Protein AF-N6UG92-F1 (afdb_monomer_lite)

Sequence (523 aa):
MTDNCRFRTSLTFEVLLYVNSYYFGLFAVCEIGMNVVKYVNFTELHHFHIDFMVLMAVCIIEILRIALGRHGNVTENNWLIVTAILLTIPTVIGVLYLMILQSEVLRFEYIICSIQLGLCVTQIITGVLCLFPCCKVPEYRCTLFPLHLLRIIRNSSKMSQFSSQLSSSMLPEELLDPEVQAEINRGLGSQEMQLLCNLLPCCSEEPQDWSSPFDVPDPEPVVETKAAVDSIEPLIRPSRASEIMCTDDHQGEMLFDVSVCDNEGVKNTWIFSPRLNKVFVEVNRQIPLDFKVENPTGQRLFVRATLQYSSQEFAADPVIRCHQHRVEDKSNRNIETHVRRHVLRCGNQNAIYIGNEAGERPSFIFPLAVPQAGSHSVRELIQFVCKSSCYPPGMNRKQVDIIFTLENSQSEVLGRKSIKAKVCACPKRDKDKEEKPSLDKVRLKRRRAEEPADGQSETRNEPLTEFDLKVRCYSKPVIQKIVQNIIDVYRSQMHELRDNPFEYGRVEKVHTDMLKVQKDLFK

Structure (mmCIF, N/CA/C/O backbone):
data_AF-N6UG92-F1
#
_entry.id   AF-N6UG92-F1
#
loop_
_atom_site.group_PDB
_atom_site.id
_atom_site.type_symbol
_atom_site.label_atom_id
_atom_site.label_alt_id
_atom_site.label_comp_id
_atom_site.label_asym_id
_atom_site.label_entity_id
_atom_site.label_seq_id
_atom_site.pdbx_PDB_ins_code
_atom_site.Cartn_x
_atom_site.Cartn_y
_atom_site.Cartn_z
_atom_site.occupancy
_atom_site.B_iso_or_equiv
_atom_site.auth_seq_id
_atom_site.auth_comp_id
_atom_site.auth_asym_id
_atom_site.auth_atom_id
_atom_site.pdbx_PDB_model_num
ATOM 1 N N . MET A 1 1 ? 30.363 11.270 20.022 1.00 32.16 1 MET A N 1
ATOM 2 C CA . MET A 1 1 ? 30.200 9.898 19.500 1.00 32.16 1 MET A CA 1
ATOM 3 C C . MET A 1 1 ? 29.354 9.989 18.249 1.00 32.16 1 MET A C 1
ATOM 5 O O . MET A 1 1 ? 28.312 10.620 18.276 1.00 32.16 1 MET A O 1
ATOM 9 N N . THR A 1 2 ? 29.901 9.506 17.144 1.00 31.11 2 THR A N 1
ATOM 10 C CA . THR A 1 2 ? 29.413 9.644 15.769 1.00 31.11 2 THR A CA 1
ATOM 11 C C . THR A 1 2 ? 28.050 8.981 15.575 1.00 31.11 2 THR A C 1
ATOM 13 O O . THR A 1 2 ? 27.960 7.753 15.557 1.00 31.11 2 THR A O 1
ATOM 16 N N . ASP A 1 3 ? 27.003 9.787 15.396 1.00 27.84 3 ASP A N 1
ATOM 17 C CA . ASP A 1 3 ? 25.702 9.318 14.920 1.00 27.84 3 ASP A CA 1
ATOM 18 C C . ASP A 1 3 ? 25.849 8.831 13.474 1.00 27.84 3 ASP A C 1
ATOM 20 O O . ASP A 1 3 ? 25.826 9.605 12.514 1.00 27.84 3 ASP A O 1
ATOM 24 N N . ASN A 1 4 ? 26.027 7.519 13.319 1.00 31.80 4 ASN A N 1
ATOM 25 C CA . ASN A 1 4 ? 25.925 6.842 12.035 1.00 31.80 4 ASN A CA 1
ATOM 26 C C . ASN A 1 4 ? 24.496 7.025 11.507 1.00 31.80 4 ASN A C 1
ATOM 28 O O . ASN A 1 4 ? 23.566 6.310 11.889 1.00 31.80 4 ASN A O 1
ATOM 32 N N . CYS A 1 5 ? 24.322 8.008 10.623 1.00 34.62 5 CYS A N 1
ATOM 33 C CA . CYS A 1 5 ? 23.109 8.213 9.848 1.00 34.62 5 CYS A CA 1
ATOM 34 C C . CYS A 1 5 ? 22.896 6.975 8.964 1.00 34.62 5 CYS A C 1
ATOM 36 O O . CYS A 1 5 ? 23.457 6.873 7.876 1.00 34.62 5 CYS A O 1
ATOM 38 N N . ARG A 1 6 ? 22.131 5.996 9.460 1.00 37.34 6 ARG A N 1
ATOM 39 C CA . ARG A 1 6 ? 21.822 4.760 8.732 1.00 37.34 6 ARG A CA 1
ATOM 40 C C . ARG A 1 6 ? 21.049 5.122 7.453 1.00 37.34 6 ARG A C 1
ATOM 42 O O . ARG A 1 6 ? 19.964 5.712 7.520 1.00 37.34 6 ARG A O 1
ATOM 49 N N . PHE A 1 7 ? 21.652 4.853 6.297 1.00 45.09 7 PHE A N 1
ATOM 50 C CA . PHE A 1 7 ? 21.082 5.114 4.976 1.00 45.09 7 PHE A CA 1
ATOM 51 C C . PHE A 1 7 ? 19.995 4.084 4.684 1.00 45.09 7 PHE A C 1
ATOM 53 O O . PHE A 1 7 ? 20.271 2.899 4.680 1.00 45.09 7 PHE A O 1
ATOM 60 N N . ARG A 1 8 ? 18.760 4.528 4.431 1.00 51.50 8 ARG A N 1
ATOM 61 C CA . ARG A 1 8 ? 17.716 3.653 3.881 1.00 51.50 8 ARG A CA 1
ATOM 62 C C . ARG A 1 8 ? 17.924 3.524 2.372 1.00 51.50 8 ARG A C 1
ATOM 64 O O . ARG A 1 8 ? 18.190 4.535 1.723 1.00 51.50 8 ARG A O 1
ATOM 71 N N . THR A 1 9 ? 17.754 2.314 1.845 1.00 58.47 9 THR A N 1
ATOM 72 C CA . THR A 1 9 ? 17.683 1.992 0.408 1.00 58.47 9 THR A CA 1
ATOM 73 C C . THR A 1 9 ? 16.909 3.048 -0.391 1.00 58.47 9 THR A C 1
ATOM 75 O O . THR A 1 9 ? 15.787 3.424 -0.038 1.00 58.47 9 THR A O 1
ATOM 78 N N . SER A 1 10 ? 17.500 3.545 -1.483 1.00 69.12 10 SER A N 1
ATOM 79 C CA . SER A 1 10 ? 16.871 4.565 -2.330 1.00 69.12 10 SER A CA 1
ATOM 80 C C . SER A 1 10 ? 16.014 3.905 -3.406 1.00 69.12 10 SER A C 1
ATOM 82 O O . SER A 1 10 ? 16.528 3.398 -4.404 1.00 69.12 10 SER A O 1
ATOM 84 N N . LEU A 1 11 ? 14.691 3.946 -3.227 1.00 66.88 11 LEU A N 1
ATOM 85 C CA . LEU A 1 11 ? 13.730 3.363 -4.172 1.00 66.88 11 LEU A CA 1
ATOM 86 C C . LEU A 1 11 ? 13.887 3.937 -5.593 1.00 66.88 11 LEU A C 1
ATOM 88 O O . LEU A 1 11 ? 13.774 3.208 -6.572 1.00 66.88 11 LEU A O 1
ATOM 92 N N . THR A 1 12 ? 14.178 5.237 -5.723 1.00 71.25 12 THR A N 1
ATOM 93 C CA . THR A 1 12 ? 14.397 5.886 -7.028 1.00 71.25 12 THR A CA 1
ATOM 94 C C . THR A 1 12 ? 15.611 5.297 -7.745 1.00 71.25 12 THR A C 1
ATOM 96 O O . THR A 1 12 ? 15.556 5.037 -8.944 1.00 71.25 12 THR A O 1
ATOM 99 N N . PHE A 1 13 ? 16.701 5.073 -7.009 1.00 75.69 13 PHE A N 1
ATOM 100 C CA . PHE A 1 13 ? 17.926 4.497 -7.554 1.00 75.69 13 PHE A CA 1
ATOM 101 C C . PHE A 1 13 ? 17.728 3.024 -7.938 1.00 75.69 13 PHE A C 1
ATOM 103 O O . PHE A 1 13 ? 18.160 2.605 -9.007 1.00 75.69 13 PHE A O 1
ATOM 110 N N . GLU A 1 14 ? 16.993 2.262 -7.126 1.00 77.06 14 GLU A N 1
ATOM 111 C CA . GLU A 1 14 ? 16.654 0.860 -7.397 1.00 77.06 14 GLU A CA 1
ATOM 112 C C . GLU A 1 14 ? 15.798 0.689 -8.662 1.00 77.06 14 GLU A C 1
ATOM 114 O O . GLU A 1 14 ? 16.120 -0.133 -9.522 1.00 77.06 14 GLU A O 1
ATOM 119 N N . VAL A 1 15 ? 14.755 1.513 -8.824 1.00 77.44 15 VAL A N 1
ATOM 120 C CA . VAL A 1 15 ? 13.916 1.521 -10.035 1.00 77.44 15 VAL A CA 1
ATOM 121 C C . VAL A 1 15 ? 14.740 1.895 -11.268 1.00 77.44 15 VAL A C 1
ATOM 123 O O . VAL A 1 15 ? 14.591 1.277 -12.320 1.00 77.44 15 VAL A O 1
ATOM 126 N N . LEU A 1 16 ? 15.641 2.872 -11.149 1.00 77.06 16 LEU A N 1
ATOM 127 C CA . LEU A 1 16 ? 16.493 3.299 -12.258 1.00 77.06 16 LEU A CA 1
ATOM 128 C C . LEU A 1 16 ? 17.515 2.221 -12.660 1.00 77.06 16 LEU A C 1
ATOM 130 O O . LEU A 1 16 ? 17.755 2.024 -13.849 1.00 77.06 16 LEU A O 1
ATOM 134 N N . LEU A 1 17 ? 18.084 1.486 -11.699 1.00 78.50 17 LEU A N 1
ATOM 135 C CA . LEU A 1 17 ? 18.935 0.320 -11.971 1.00 78.50 17 LEU A CA 1
ATOM 136 C C . LEU A 1 17 ? 18.155 -0.810 -12.658 1.00 78.50 17 LEU A C 1
ATOM 138 O O . LEU A 1 17 ? 18.696 -1.478 -13.536 1.00 78.50 17 LEU A O 1
ATOM 142 N N . TYR A 1 18 ? 16.891 -1.020 -12.284 1.00 77.69 18 TYR A N 1
ATOM 143 C CA . TYR A 1 18 ? 16.026 -2.018 -12.917 1.00 77.69 18 TYR A CA 1
ATOM 144 C C . TYR A 1 18 ? 15.717 -1.668 -14.381 1.00 77.69 18 TYR A C 1
ATOM 146 O O . TYR A 1 18 ? 15.956 -2.489 -15.267 1.00 77.69 18 TYR A O 1
ATOM 154 N N . VAL A 1 19 ? 15.278 -0.432 -14.649 1.00 79.69 19 VAL A N 1
ATOM 155 C CA . VAL A 1 19 ? 15.019 0.052 -16.019 1.00 79.69 19 VAL A CA 1
ATOM 156 C C . VAL A 1 19 ? 16.283 -0.020 -16.877 1.00 79.69 19 VAL A C 1
ATOM 158 O O . VAL A 1 19 ? 16.225 -0.498 -18.008 1.00 79.69 19 VAL A O 1
ATOM 161 N N . ASN A 1 20 ? 17.436 0.376 -16.329 1.00 84.62 20 ASN A N 1
ATOM 162 C CA . ASN A 1 20 ? 18.707 0.285 -17.043 1.00 84.62 20 ASN A CA 1
ATOM 163 C C . ASN A 1 20 ? 19.110 -1.160 -17.342 1.00 84.62 20 ASN A C 1
ATOM 165 O O . ASN A 1 20 ? 19.635 -1.414 -18.413 1.00 84.62 20 ASN A O 1
ATOM 169 N N . SER A 1 21 ? 18.838 -2.117 -16.445 1.00 85.38 21 SER A N 1
ATOM 170 C CA . SER A 1 21 ? 19.161 -3.526 -16.712 1.00 85.38 21 SER A CA 1
ATOM 171 C C . SER A 1 21 ? 18.374 -4.110 -17.885 1.00 85.38 21 SER A C 1
ATOM 173 O O . SER A 1 21 ? 18.937 -4.859 -18.676 1.00 85.38 21 SER A O 1
ATOM 175 N N . TYR A 1 22 ? 17.104 -3.723 -18.040 1.00 81.12 22 TYR A N 1
ATOM 176 C CA . TYR A 1 22 ? 16.291 -4.147 -19.179 1.00 81.12 22 TYR A CA 1
ATOM 177 C C . TYR A 1 22 ? 16.761 -3.491 -20.482 1.00 81.12 22 TYR A C 1
ATOM 179 O O . TYR A 1 22 ? 16.965 -4.170 -21.486 1.00 81.12 22 TYR A O 1
ATOM 187 N N . TYR A 1 23 ? 16.983 -2.173 -20.452 1.00 86.31 23 TYR A N 1
ATOM 188 C CA . TYR A 1 23 ? 17.448 -1.438 -21.624 1.00 86.31 23 TYR A CA 1
ATOM 189 C C . TYR A 1 23 ? 18.844 -1.887 -22.075 1.00 86.31 23 TYR A C 1
ATOM 191 O O . TYR A 1 23 ? 19.063 -2.077 -23.264 1.00 86.31 23 TYR A O 1
ATOM 199 N N . PHE A 1 24 ? 19.764 -2.129 -21.141 1.00 86.12 24 PHE A N 1
ATOM 200 C CA . PHE A 1 24 ? 21.095 -2.643 -21.451 1.00 86.12 24 PHE A CA 1
ATOM 201 C C . PHE A 1 24 ? 21.042 -4.024 -22.130 1.00 86.12 24 PHE A C 1
ATOM 203 O O . PHE A 1 24 ? 21.807 -4.279 -23.055 1.00 86.12 24 PHE A O 1
ATOM 210 N N . GLY A 1 25 ? 20.109 -4.896 -21.731 1.00 81.06 25 GLY A N 1
ATOM 211 C CA . GLY A 1 25 ? 19.883 -6.165 -22.428 1.00 81.06 25 GLY A CA 1
ATOM 212 C C . GLY A 1 25 ? 19.489 -5.962 -23.896 1.00 81.06 25 GLY A C 1
ATOM 213 O O . GLY A 1 25 ? 20.050 -6.610 -24.776 1.00 81.06 25 GLY A O 1
ATOM 214 N N . LEU A 1 26 ? 18.582 -5.016 -24.167 1.00 83.00 26 LEU A N 1
ATOM 215 C CA . LEU A 1 26 ? 18.202 -4.638 -25.533 1.00 83.00 26 LEU A CA 1
ATOM 216 C C . LEU A 1 26 ? 19.381 -4.021 -26.303 1.00 83.00 26 LEU A C 1
ATOM 218 O O . LEU A 1 26 ? 19.644 -4.426 -27.430 1.00 83.00 26 LEU A O 1
ATOM 222 N N . PHE A 1 27 ? 20.107 -3.089 -25.679 1.00 88.69 27 PHE A N 1
ATOM 223 C CA . PHE A 1 27 ? 21.313 -2.463 -26.224 1.00 88.69 27 PHE A CA 1
ATOM 224 C C . PHE A 1 27 ? 22.321 -3.523 -26.683 1.00 88.69 27 PHE A C 1
ATOM 226 O O . PHE A 1 27 ? 22.728 -3.512 -27.839 1.00 88.69 27 PHE A O 1
ATOM 233 N N . ALA A 1 28 ? 22.661 -4.484 -25.818 1.00 84.62 28 ALA A N 1
ATOM 234 C CA . ALA A 1 28 ? 23.643 -5.519 -26.125 1.00 84.62 28 ALA A CA 1
ATOM 235 C C . ALA A 1 28 ? 23.205 -6.409 -27.299 1.00 84.62 28 ALA A C 1
ATOM 237 O O . ALA A 1 28 ? 23.996 -6.664 -28.202 1.00 84.62 28 ALA A O 1
ATOM 238 N N . VAL A 1 29 ? 21.942 -6.852 -27.323 1.00 85.19 29 VAL A N 1
ATOM 239 C CA . VAL A 1 29 ? 21.416 -7.686 -28.418 1.00 85.19 29 VAL A CA 1
ATOM 240 C C . VAL A 1 29 ? 21.418 -6.925 -29.744 1.00 85.19 29 VAL A C 1
ATOM 242 O O . VAL A 1 29 ? 21.852 -7.470 -30.759 1.00 85.19 29 VAL A O 1
ATOM 245 N N . CYS A 1 30 ? 20.968 -5.668 -29.743 1.00 83.38 30 CYS A N 1
ATOM 246 C CA . CYS A 1 30 ? 20.936 -4.839 -30.944 1.00 83.38 30 CYS A CA 1
ATOM 247 C C . CYS A 1 30 ? 22.346 -4.536 -31.466 1.00 83.38 30 CYS A C 1
ATOM 249 O O . CYS A 1 30 ? 22.585 -4.710 -32.656 1.00 83.38 30 CYS A O 1
ATOM 251 N N . GLU A 1 31 ? 23.283 -4.137 -30.604 1.00 87.06 31 GLU A N 1
ATOM 252 C CA . GLU A 1 31 ? 24.673 -3.848 -30.988 1.00 87.06 31 GLU A CA 1
ATOM 253 C C . GLU A 1 31 ? 25.397 -5.091 -31.514 1.00 87.06 31 GLU A C 1
ATOM 255 O O . GLU A 1 31 ? 26.067 -5.026 -32.543 1.00 87.06 31 GLU A O 1
ATOM 260 N N . ILE A 1 32 ? 25.215 -6.256 -30.881 1.00 86.44 32 ILE A N 1
ATOM 261 C CA . ILE A 1 32 ? 25.764 -7.520 -31.395 1.00 86.44 32 ILE A CA 1
ATOM 262 C C . ILE A 1 32 ? 25.160 -7.835 -32.770 1.00 86.44 32 ILE A C 1
ATOM 264 O O . ILE A 1 32 ? 25.898 -8.146 -33.704 1.00 86.44 32 ILE A O 1
ATOM 268 N N . GLY A 1 33 ? 23.837 -7.713 -32.922 1.00 81.88 33 GLY A N 1
ATOM 269 C CA . GLY A 1 33 ? 23.154 -7.944 -34.195 1.00 81.88 33 GLY A CA 1
ATOM 270 C C . GLY A 1 33 ? 23.639 -7.011 -35.306 1.00 81.88 33 GLY A C 1
ATOM 271 O O . GLY A 1 33 ? 23.916 -7.462 -36.415 1.00 81.88 33 GLY A O 1
ATOM 272 N N . MET A 1 34 ? 23.819 -5.725 -35.006 1.00 84.81 34 MET A N 1
ATOM 273 C CA . MET A 1 34 ? 24.339 -4.746 -35.962 1.00 84.81 34 MET A CA 1
ATOM 274 C C . MET A 1 34 ? 25.800 -5.006 -36.322 1.00 84.81 34 MET A C 1
ATOM 276 O O . MET A 1 34 ? 26.150 -4.909 -37.495 1.00 84.81 34 MET A O 1
ATOM 280 N N . ASN A 1 35 ? 26.638 -5.425 -35.371 1.00 84.12 35 ASN A N 1
ATOM 281 C CA . ASN A 1 35 ? 28.009 -5.845 -35.666 1.00 84.12 35 ASN A CA 1
ATOM 282 C C . ASN A 1 35 ? 28.053 -7.081 -36.582 1.00 84.12 35 ASN A C 1
ATOM 284 O O . ASN A 1 35 ? 28.883 -7.127 -37.488 1.00 84.12 35 ASN A O 1
ATOM 288 N N . VAL A 1 36 ? 27.137 -8.046 -36.421 1.00 83.94 36 VAL A N 1
ATOM 289 C CA . VAL A 1 36 ? 27.006 -9.192 -37.344 1.00 83.94 36 VAL A CA 1
ATOM 290 C C . VAL A 1 36 ? 26.588 -8.728 -38.741 1.00 83.94 36 VAL A C 1
ATOM 292 O O . VAL A 1 36 ? 27.188 -9.139 -39.730 1.00 83.94 36 VAL A O 1
ATOM 295 N N . VAL A 1 37 ? 25.600 -7.834 -38.838 1.00 82.00 37 VAL A N 1
ATOM 296 C CA . VAL A 1 37 ? 25.159 -7.263 -40.123 1.00 82.00 37 VAL A CA 1
ATOM 297 C C . VAL A 1 37 ? 26.300 -6.508 -40.810 1.00 82.00 37 VAL A C 1
ATOM 299 O O . VAL A 1 37 ? 26.489 -6.659 -42.015 1.00 82.00 37 VAL A O 1
ATOM 302 N N . LYS A 1 38 ? 27.099 -5.741 -40.058 1.00 82.94 38 LYS A N 1
ATOM 303 C CA . LYS A 1 38 ? 28.279 -5.053 -40.597 1.00 82.94 38 LYS A CA 1
ATOM 304 C C . LYS A 1 38 ? 29.323 -6.031 -41.121 1.00 82.94 38 LYS A C 1
ATOM 306 O O . LYS A 1 38 ? 29.833 -5.832 -42.215 1.00 82.94 38 LYS A O 1
ATOM 311 N N . TYR A 1 39 ? 29.597 -7.089 -40.361 1.00 83.75 39 TYR A N 1
ATOM 312 C CA . TYR A 1 39 ? 30.560 -8.121 -40.736 1.00 83.75 39 TYR A CA 1
ATOM 313 C C . TYR A 1 39 ? 30.186 -8.829 -42.045 1.00 83.75 39 TYR A C 1
ATOM 315 O O . TYR A 1 39 ? 31.060 -9.155 -42.840 1.00 83.75 39 TYR A O 1
ATOM 323 N N . VAL A 1 40 ? 28.890 -9.060 -42.280 1.00 82.44 40 VAL A N 1
ATOM 324 C CA . VAL A 1 40 ? 28.408 -9.723 -43.502 1.00 82.44 40 VAL A CA 1
ATOM 325 C C . VAL A 1 40 ? 28.379 -8.771 -44.702 1.00 82.44 40 VAL A C 1
ATOM 327 O O . VAL A 1 40 ? 28.692 -9.189 -45.814 1.00 82.44 40 VAL A O 1
ATOM 330 N N . ASN A 1 41 ? 27.996 -7.507 -44.499 1.00 78.25 41 ASN A N 1
ATOM 331 C CA . ASN A 1 41 ? 27.701 -6.586 -45.603 1.00 78.25 41 ASN A CA 1
ATOM 332 C C . ASN A 1 41 ? 28.891 -5.746 -46.078 1.00 78.25 41 ASN A C 1
ATOM 334 O O . ASN A 1 41 ? 28.882 -5.286 -47.218 1.00 78.25 41 ASN A O 1
ATOM 338 N N . PHE A 1 42 ? 29.898 -5.516 -45.237 1.00 79.81 42 PHE A N 1
ATOM 339 C CA . PHE A 1 42 ? 31.046 -4.681 -45.585 1.00 79.81 42 PHE A CA 1
ATOM 340 C C . PHE A 1 42 ? 32.316 -5.532 -45.641 1.00 79.81 42 PHE A C 1
ATOM 342 O O . PHE A 1 42 ? 32.648 -6.255 -44.706 1.00 79.81 42 PHE A O 1
ATOM 349 N N . THR A 1 43 ? 33.038 -5.437 -46.754 1.00 67.62 43 THR A N 1
ATOM 350 C CA . THR A 1 43 ? 34.157 -6.336 -47.077 1.00 67.62 43 THR A CA 1
ATOM 351 C C . THR A 1 43 ? 35.480 -5.936 -46.403 1.00 67.62 43 THR A C 1
ATOM 353 O O . THR A 1 43 ? 36.364 -6.772 -46.261 1.00 67.62 43 THR A O 1
ATOM 356 N N . GLU A 1 44 ? 35.614 -4.686 -45.946 1.00 67.50 44 GLU A N 1
ATOM 357 C CA . GLU A 1 44 ? 36.856 -4.108 -45.402 1.00 67.50 44 GLU A CA 1
ATOM 358 C C . GLU A 1 44 ? 36.552 -3.235 -44.160 1.00 67.50 44 GLU A C 1
ATOM 360 O O . GLU A 1 44 ? 36.505 -2.009 -44.244 1.00 67.50 44 GLU A O 1
ATOM 365 N N . LEU A 1 45 ? 36.328 -3.839 -42.983 1.00 72.44 45 LEU A N 1
ATOM 366 C CA . LEU A 1 45 ? 36.314 -3.092 -41.711 1.00 72.44 45 LEU A CA 1
ATOM 367 C C . LEU A 1 45 ? 37.681 -3.172 -41.020 1.00 72.44 45 LEU A C 1
ATOM 369 O O . LEU A 1 45 ? 37.951 -4.091 -40.245 1.00 72.44 45 LEU A O 1
ATOM 373 N N . HIS A 1 46 ? 38.520 -2.162 -41.239 1.00 68.25 46 HIS A N 1
ATOM 374 C CA . HIS A 1 46 ? 39.881 -2.106 -40.691 1.00 68.25 46 HIS A CA 1
ATOM 375 C C . HIS A 1 46 ? 39.970 -2.212 -39.152 1.00 68.25 46 HIS A C 1
ATOM 377 O O . HIS A 1 46 ? 40.963 -2.735 -38.648 1.00 68.25 46 HIS A O 1
ATOM 383 N N . HIS A 1 47 ? 38.960 -1.752 -38.399 1.00 79.69 47 HIS A N 1
ATOM 384 C CA . HIS A 1 47 ? 38.978 -1.757 -36.925 1.00 79.69 47 HIS A CA 1
ATOM 385 C C . HIS A 1 47 ? 37.849 -2.582 -36.281 1.00 79.69 47 HIS A C 1
ATOM 387 O O . HIS A 1 47 ? 37.621 -2.467 -35.078 1.00 79.69 47 HIS A O 1
ATOM 393 N N . PHE A 1 48 ? 37.206 -3.492 -37.027 1.00 84.50 48 PHE A N 1
ATOM 394 C CA . PHE A 1 48 ? 36.094 -4.318 -36.521 1.00 84.50 48 PHE A CA 1
ATOM 395 C C . PHE A 1 48 ? 36.418 -5.068 -35.223 1.00 84.50 48 PHE A C 1
ATOM 397 O O . PHE A 1 48 ? 35.605 -5.126 -34.302 1.00 84.50 48 PHE A O 1
ATOM 404 N N . HIS A 1 49 ? 37.627 -5.629 -35.118 1.00 86.75 49 HIS A N 1
ATOM 405 C CA . HIS A 1 49 ? 38.050 -6.340 -33.912 1.00 86.75 49 HIS A CA 1
ATOM 406 C C . HIS A 1 49 ? 38.115 -5.426 -32.683 1.00 86.75 49 HIS A C 1
ATOM 408 O O . HIS A 1 49 ? 37.794 -5.871 -31.584 1.00 86.75 49 HIS A O 1
ATOM 414 N N . ILE A 1 50 ? 38.510 -4.162 -32.852 1.00 89.06 50 ILE A N 1
ATOM 415 C CA . ILE A 1 50 ? 38.567 -3.190 -31.755 1.00 89.06 50 ILE A CA 1
ATOM 416 C C . ILE A 1 50 ? 37.146 -2.784 -31.365 1.00 89.06 50 ILE A C 1
ATOM 418 O O . ILE A 1 50 ? 36.824 -2.818 -30.179 1.00 89.06 50 ILE A O 1
ATOM 422 N N . ASP A 1 51 ? 36.284 -2.515 -32.348 1.00 89.38 51 ASP A N 1
ATOM 423 C CA . ASP A 1 51 ? 34.870 -2.182 -32.139 1.00 89.38 51 ASP A CA 1
ATOM 424 C C . ASP A 1 51 ? 34.153 -3.280 -31.331 1.00 89.38 51 ASP A C 1
ATOM 426 O O . ASP A 1 51 ? 33.510 -3.010 -30.311 1.00 89.38 51 ASP A O 1
ATOM 430 N N . PHE A 1 52 ? 34.360 -4.545 -31.711 1.00 89.31 52 PHE A N 1
ATOM 431 C CA . PHE A 1 52 ? 33.809 -5.699 -31.003 1.00 89.31 52 PHE A CA 1
ATOM 432 C C . PHE A 1 52 ? 34.371 -5.849 -29.579 1.00 89.31 52 PHE A C 1
ATOM 434 O O . PHE A 1 52 ? 33.624 -6.124 -28.638 1.00 89.31 52 PHE A O 1
ATOM 441 N N . MET A 1 53 ? 35.678 -5.643 -29.384 1.00 92.06 53 MET A N 1
ATOM 442 C CA . MET A 1 53 ? 36.295 -5.728 -28.054 1.00 92.06 53 MET A CA 1
ATOM 443 C C . MET A 1 53 ? 35.813 -4.613 -27.124 1.00 92.06 53 MET A C 1
ATOM 445 O O . MET A 1 53 ? 35.562 -4.872 -25.945 1.00 92.06 53 MET A O 1
ATOM 449 N N . VAL A 1 54 ? 35.630 -3.395 -27.642 1.00 93.19 54 VAL A N 1
ATOM 450 C CA . VAL A 1 54 ? 35.046 -2.285 -26.883 1.00 93.19 54 VAL A CA 1
ATOM 451 C C . VAL A 1 54 ? 33.604 -2.608 -26.496 1.00 93.19 54 VAL A C 1
ATOM 453 O O . VAL A 1 54 ? 33.253 -2.442 -25.328 1.00 93.19 54 VAL A O 1
ATOM 456 N N . LEU A 1 55 ? 32.791 -3.146 -27.411 1.00 92.75 55 LEU A N 1
ATOM 457 C CA . LEU A 1 55 ? 31.418 -3.565 -27.112 1.00 92.75 55 LEU A CA 1
ATOM 458 C C . LEU A 1 55 ? 31.364 -4.624 -25.998 1.00 92.75 55 LEU A C 1
ATOM 460 O O . LEU A 1 55 ? 30.601 -4.481 -25.039 1.00 92.75 55 LEU A O 1
ATOM 464 N N . MET A 1 56 ? 32.201 -5.662 -26.077 1.00 92.38 56 MET A N 1
ATOM 465 C CA . MET A 1 56 ? 32.259 -6.707 -25.051 1.00 92.38 56 MET A CA 1
ATOM 466 C C . MET A 1 56 ? 32.739 -6.163 -23.701 1.00 92.38 56 MET A C 1
ATOM 468 O O . MET A 1 56 ? 32.175 -6.511 -22.660 1.00 92.38 56 MET A O 1
ATOM 472 N N . ALA A 1 57 ? 33.731 -5.268 -23.700 1.00 93.50 57 ALA A N 1
ATOM 473 C CA . ALA A 1 57 ? 34.206 -4.610 -22.487 1.00 93.50 57 ALA A CA 1
ATOM 474 C C . ALA A 1 57 ? 33.113 -3.739 -21.848 1.00 93.50 57 ALA A C 1
ATOM 476 O O . ALA A 1 57 ? 32.887 -3.841 -20.641 1.00 93.50 57 ALA A O 1
ATOM 477 N N . VAL A 1 58 ? 32.385 -2.947 -22.644 1.00 93.12 58 VAL A N 1
ATOM 478 C CA . VAL A 1 58 ? 31.224 -2.168 -22.180 1.00 93.12 58 VAL A CA 1
ATOM 479 C C . VAL A 1 58 ? 30.177 -3.092 -21.572 1.00 93.12 58 VAL A C 1
ATOM 481 O O . VAL A 1 58 ? 29.675 -2.801 -20.487 1.00 93.12 58 VAL A O 1
ATOM 484 N N . CYS A 1 59 ? 29.897 -4.235 -22.202 1.00 91.75 59 CYS A N 1
ATOM 485 C CA . CYS A 1 59 ? 28.911 -5.173 -21.684 1.00 91.75 59 CYS A CA 1
ATOM 486 C C . CYS A 1 59 ? 29.305 -5.747 -20.317 1.00 91.75 59 CYS A C 1
ATOM 488 O O . CYS A 1 59 ? 28.494 -5.770 -19.391 1.00 91.75 59 CYS A O 1
ATOM 490 N N . ILE A 1 60 ? 30.560 -6.174 -20.168 1.00 93.25 60 ILE A N 1
ATOM 491 C CA . ILE A 1 60 ? 31.075 -6.719 -18.906 1.00 93.25 60 ILE A CA 1
ATOM 492 C C . ILE A 1 60 ? 31.050 -5.649 -17.810 1.00 93.25 60 ILE A C 1
ATOM 494 O O . ILE A 1 60 ? 30.571 -5.907 -16.702 1.00 93.25 60 ILE A O 1
ATOM 498 N N . ILE A 1 61 ? 31.533 -4.443 -18.115 1.00 92.75 61 ILE A N 1
ATOM 499 C CA . ILE A 1 61 ? 31.568 -3.329 -17.162 1.00 92.75 61 ILE A CA 1
ATOM 500 C C . ILE A 1 61 ? 30.151 -2.956 -16.726 1.00 92.75 61 ILE A C 1
ATOM 502 O O . ILE A 1 61 ? 29.928 -2.753 -15.534 1.00 92.75 61 ILE A O 1
ATOM 506 N N . GLU A 1 62 ? 29.182 -2.927 -17.639 1.00 90.50 62 GLU A N 1
ATOM 507 C CA . GLU A 1 62 ? 27.804 -2.556 -17.322 1.00 90.50 62 GLU A CA 1
ATOM 508 C C . GLU A 1 62 ? 27.093 -3.616 -16.466 1.00 90.50 62 GLU A C 1
ATOM 510 O O . GLU A 1 62 ? 26.404 -3.271 -15.502 1.00 90.50 62 GLU A O 1
ATOM 515 N N . ILE A 1 63 ? 27.335 -4.908 -16.720 1.00 89.38 63 ILE A N 1
ATOM 516 C CA . ILE A 1 63 ? 26.849 -6.003 -15.863 1.00 89.38 63 ILE A CA 1
ATOM 517 C C . ILE A 1 63 ? 27.421 -5.867 -14.448 1.00 89.38 63 ILE A C 1
ATOM 519 O O . ILE A 1 63 ? 26.667 -5.888 -13.470 1.00 89.38 63 ILE A O 1
ATOM 523 N N . LEU A 1 64 ? 28.742 -5.686 -14.328 1.00 89.00 64 LEU A N 1
ATOM 524 C CA . LEU A 1 64 ? 29.414 -5.510 -13.038 1.00 89.00 64 LEU A CA 1
ATOM 525 C C . LEU A 1 64 ? 28.893 -4.269 -12.309 1.00 89.00 64 LEU A C 1
ATOM 527 O O . LEU A 1 64 ? 28.569 -4.331 -11.125 1.00 89.00 64 LEU A O 1
ATOM 531 N N . ARG A 1 65 ? 28.749 -3.153 -13.021 1.00 89.81 65 ARG A N 1
ATOM 532 C CA . ARG A 1 65 ? 28.233 -1.888 -12.500 1.00 89.81 65 ARG A CA 1
ATOM 533 C C . ARG A 1 65 ? 26.815 -2.030 -11.946 1.00 89.81 65 ARG A C 1
ATOM 535 O O . ARG A 1 65 ? 26.560 -1.591 -10.825 1.00 89.81 65 ARG A O 1
ATOM 542 N N . ILE A 1 66 ? 25.896 -2.651 -12.691 1.00 86.56 66 ILE A N 1
ATOM 543 C CA . ILE A 1 66 ? 24.504 -2.861 -12.257 1.00 86.56 66 ILE A CA 1
ATOM 544 C C . ILE A 1 66 ? 24.450 -3.819 -11.062 1.00 86.56 66 ILE A C 1
ATOM 546 O O . ILE A 1 66 ? 23.716 -3.561 -10.104 1.00 86.56 66 ILE A O 1
ATOM 550 N N . ALA A 1 67 ? 25.242 -4.896 -11.086 1.00 85.12 67 ALA A N 1
ATOM 551 C CA . ALA A 1 67 ? 25.321 -5.856 -9.990 1.00 85.12 67 ALA A CA 1
ATOM 552 C C . ALA A 1 67 ? 25.847 -5.204 -8.701 1.00 85.12 67 ALA A C 1
ATOM 554 O O . ALA A 1 67 ? 25.212 -5.329 -7.653 1.00 85.12 67 ALA A O 1
ATOM 555 N N . LEU A 1 68 ? 26.944 -4.441 -8.784 1.00 86.19 68 LEU A N 1
ATOM 556 C CA . LEU A 1 68 ? 27.522 -3.701 -7.657 1.00 86.19 68 LEU A CA 1
ATOM 557 C C . LEU A 1 68 ? 26.585 -2.601 -7.151 1.00 86.19 68 LEU A C 1
ATOM 559 O O . LEU A 1 68 ? 26.437 -2.445 -5.943 1.00 86.19 68 LEU A O 1
ATOM 563 N N . GLY A 1 69 ? 25.907 -1.877 -8.046 1.00 83.69 69 GLY A N 1
ATOM 564 C CA . GLY A 1 69 ? 24.933 -0.850 -7.674 1.00 83.69 69 GLY A CA 1
ATOM 565 C C . GLY A 1 69 ? 23.724 -1.430 -6.938 1.00 83.69 69 GLY A C 1
ATOM 566 O O . GLY A 1 69 ? 23.298 -0.886 -5.918 1.00 83.69 69 GLY A O 1
ATOM 567 N N . ARG A 1 70 ? 23.198 -2.570 -7.408 1.00 82.94 70 ARG A N 1
ATOM 568 C CA . ARG A 1 70 ? 22.088 -3.279 -6.756 1.00 82.94 70 ARG A CA 1
ATOM 569 C C . ARG A 1 70 ? 22.524 -3.872 -5.419 1.00 82.94 70 ARG A C 1
ATOM 571 O O . ARG A 1 70 ? 21.822 -3.688 -4.428 1.00 82.94 70 ARG A O 1
ATOM 578 N N . HIS A 1 71 ? 23.680 -4.535 -5.383 1.00 82.12 71 HIS A N 1
ATOM 579 C CA . HIS A 1 71 ? 24.219 -5.121 -4.161 1.00 82.12 71 HIS A CA 1
ATOM 580 C C . HIS A 1 71 ? 24.512 -4.035 -3.123 1.00 82.12 71 HIS A C 1
ATOM 582 O O . HIS A 1 71 ? 23.991 -4.110 -2.020 1.00 82.12 71 HIS A O 1
ATOM 588 N N . GLY A 1 72 ? 25.217 -2.967 -3.506 1.00 80.62 72 GLY A N 1
ATOM 589 C CA . GLY A 1 72 ? 25.536 -1.834 -2.638 1.00 80.62 72 GLY A CA 1
ATOM 590 C C . GLY A 1 72 ? 24.308 -1.120 -2.078 1.00 80.62 72 GLY A C 1
ATOM 591 O O . GLY A 1 72 ? 24.305 -0.763 -0.901 1.00 80.62 72 GLY A O 1
ATOM 592 N N . ASN A 1 73 ? 23.247 -0.966 -2.880 1.00 78.31 73 ASN A N 1
ATOM 593 C CA . ASN A 1 73 ? 21.979 -0.410 -2.408 1.00 78.31 73 ASN A CA 1
ATOM 594 C C . ASN A 1 73 ? 21.316 -1.333 -1.371 1.00 78.31 73 ASN A C 1
ATOM 596 O O . ASN A 1 73 ? 20.964 -0.864 -0.295 1.00 78.31 73 ASN A O 1
ATOM 600 N N . VAL A 1 74 ? 21.195 -2.639 -1.650 1.00 75.94 74 VAL A N 1
ATOM 601 C CA . VAL A 1 74 ? 20.561 -3.613 -0.736 1.00 75.94 74 VAL A CA 1
ATOM 602 C C . VAL A 1 74 ? 21.360 -3.804 0.556 1.00 75.94 74 VAL A C 1
ATOM 604 O O . VAL A 1 74 ? 20.768 -3.926 1.625 1.00 75.94 74 VAL A O 1
ATOM 607 N N . THR A 1 75 ? 22.692 -3.818 0.480 1.00 74.94 75 THR A N 1
ATOM 608 C CA . THR A 1 75 ? 23.574 -4.001 1.642 1.00 74.94 75 THR A CA 1
ATOM 609 C C . THR A 1 75 ? 23.853 -2.704 2.401 1.00 74.94 75 THR A C 1
ATOM 611 O O . THR A 1 75 ? 24.657 -2.723 3.329 1.00 74.94 75 THR A O 1
ATOM 614 N N . GLU A 1 76 ? 23.260 -1.576 1.990 1.00 74.19 76 GLU A N 1
ATOM 615 C CA . GLU A 1 76 ? 23.518 -0.237 2.547 1.00 74.19 76 GLU A CA 1
ATOM 616 C C . GLU A 1 76 ? 25.027 0.109 2.597 1.00 74.19 76 GLU A C 1
ATOM 618 O O . GLU A 1 76 ? 25.504 0.796 3.501 1.00 74.19 76 GLU A O 1
ATOM 623 N N . ASN A 1 77 ? 25.807 -0.383 1.626 1.00 78.31 77 ASN A N 1
ATOM 624 C CA . ASN A 1 77 ? 27.259 -0.217 1.601 1.00 78.31 77 ASN A CA 1
ATOM 625 C C . ASN A 1 77 ? 27.656 0.905 0.635 1.00 78.31 77 ASN A C 1
ATOM 627 O O . ASN A 1 77 ? 27.697 0.726 -0.585 1.00 78.31 77 ASN A O 1
ATOM 631 N N . ASN A 1 78 ? 28.007 2.057 1.208 1.00 76.75 78 ASN A N 1
ATOM 632 C CA . ASN A 1 78 ? 28.382 3.262 0.468 1.00 76.75 78 ASN A CA 1
ATOM 633 C C . ASN A 1 78 ? 29.579 3.045 -0.465 1.00 76.75 78 ASN A C 1
ATOM 635 O O . ASN A 1 78 ? 29.616 3.628 -1.545 1.00 76.75 78 ASN A O 1
ATOM 639 N N . TRP A 1 79 ? 30.537 2.195 -0.081 1.00 84.12 79 TRP A N 1
ATOM 640 C CA . TRP A 1 79 ? 31.722 1.942 -0.899 1.00 84.12 79 TRP A CA 1
ATOM 641 C C . TRP A 1 79 ? 31.353 1.256 -2.216 1.00 84.12 79 TRP A C 1
ATOM 643 O O . TRP A 1 79 ? 31.816 1.671 -3.271 1.00 84.12 79 TRP A O 1
ATOM 653 N N . LEU A 1 80 ? 30.431 0.289 -2.178 1.00 83.75 80 LEU A N 1
ATOM 654 C CA . LEU A 1 80 ? 29.943 -0.405 -3.374 1.00 83.75 80 LEU A CA 1
ATOM 655 C C . LEU A 1 80 ? 29.165 0.527 -4.315 1.00 83.75 80 LEU A C 1
ATOM 657 O O . LEU A 1 80 ? 29.304 0.424 -5.532 1.00 83.75 80 LEU A O 1
ATOM 661 N N . ILE A 1 81 ? 28.392 1.470 -3.765 1.00 82.81 81 ILE A N 1
ATOM 662 C CA . ILE A 1 81 ? 27.684 2.488 -4.559 1.00 82.81 81 ILE A CA 1
ATOM 663 C C . ILE A 1 81 ? 28.685 3.452 -5.213 1.00 82.81 81 ILE A C 1
ATOM 665 O O . ILE A 1 81 ? 28.558 3.752 -6.398 1.00 82.81 81 ILE A O 1
ATOM 669 N N . VAL A 1 82 ? 29.710 3.898 -4.478 1.00 86.81 82 VAL A N 1
ATOM 670 C CA . VAL A 1 82 ? 30.790 4.739 -5.022 1.00 86.81 82 VAL A CA 1
ATOM 671 C C . VAL A 1 82 ? 31.543 4.004 -6.131 1.00 86.81 82 VAL A C 1
ATOM 673 O O . VAL A 1 82 ? 31.752 4.574 -7.201 1.00 86.81 82 VAL A O 1
ATOM 676 N N . THR A 1 83 ? 31.887 2.730 -5.929 1.00 86.06 83 THR A N 1
ATOM 677 C CA . THR A 1 83 ? 32.523 1.896 -6.957 1.00 86.06 83 THR A CA 1
ATOM 678 C C . THR A 1 83 ? 31.638 1.764 -8.200 1.00 86.06 83 THR A C 1
ATOM 680 O O . THR A 1 83 ? 32.134 1.931 -9.309 1.00 86.06 83 THR A O 1
ATOM 683 N N . ALA A 1 84 ? 30.325 1.558 -8.049 1.00 87.88 84 ALA A N 1
ATOM 684 C CA . ALA A 1 84 ? 29.397 1.511 -9.182 1.00 87.88 84 ALA A CA 1
ATOM 685 C C . ALA A 1 84 ? 29.297 2.857 -9.933 1.00 87.88 84 ALA A C 1
ATOM 687 O O . ALA A 1 84 ? 29.224 2.883 -11.162 1.00 87.88 84 ALA A O 1
ATOM 688 N N . ILE A 1 85 ? 29.339 3.992 -9.226 1.00 87.94 85 ILE A N 1
ATOM 689 C CA . ILE A 1 85 ? 29.374 5.319 -9.860 1.00 87.94 85 ILE A CA 1
ATOM 690 C C . ILE A 1 85 ? 30.677 5.497 -10.646 1.00 87.94 85 ILE A C 1
ATOM 692 O O . ILE A 1 85 ? 30.621 5.906 -11.804 1.00 87.94 85 ILE A O 1
ATOM 696 N N . LEU A 1 86 ? 31.824 5.127 -10.071 1.00 89.62 86 LEU A N 1
ATOM 697 C CA . LEU A 1 86 ? 33.123 5.190 -10.750 1.00 89.62 86 LEU A CA 1
ATOM 698 C C . LEU A 1 86 ? 33.164 4.310 -12.004 1.00 89.62 86 LEU A C 1
ATOM 700 O O . LEU A 1 86 ? 33.642 4.766 -13.040 1.00 89.62 86 LEU A O 1
ATOM 704 N N . LEU A 1 87 ? 32.586 3.105 -11.953 1.00 90.56 87 LEU A N 1
ATOM 705 C CA . LEU A 1 87 ? 32.446 2.226 -13.121 1.00 90.56 87 LEU A CA 1
ATOM 706 C C . LEU A 1 87 ? 31.544 2.809 -14.224 1.00 90.56 87 LEU A C 1
ATOM 708 O O . LEU A 1 87 ? 31.584 2.324 -15.347 1.00 90.56 87 LEU A O 1
ATOM 712 N N . THR A 1 88 ? 30.779 3.872 -13.960 1.00 89.62 88 THR A N 1
ATOM 713 C CA . THR A 1 88 ? 30.006 4.557 -15.011 1.00 89.62 88 THR A CA 1
ATOM 714 C C . THR A 1 88 ? 30.907 5.321 -15.983 1.00 89.62 88 THR A C 1
ATOM 716 O O . THR A 1 88 ? 30.552 5.478 -17.146 1.00 89.62 88 THR A O 1
ATOM 719 N N . ILE A 1 89 ? 32.071 5.798 -15.530 1.00 90.19 89 ILE A N 1
ATOM 720 C CA . ILE A 1 89 ? 33.012 6.564 -16.358 1.00 90.19 89 ILE A CA 1
ATOM 721 C C . ILE A 1 89 ? 33.495 5.734 -17.561 1.00 90.19 89 ILE A C 1
ATOM 723 O O . ILE A 1 89 ? 33.316 6.196 -18.689 1.00 90.19 89 ILE A O 1
ATOM 727 N N . PRO A 1 90 ? 34.043 4.514 -17.383 1.00 92.56 90 PRO A N 1
ATOM 728 C CA . PRO A 1 90 ? 34.442 3.692 -18.521 1.00 92.56 90 PRO A CA 1
ATOM 729 C C . PRO A 1 90 ? 33.254 3.250 -19.391 1.00 92.56 90 PRO A C 1
ATOM 731 O O . PRO A 1 90 ? 33.421 3.195 -20.606 1.00 92.56 90 PRO A O 1
ATOM 734 N N . THR A 1 91 ? 32.051 3.028 -18.834 1.00 92.06 91 THR A N 1
ATOM 735 C CA . THR A 1 91 ? 30.843 2.790 -19.655 1.00 92.06 91 THR A CA 1
ATOM 736 C C . THR A 1 91 ? 30.555 3.982 -20.568 1.00 92.06 91 THR A C 1
ATOM 738 O O . THR A 1 91 ? 30.340 3.803 -21.761 1.00 92.06 91 THR A O 1
ATOM 741 N N . VAL A 1 92 ? 30.555 5.209 -20.033 1.00 91.88 92 VAL A N 1
ATOM 742 C CA . VAL A 1 92 ? 30.292 6.423 -20.822 1.00 91.88 92 VAL A CA 1
ATOM 743 C C . VAL A 1 92 ? 31.333 6.584 -21.927 1.00 91.88 92 VAL A C 1
ATOM 745 O O . VAL A 1 92 ? 30.963 6.863 -23.062 1.00 91.88 92 VAL A O 1
ATOM 748 N N . ILE A 1 93 ? 32.613 6.358 -21.623 1.00 91.88 93 ILE A N 1
ATOM 749 C CA . ILE A 1 93 ? 33.689 6.416 -22.620 1.00 91.88 93 ILE A CA 1
ATOM 750 C C . ILE A 1 93 ? 33.469 5.370 -23.721 1.00 91.88 93 ILE A C 1
ATOM 752 O O . ILE A 1 93 ? 33.566 5.705 -24.898 1.00 91.88 93 ILE A O 1
ATOM 756 N N . GLY A 1 94 ? 33.126 4.130 -23.364 1.00 92.06 94 GLY A N 1
ATOM 757 C CA . GLY A 1 94 ? 32.874 3.071 -24.342 1.00 92.06 94 GLY A CA 1
ATOM 758 C C . GLY A 1 94 ? 31.633 3.318 -25.206 1.00 92.06 94 GLY A C 1
ATOM 759 O O . GLY A 1 94 ? 31.678 3.105 -26.411 1.00 92.06 94 GLY A O 1
ATOM 760 N N . VAL A 1 95 ? 30.548 3.854 -24.640 1.00 91.56 95 VAL A N 1
ATOM 761 C CA . VAL A 1 95 ? 29.352 4.233 -25.417 1.00 91.56 95 VAL A CA 1
ATOM 762 C C . VAL A 1 95 ? 29.646 5.413 -26.351 1.00 91.56 95 VAL A C 1
ATOM 764 O O . VAL A 1 95 ? 29.180 5.424 -27.485 1.00 91.56 95 VAL A O 1
ATOM 767 N N . LEU A 1 96 ? 30.450 6.391 -25.918 1.00 90.12 96 LEU A N 1
ATOM 768 C CA . LEU A 1 96 ? 30.900 7.483 -26.789 1.00 90.12 96 LEU A CA 1
ATOM 769 C C . LEU A 1 96 ? 31.807 6.982 -27.919 1.00 90.12 96 LEU A C 1
ATOM 771 O O . LEU A 1 96 ? 31.720 7.500 -29.031 1.00 90.12 96 LEU A O 1
ATOM 775 N N . TYR A 1 97 ? 32.637 5.969 -27.654 1.00 92.38 97 TYR A N 1
ATOM 776 C CA . TYR A 1 97 ? 33.426 5.302 -28.686 1.00 92.38 97 TYR A CA 1
ATOM 777 C C . TYR A 1 97 ? 32.516 4.671 -29.748 1.00 92.38 97 TYR A C 1
ATOM 779 O O . TYR A 1 97 ? 32.655 5.006 -30.920 1.00 92.38 97 TYR A O 1
ATOM 787 N N . LEU A 1 98 ? 31.531 3.861 -29.342 1.00 87.19 98 LEU A N 1
ATOM 788 C CA . LEU A 1 98 ? 30.570 3.229 -30.262 1.00 87.19 98 LEU A CA 1
ATOM 789 C C . LEU A 1 98 ? 29.726 4.258 -31.040 1.00 87.19 98 LEU A C 1
ATOM 791 O O . LEU A 1 98 ? 29.324 4.024 -32.172 1.00 87.19 98 LEU A O 1
ATOM 795 N N . MET A 1 99 ? 29.482 5.435 -30.458 1.00 86.12 99 MET A N 1
ATOM 796 C CA . MET A 1 99 ? 28.685 6.488 -31.092 1.00 86.12 99 MET A CA 1
ATOM 797 C C . MET A 1 99 ? 29.466 7.358 -32.096 1.00 86.12 99 MET A C 1
ATOM 799 O O . MET A 1 99 ? 28.855 7.872 -33.031 1.00 86.12 99 MET A O 1
ATOM 803 N N . ILE A 1 100 ? 30.768 7.598 -31.880 1.00 83.06 100 ILE A N 1
ATOM 804 C CA . ILE A 1 100 ? 31.552 8.609 -32.629 1.00 83.06 100 ILE A CA 1
ATOM 805 C C . ILE A 1 100 ? 32.781 8.015 -33.332 1.00 83.06 100 ILE A C 1
ATOM 807 O O . ILE A 1 100 ? 33.142 8.480 -34.409 1.00 83.06 100 ILE A O 1
ATOM 811 N N . LEU A 1 101 ? 33.460 7.054 -32.703 1.00 80.62 101 LEU A N 1
ATOM 812 C CA . LEU A 1 101 ? 34.791 6.579 -33.110 1.00 80.62 101 LEU A CA 1
ATOM 813 C C . LEU A 1 101 ? 34.783 5.202 -33.783 1.00 80.62 101 LEU A C 1
ATOM 815 O O . LEU A 1 101 ? 35.811 4.793 -34.318 1.00 80.62 101 LEU A O 1
ATOM 819 N N . GLN A 1 102 ? 33.659 4.493 -33.739 1.00 83.69 102 GLN A N 1
ATOM 820 C CA . GLN A 1 102 ? 33.481 3.208 -34.404 1.00 83.69 102 GLN A CA 1
ATOM 821 C C . GLN A 1 102 ? 33.570 3.349 -35.931 1.00 83.69 102 GLN A C 1
ATOM 823 O O . GLN A 1 102 ? 33.143 4.356 -36.494 1.00 83.69 102 GLN A O 1
ATOM 828 N N . SER A 1 103 ? 34.108 2.316 -36.592 1.00 71.56 103 SER A N 1
ATOM 829 C CA . SER A 1 103 ? 34.493 2.348 -38.015 1.00 71.56 103 SER A CA 1
ATOM 830 C C . SER A 1 103 ? 33.364 2.756 -38.966 1.00 71.56 103 SER A C 1
ATOM 832 O O . SER A 1 103 ? 33.605 3.473 -39.927 1.00 71.56 103 SER A O 1
ATOM 834 N N . GLU A 1 104 ? 32.141 2.306 -38.694 1.00 76.75 104 GLU A N 1
ATOM 835 C CA . GLU A 1 104 ? 30.937 2.636 -39.460 1.00 76.75 104 GLU A CA 1
ATOM 836 C C . GLU A 1 104 ? 29.768 2.700 -38.484 1.00 76.75 104 GLU A C 1
ATOM 838 O O . GLU A 1 104 ? 29.490 1.693 -37.841 1.00 76.75 104 GLU A O 1
ATOM 843 N N . VAL A 1 105 ? 29.092 3.842 -38.336 1.00 78.50 105 VAL A N 1
ATOM 844 C CA . VAL A 1 105 ? 27.985 4.007 -37.372 1.00 78.50 105 VAL A CA 1
ATOM 845 C C . VAL A 1 105 ? 26.651 4.068 -38.115 1.00 78.50 105 VAL A C 1
ATOM 847 O O . VAL A 1 105 ? 26.392 4.989 -38.892 1.00 78.50 105 VAL A O 1
ATOM 850 N N . LEU A 1 106 ? 25.764 3.105 -37.862 1.00 76.56 106 LEU A N 1
ATOM 851 C CA . LEU A 1 106 ? 24.409 3.107 -38.406 1.00 76.56 106 LEU A CA 1
ATOM 852 C C . LEU A 1 106 ? 23.529 4.110 -37.651 1.00 76.56 106 LEU A C 1
ATOM 854 O O . LEU A 1 106 ? 23.664 4.342 -36.450 1.00 76.56 106 LEU A O 1
ATOM 858 N N . ARG A 1 107 ? 22.515 4.644 -38.344 1.00 78.75 107 ARG A N 1
ATOM 859 C CA . ARG A 1 107 ? 21.518 5.547 -37.734 1.00 78.75 107 ARG A CA 1
ATOM 860 C C . ARG A 1 107 ? 20.820 4.925 -36.517 1.00 78.75 107 ARG A C 1
ATOM 862 O O . ARG A 1 107 ? 20.448 5.647 -35.598 1.00 78.75 107 ARG A O 1
ATOM 869 N N . PHE A 1 108 ? 20.638 3.604 -36.517 1.00 76.62 108 PHE A N 1
ATOM 870 C CA . PHE A 1 108 ? 20.011 2.880 -35.411 1.00 76.62 108 PHE A CA 1
ATOM 871 C C . PHE A 1 108 ? 20.925 2.797 -34.171 1.00 76.62 108 PHE A C 1
ATOM 873 O O . PHE A 1 108 ? 20.445 3.027 -33.061 1.00 76.62 108 PHE A O 1
ATOM 880 N N . GLU A 1 109 ? 22.236 2.604 -34.356 1.00 80.75 109 GLU A N 1
ATOM 881 C CA . GLU A 1 109 ? 23.247 2.609 -33.277 1.00 80.75 109 GLU A CA 1
ATOM 882 C C . GLU A 1 109 ? 23.301 3.963 -32.587 1.00 80.75 109 GLU A C 1
ATOM 884 O O . GLU A 1 109 ? 23.265 4.046 -31.363 1.00 80.75 109 GLU A O 1
ATOM 889 N N . TYR A 1 110 ? 23.269 5.054 -33.358 1.00 82.94 110 TYR A N 1
ATOM 890 C CA . TYR A 1 110 ? 23.264 6.400 -32.789 1.00 82.94 110 TYR A CA 1
ATOM 891 C C . TYR A 1 110 ? 22.086 6.630 -31.824 1.00 82.94 110 TYR A C 1
ATOM 893 O O . TYR A 1 110 ? 22.252 7.227 -30.756 1.00 82.94 110 TYR A O 1
ATOM 901 N N . ILE A 1 111 ? 20.892 6.131 -32.167 1.00 84.75 111 ILE A N 1
ATOM 902 C CA . ILE A 1 111 ? 19.690 6.254 -31.328 1.00 84.75 111 ILE A CA 1
ATOM 903 C C . ILE A 1 111 ? 19.854 5.439 -30.042 1.00 84.75 111 ILE A C 1
ATOM 905 O O . ILE A 1 111 ? 19.598 5.948 -28.946 1.00 84.75 111 ILE A O 1
ATOM 909 N N . ILE A 1 112 ? 20.301 4.191 -30.169 1.00 83.94 112 ILE A N 1
ATOM 910 C CA . ILE A 1 112 ? 20.450 3.264 -29.046 1.00 83.94 112 ILE A CA 1
ATOM 911 C C . ILE A 1 112 ? 21.578 3.713 -28.093 1.00 83.94 112 ILE A C 1
ATOM 913 O O . ILE A 1 112 ? 21.382 3.736 -26.871 1.00 83.94 112 ILE A O 1
ATOM 917 N N . CYS A 1 113 ? 22.708 4.185 -28.623 1.00 86.19 113 CYS A N 1
ATOM 918 C CA . CYS A 1 113 ? 23.804 4.785 -27.858 1.00 86.19 113 CYS A CA 1
ATOM 919 C C . CYS A 1 113 ? 23.382 6.082 -27.151 1.00 86.19 113 CYS A C 1
ATOM 921 O O . CYS A 1 113 ? 23.704 6.279 -25.976 1.00 86.19 113 CYS A O 1
ATOM 923 N N . SER A 1 114 ? 22.596 6.943 -27.807 1.00 86.50 114 SER A N 1
ATOM 924 C CA . SER A 1 114 ? 22.097 8.189 -27.203 1.00 86.50 114 SER A CA 1
ATOM 925 C C . SER A 1 114 ? 21.207 7.932 -25.983 1.00 86.50 114 SER A C 1
ATOM 927 O O . SER A 1 114 ? 21.327 8.606 -24.955 1.00 86.50 114 SER A O 1
ATOM 929 N N . ILE A 1 115 ? 20.318 6.938 -26.066 1.00 86.69 115 ILE A N 1
ATOM 930 C CA . ILE A 1 115 ? 19.443 6.567 -24.947 1.00 86.69 115 ILE A CA 1
ATOM 931 C C . ILE A 1 115 ? 20.261 5.930 -23.810 1.00 86.69 115 ILE A C 1
ATOM 933 O O . ILE A 1 115 ? 20.043 6.285 -22.647 1.00 86.69 115 ILE A O 1
ATOM 937 N N . GLN A 1 116 ? 21.244 5.071 -24.124 1.00 88.38 116 GLN A N 1
ATOM 938 C CA . GLN A 1 116 ? 22.157 4.491 -23.127 1.00 88.38 116 GLN A CA 1
ATOM 939 C C . GLN A 1 116 ? 22.923 5.584 -22.367 1.00 88.38 116 GLN A C 1
ATOM 941 O O . GLN A 1 116 ? 22.999 5.563 -21.137 1.00 88.38 116 GLN A O 1
ATOM 946 N N . LEU A 1 117 ? 23.435 6.593 -23.077 1.00 88.44 117 LEU A N 1
ATOM 947 C CA . LEU A 1 117 ? 24.141 7.723 -22.474 1.00 88.44 117 LEU A CA 1
ATOM 948 C C . LEU A 1 117 ? 23.229 8.532 -21.534 1.00 88.44 117 LEU A C 1
ATOM 950 O O . LEU A 1 117 ? 23.629 8.884 -20.421 1.00 88.44 117 LEU A O 1
ATOM 954 N N . GLY A 1 118 ? 21.977 8.775 -21.937 1.00 86.25 118 GLY A N 1
ATOM 955 C CA . GLY A 1 118 ? 20.981 9.461 -21.107 1.00 86.25 118 GLY A CA 1
ATOM 956 C C . GLY A 1 118 ? 20.641 8.711 -19.810 1.00 86.25 118 GLY A C 1
ATOM 957 O O . GLY A 1 118 ? 20.505 9.327 -18.743 1.00 86.25 118 GLY A O 1
ATOM 958 N N . LEU A 1 119 ? 20.552 7.379 -19.871 1.00 86.38 119 LEU A N 1
ATOM 959 C CA . LEU A 1 119 ? 20.365 6.528 -18.692 1.00 86.38 119 LEU A CA 1
ATOM 960 C C . LEU A 1 119 ? 21.576 6.597 -17.751 1.00 86.38 119 LEU A C 1
ATOM 962 O O . LEU A 1 119 ? 21.395 6.821 -16.549 1.00 86.38 119 LEU A O 1
ATOM 966 N N . CYS A 1 120 ? 22.797 6.522 -18.288 1.00 84.75 120 CYS A N 1
ATOM 967 C CA . CYS A 1 120 ? 24.036 6.656 -17.518 1.00 84.75 120 CYS A CA 1
ATOM 968 C C . CYS A 1 120 ? 24.126 7.999 -16.773 1.00 84.75 120 CYS A C 1
ATOM 970 O O . CYS A 1 120 ? 24.414 8.020 -15.574 1.00 84.75 120 CYS A O 1
ATOM 972 N N . VAL A 1 121 ? 23.812 9.120 -17.433 1.00 85.56 121 VAL A N 1
ATOM 973 C CA . VAL A 1 121 ? 23.810 10.457 -16.804 1.00 85.56 121 VAL A CA 1
ATOM 974 C C . VAL A 1 121 ? 22.793 10.532 -15.665 1.00 85.56 121 VAL A C 1
ATOM 976 O O . VAL A 1 121 ? 23.105 11.000 -14.567 1.00 85.56 121 VAL A O 1
ATOM 979 N N . THR A 1 122 ? 21.583 10.016 -15.887 1.00 82.19 122 THR A N 1
ATOM 980 C CA . THR A 1 122 ? 20.525 10.012 -14.865 1.00 82.19 122 THR A CA 1
ATOM 981 C C . THR A 1 122 ? 20.930 9.183 -13.641 1.00 82.19 122 THR A C 1
ATOM 983 O O . THR A 1 122 ? 20.618 9.546 -12.502 1.00 82.19 122 THR A O 1
ATOM 986 N N . GLN A 1 123 ? 21.667 8.092 -13.850 1.00 84.31 123 GLN A N 1
ATOM 987 C CA . GLN A 1 123 ? 22.187 7.246 -12.778 1.00 84.31 123 GLN A CA 1
ATOM 988 C C . GLN A 1 123 ? 23.324 7.893 -11.998 1.00 84.31 123 GLN A C 1
ATOM 990 O O . GLN A 1 123 ? 23.344 7.747 -10.779 1.00 84.31 123 GLN A O 1
ATOM 995 N N . ILE A 1 124 ? 24.221 8.639 -12.650 1.00 84.81 124 ILE A N 1
ATOM 996 C CA . ILE A 1 124 ? 25.250 9.422 -11.949 1.00 84.81 124 ILE A CA 1
ATOM 997 C C . ILE A 1 124 ? 24.575 10.452 -11.047 1.00 84.81 124 ILE A C 1
ATOM 999 O O . ILE A 1 124 ? 24.860 10.498 -9.854 1.00 84.81 124 ILE A O 1
ATOM 1003 N N . ILE A 1 125 ? 23.628 11.227 -11.584 1.00 83.06 125 ILE A N 1
ATOM 1004 C CA . ILE A 1 125 ? 22.909 12.252 -10.816 1.00 83.06 125 ILE A CA 1
ATOM 1005 C C . ILE A 1 125 ? 22.205 11.614 -9.614 1.00 83.06 125 ILE A C 1
ATOM 1007 O O . ILE A 1 125 ? 22.379 12.056 -8.480 1.00 83.06 125 ILE A O 1
ATOM 1011 N N . THR A 1 126 ? 21.448 10.539 -9.840 1.00 77.62 126 THR A N 1
ATOM 1012 C CA . THR A 1 126 ? 20.690 9.871 -8.773 1.00 77.62 126 THR A CA 1
ATOM 1013 C C . THR A 1 126 ? 21.611 9.193 -7.754 1.00 77.62 126 THR A C 1
ATOM 1015 O O . THR A 1 126 ? 21.358 9.289 -6.556 1.00 77.62 126 THR A O 1
ATOM 1018 N N . GLY A 1 127 ? 22.694 8.552 -8.198 1.00 77.69 127 GLY A N 1
ATOM 1019 C CA . GLY A 1 127 ? 23.681 7.904 -7.333 1.00 77.69 127 GLY A CA 1
ATOM 1020 C C . GLY A 1 127 ? 24.434 8.906 -6.458 1.00 77.69 127 GLY A C 1
ATOM 1021 O O . GLY A 1 127 ? 24.552 8.702 -5.254 1.00 77.69 127 GLY A O 1
ATOM 1022 N N . VAL A 1 128 ? 24.856 10.040 -7.024 1.00 80.81 128 VAL A N 1
ATOM 1023 C CA . VAL A 1 128 ? 25.497 11.134 -6.279 1.00 80.81 128 VAL A CA 1
ATOM 1024 C C . VAL A 1 128 ? 24.528 11.744 -5.261 1.00 80.81 128 VAL A C 1
ATOM 1026 O O . VAL A 1 128 ? 24.897 11.945 -4.105 1.00 80.81 128 VAL A O 1
ATOM 1029 N N . LEU A 1 129 ? 23.262 11.961 -5.635 1.00 75.06 129 LEU A N 1
ATOM 1030 C CA . LEU A 1 129 ? 22.222 12.420 -4.704 1.00 75.06 129 LEU A CA 1
ATOM 1031 C C . LEU A 1 129 ? 21.973 11.427 -3.556 1.00 75.06 129 LEU A C 1
ATOM 1033 O O . LEU A 1 129 ? 21.607 11.852 -2.462 1.00 75.06 129 LEU A O 1
ATOM 1037 N N . CYS A 1 130 ? 22.203 10.129 -3.774 1.00 69.00 130 CYS A N 1
ATOM 1038 C CA . CYS A 1 130 ? 22.127 9.116 -2.722 1.00 69.00 130 CYS A CA 1
ATOM 1039 C C . CYS A 1 130 ? 23.318 9.152 -1.753 1.00 69.00 130 CYS A C 1
ATOM 1041 O O . CYS A 1 130 ? 23.192 8.606 -0.667 1.00 69.00 130 CYS A O 1
ATOM 1043 N N . LEU A 1 131 ? 24.442 9.793 -2.089 1.00 69.50 131 LEU A N 1
ATOM 1044 C CA . LEU A 1 131 ? 25.616 9.884 -1.209 1.00 69.50 131 LEU A CA 1
ATOM 1045 C C . LEU A 1 131 ? 25.595 11.116 -0.287 1.00 69.50 131 LEU A C 1
ATOM 1047 O O . LEU A 1 131 ? 26.267 11.112 0.743 1.00 69.50 131 LEU A O 1
ATOM 1051 N N . PHE A 1 132 ? 24.812 12.157 -0.604 1.00 68.81 132 PHE A N 1
ATOM 1052 C CA . PHE A 1 132 ? 24.749 13.394 0.186 1.00 68.81 132 PHE A CA 1
ATOM 1053 C C . PHE A 1 132 ? 23.565 13.413 1.179 1.00 68.81 132 PHE A C 1
ATOM 1055 O O . PHE A 1 132 ? 22.408 13.515 0.762 1.00 68.81 132 PHE A O 1
ATOM 1062 N N . PRO A 1 133 ? 23.805 13.423 2.511 1.00 54.12 133 PRO A N 1
ATOM 1063 C CA . PRO A 1 133 ? 22.742 13.458 3.527 1.00 54.12 133 PRO A CA 1
ATOM 1064 C C . PRO A 1 133 ? 21.872 14.728 3.488 1.00 54.12 133 PRO A C 1
ATOM 1066 O O . PRO A 1 133 ? 20.718 14.706 3.919 1.00 54.12 133 PRO A O 1
ATOM 1069 N N . CYS A 1 134 ? 22.420 15.831 2.966 1.00 43.53 134 CYS A N 1
ATOM 1070 C CA . CYS A 1 134 ? 21.828 17.173 2.971 1.00 43.53 134 CYS A CA 1
ATOM 1071 C C . CYS A 1 134 ? 20.715 17.360 1.924 1.00 43.53 134 CYS A C 1
ATOM 1073 O O . CYS A 1 134 ? 19.946 18.315 2.003 1.00 43.53 134 CYS A O 1
ATOM 1075 N N . CYS A 1 135 ? 20.608 16.445 0.956 1.00 40.25 135 CYS A N 1
ATOM 1076 C CA . CYS A 1 135 ? 19.638 16.496 -0.139 1.00 40.25 135 CYS A CA 1
ATOM 1077 C C . CYS A 1 135 ? 18.431 15.571 0.083 1.00 40.25 135 CYS A C 1
ATOM 1079 O O . CYS A 1 135 ? 17.733 15.247 -0.877 1.00 40.25 135 CYS A O 1
ATOM 1081 N N . LYS A 1 136 ? 18.146 15.161 1.332 1.00 39.34 136 LYS A N 1
ATOM 1082 C CA . LYS A 1 136 ? 16.919 14.425 1.691 1.00 39.34 136 LYS A CA 1
ATOM 1083 C C . LYS A 1 136 ? 15.678 15.312 1.518 1.00 39.34 136 LYS A C 1
ATOM 1085 O O . LYS A 1 136 ? 15.066 15.775 2.477 1.00 39.34 136 LYS A O 1
ATOM 1090 N N . VAL A 1 137 ? 15.288 15.536 0.268 1.00 36.78 137 VAL A N 1
ATOM 1091 C CA . VAL A 1 137 ? 13.951 15.991 -0.104 1.00 36.78 137 VAL A CA 1
ATOM 1092 C C . VAL A 1 137 ? 12.998 14.834 0.214 1.00 36.78 137 VAL A C 1
ATOM 1094 O O . VAL A 1 137 ? 13.317 13.684 -0.092 1.00 36.78 137 VAL A O 1
ATOM 1097 N N . PRO A 1 138 ? 11.847 15.080 0.855 1.00 37.34 138 PRO A N 1
ATOM 1098 C CA . PRO A 1 138 ? 10.940 14.007 1.236 1.00 37.34 138 PRO A CA 1
ATOM 1099 C C . PRO A 1 138 ? 10.498 13.177 0.016 1.00 37.34 138 PRO A C 1
ATOM 1101 O O . PRO A 1 138 ? 10.227 13.729 -1.051 1.00 37.34 138 PRO A O 1
ATOM 1104 N N . GLU A 1 139 ? 10.419 11.854 0.220 1.00 41.72 139 GLU A N 1
ATOM 1105 C CA . GLU A 1 139 ? 10.228 10.723 -0.723 1.00 41.72 139 GLU A CA 1
ATOM 1106 C C . GLU A 1 139 ? 9.068 10.822 -1.748 1.00 41.72 139 GLU A C 1
ATOM 1108 O O . GLU A 1 139 ? 8.758 9.850 -2.427 1.00 41.72 139 GLU A O 1
ATOM 1113 N N . TYR A 1 140 ? 8.403 11.967 -1.908 1.00 39.03 140 TYR A N 1
ATOM 1114 C CA . TYR A 1 140 ? 7.267 12.149 -2.816 1.00 39.03 140 TYR A CA 1
ATOM 1115 C C . TYR A 1 140 ? 7.540 13.038 -4.041 1.00 39.03 140 TYR A C 1
ATOM 1117 O O . TYR A 1 140 ? 6.647 13.168 -4.873 1.00 39.03 140 TYR A O 1
ATOM 1125 N N . ARG A 1 141 ? 8.732 13.639 -4.201 1.00 38.91 141 ARG A N 1
ATOM 1126 C CA . ARG A 1 141 ? 9.058 14.447 -5.404 1.00 38.91 141 ARG A CA 1
ATOM 1127 C C . ARG A 1 141 ? 9.945 13.761 -6.451 1.00 38.91 141 ARG A C 1
ATOM 1129 O O . ARG A 1 141 ? 10.110 14.312 -7.534 1.00 38.91 141 ARG A O 1
ATOM 1136 N N . CYS A 1 142 ? 10.462 12.556 -6.199 1.00 40.34 142 CYS A N 1
ATOM 1137 C CA . CYS A 1 142 ? 11.295 11.841 -7.184 1.00 40.34 142 CYS A CA 1
ATOM 1138 C C . CYS A 1 142 ? 10.504 11.158 -8.317 1.00 40.34 142 CYS A C 1
ATOM 1140 O O . CYS A 1 142 ? 11.105 10.645 -9.253 1.00 40.34 142 CYS A O 1
ATOM 1142 N N . THR A 1 143 ? 9.168 11.190 -8.301 1.00 42.03 143 THR A N 1
ATOM 1143 C CA . THR A 1 143 ? 8.334 10.661 -9.397 1.00 42.03 143 THR A CA 1
ATOM 1144 C C . THR A 1 143 ? 8.348 11.532 -10.658 1.00 42.03 143 THR A C 1
ATOM 1146 O O . THR A 1 143 ? 7.910 11.077 -11.711 1.00 42.03 143 THR A O 1
ATOM 1149 N N . LEU A 1 144 ? 8.890 12.754 -10.598 1.00 42.44 144 LEU A N 1
ATOM 1150 C CA . LEU A 1 144 ? 9.003 13.642 -11.762 1.00 42.44 144 LEU A CA 1
ATOM 1151 C C . LEU A 1 144 ? 10.163 13.288 -12.708 1.00 42.44 144 LEU A C 1
ATOM 1153 O O . LEU A 1 144 ? 10.083 13.614 -13.890 1.00 42.44 144 LEU A O 1
ATOM 1157 N N . PHE A 1 145 ? 11.205 12.595 -12.236 1.00 43.12 145 PHE A N 1
ATOM 1158 C CA . PHE A 1 145 ? 12.368 12.247 -13.066 1.00 43.12 145 PHE A CA 1
ATOM 1159 C C . PHE A 1 145 ? 12.113 11.064 -14.022 1.00 43.12 145 PHE A C 1
ATOM 1161 O O . PHE A 1 145 ? 12.406 11.202 -15.210 1.00 43.12 145 PHE A O 1
ATOM 1168 N N . PRO A 1 146 ? 11.466 9.957 -13.594 1.00 41.94 146 PRO A N 1
ATOM 1169 C CA . PRO A 1 146 ? 11.042 8.892 -14.508 1.00 41.94 146 PRO A CA 1
ATOM 1170 C C . PRO A 1 146 ? 10.022 9.381 -15.548 1.00 41.94 146 PRO A C 1
ATOM 1172 O O . PRO A 1 146 ? 10.043 8.935 -16.690 1.00 41.94 146 PRO A O 1
ATOM 1175 N N . LEU A 1 147 ? 9.163 10.346 -15.188 1.00 41.69 147 LEU A N 1
ATOM 1176 C CA . LEU A 1 147 ? 8.212 10.978 -16.114 1.00 41.69 147 LEU A CA 1
ATOM 1177 C C . LEU A 1 147 ? 8.894 11.908 -17.127 1.00 41.69 147 LEU A C 1
ATOM 1179 O O . LEU A 1 147 ? 8.413 12.028 -18.253 1.00 41.69 147 LEU A O 1
ATOM 1183 N N . HIS A 1 148 ? 10.007 12.551 -16.760 1.00 42.81 148 HIS A N 1
ATOM 1184 C CA . HIS A 1 148 ? 10.831 13.307 -17.705 1.00 42.81 148 HIS A CA 1
ATOM 1185 C C . HIS A 1 148 ? 11.589 12.383 -18.659 1.00 42.81 148 HIS A C 1
ATOM 1187 O O . HIS A 1 148 ? 11.638 12.678 -19.847 1.00 42.81 148 HIS A O 1
ATOM 1193 N N . LEU A 1 149 ? 12.087 11.240 -18.179 1.00 43.72 149 LEU A N 1
ATOM 1194 C CA . LEU A 1 149 ? 12.717 10.227 -19.025 1.00 43.72 149 LEU A CA 1
ATOM 1195 C C . LEU A 1 149 ? 11.706 9.600 -19.999 1.00 43.72 149 LEU A C 1
ATOM 1197 O O . LEU A 1 149 ? 11.974 9.520 -21.190 1.00 43.72 149 LEU A O 1
ATOM 1201 N N . LEU A 1 150 ? 10.495 9.275 -19.530 1.00 41.66 150 LEU A N 1
ATOM 1202 C CA . LEU A 1 150 ? 9.382 8.845 -20.384 1.00 41.66 150 LEU A CA 1
ATOM 1203 C C . LEU A 1 150 ? 8.932 9.949 -21.353 1.00 41.66 150 LEU A C 1
ATOM 1205 O O . LEU A 1 150 ? 8.533 9.644 -22.469 1.00 41.66 150 LEU A O 1
ATOM 1209 N N . ARG A 1 151 ? 9.029 11.235 -20.984 1.00 40.56 151 ARG A N 1
ATOM 1210 C CA . ARG A 1 151 ? 8.817 12.361 -21.913 1.00 40.56 151 ARG A CA 1
ATOM 1211 C C . ARG A 1 151 ? 9.938 12.509 -22.938 1.00 40.56 151 ARG A C 1
ATOM 1213 O O . ARG A 1 151 ? 9.627 12.897 -24.054 1.00 40.56 151 ARG A O 1
ATOM 1220 N N . ILE A 1 152 ? 11.189 12.214 -22.586 1.00 42.72 152 ILE A N 1
ATOM 1221 C CA . ILE A 1 152 ? 12.334 12.212 -23.509 1.00 42.72 152 ILE A CA 1
ATOM 1222 C C . ILE A 1 152 ? 12.208 11.032 -24.483 1.00 42.72 152 ILE A C 1
ATOM 1224 O O . ILE A 1 152 ? 12.302 11.249 -25.683 1.00 42.72 152 ILE A O 1
ATOM 1228 N N . ILE A 1 153 ? 11.847 9.837 -24.002 1.00 42.06 153 ILE A N 1
ATOM 1229 C CA . ILE A 1 153 ? 11.532 8.652 -24.827 1.00 42.06 153 ILE A CA 1
ATOM 1230 C C . ILE A 1 153 ? 10.282 8.891 -25.703 1.00 42.06 153 ILE A C 1
ATOM 1232 O O . ILE A 1 153 ? 10.213 8.448 -26.842 1.00 42.06 153 ILE A O 1
ATOM 1236 N N . ARG A 1 154 ? 9.293 9.657 -25.220 1.00 39.41 154 ARG A N 1
ATOM 1237 C CA . ARG A 1 154 ? 8.111 10.073 -26.006 1.00 39.41 154 ARG A CA 1
ATOM 1238 C C . ARG A 1 154 ? 8.375 11.268 -26.937 1.00 39.41 154 ARG A C 1
ATOM 1240 O O . ARG A 1 154 ? 7.541 11.585 -27.782 1.00 39.41 154 ARG A O 1
ATOM 1247 N N . ASN A 1 155 ? 9.494 11.970 -26.767 1.00 36.53 155 ASN A N 1
ATOM 1248 C CA . ASN A 1 155 ? 9.931 13.050 -27.654 1.00 36.53 155 ASN A CA 1
ATOM 1249 C C . ASN A 1 155 ? 10.973 12.566 -28.672 1.00 36.53 155 ASN A C 1
ATOM 1251 O O . ASN A 1 155 ? 11.047 13.155 -29.745 1.00 36.53 155 ASN A O 1
ATOM 1255 N N . SER A 1 156 ? 11.711 11.480 -28.419 1.00 41.81 156 SER A N 1
ATOM 1256 C CA . SER A 1 156 ? 12.565 10.846 -29.433 1.00 41.81 156 SER A CA 1
ATOM 1257 C C . SER A 1 156 ? 11.735 10.273 -30.588 1.00 41.81 156 SER A C 1
ATOM 1259 O O . SER A 1 156 ? 12.137 10.396 -31.740 1.00 41.81 156 SER A O 1
ATOM 1261 N N . SER A 1 157 ? 10.505 9.812 -30.331 1.00 40.62 157 SER A N 1
ATOM 1262 C CA . SER A 1 157 ? 9.534 9.477 -31.386 1.00 40.62 157 SER A CA 1
ATOM 1263 C C . SER A 1 157 ? 9.078 10.687 -32.219 1.00 40.62 157 SER A C 1
ATOM 1265 O O . SER A 1 157 ? 8.604 10.508 -33.338 1.00 40.62 157 SER A O 1
ATOM 1267 N N . LYS A 1 158 ? 9.244 11.923 -31.717 1.00 32.56 158 LYS A N 1
ATOM 1268 C CA . LYS A 1 158 ? 8.988 13.172 -32.462 1.00 32.56 158 LYS A CA 1
ATOM 1269 C C . LYS A 1 158 ? 10.209 13.694 -33.222 1.00 32.56 158 LYS A C 1
ATOM 1271 O O . LYS A 1 158 ? 10.051 14.556 -34.079 1.00 32.56 158 LYS A O 1
ATOM 1276 N N . MET A 1 159 ? 11.406 13.155 -32.980 1.00 31.69 159 MET A N 1
ATOM 1277 C CA . MET A 1 159 ? 12.597 13.491 -33.770 1.00 31.69 159 MET A CA 1
ATOM 1278 C C . MET A 1 159 ? 12.528 12.916 -35.201 1.00 31.69 159 MET A C 1
ATOM 1280 O O . MET A 1 159 ? 13.227 13.390 -36.093 1.00 31.69 159 MET A O 1
ATOM 1284 N N . SER A 1 160 ? 11.592 11.990 -35.451 1.00 37.81 160 SER A N 1
ATOM 1285 C CA . SER A 1 160 ? 11.193 11.541 -36.794 1.00 37.81 160 SER A CA 1
ATOM 1286 C C . SER A 1 160 ? 10.596 12.659 -37.669 1.00 37.81 160 SER A C 1
ATOM 1288 O O . SER A 1 160 ? 10.700 12.589 -38.887 1.00 37.81 160 SER A O 1
ATOM 1290 N N . GLN A 1 161 ? 10.047 13.733 -37.081 1.00 34.16 161 GLN A N 1
ATOM 1291 C CA . GLN A 1 161 ? 9.545 14.897 -37.834 1.00 34.16 161 GLN A CA 1
ATOM 1292 C C . GLN A 1 161 ? 10.643 15.903 -38.211 1.00 34.16 161 GLN A C 1
ATOM 1294 O O . GLN A 1 161 ? 10.432 16.751 -39.074 1.00 34.16 161 GLN A O 1
ATOM 1299 N N . PHE A 1 162 ? 11.829 15.811 -37.602 1.00 28.31 162 PHE A N 1
ATOM 1300 C CA . PHE A 1 162 ? 12.976 16.635 -37.996 1.00 28.31 162 PHE A CA 1
ATOM 1301 C C . PHE A 1 162 ? 13.730 16.014 -39.185 1.00 28.31 162 PHE A C 1
ATOM 1303 O O . PHE A 1 162 ? 14.338 16.733 -39.974 1.00 28.31 162 PHE A O 1
ATOM 1310 N N . SER A 1 163 ? 13.624 14.691 -39.384 1.00 31.59 163 SER A N 1
ATOM 1311 C CA . SER A 1 163 ? 14.195 14.016 -40.559 1.00 31.59 163 SER A CA 1
ATOM 1312 C C . SER A 1 163 ? 13.364 14.219 -41.832 1.00 31.59 163 SER A C 1
ATOM 1314 O O . SER A 1 163 ? 13.915 14.126 -42.925 1.00 31.59 163 SER A O 1
ATOM 1316 N N . SER A 1 164 ? 12.070 14.548 -41.717 1.00 33.66 164 SER A N 1
ATOM 1317 C CA . SER A 1 164 ? 11.208 14.844 -42.871 1.00 33.66 164 SER A CA 1
ATOM 1318 C C . SER A 1 164 ? 11.439 16.231 -43.482 1.00 33.66 164 SER A C 1
ATOM 1320 O O . SER A 1 164 ? 10.923 16.501 -44.560 1.00 33.66 164 SER A O 1
ATOM 1322 N N . GLN A 1 165 ? 12.209 17.114 -42.831 1.00 29.97 165 GLN A N 1
ATOM 1323 C CA . GLN A 1 165 ? 12.604 18.405 -43.416 1.00 29.97 165 GLN A CA 1
ATOM 1324 C C . GLN A 1 165 ? 13.992 18.398 -44.066 1.00 29.97 165 GLN A C 1
ATOM 1326 O O . GLN A 1 165 ? 14.306 19.329 -44.799 1.00 29.97 165 GLN A O 1
ATOM 1331 N N . LEU A 1 166 ? 14.800 17.350 -43.865 1.00 26.69 166 LEU A N 1
ATOM 1332 C CA . LEU A 1 166 ? 16.105 17.211 -44.523 1.00 26.69 166 LEU A CA 1
ATOM 1333 C C . LEU A 1 166 ? 16.093 16.300 -45.762 1.00 26.69 166 LEU A C 1
ATOM 1335 O O . LEU A 1 166 ? 17.105 16.229 -46.451 1.00 26.69 166 LEU A O 1
ATOM 1339 N N . SER A 1 167 ? 14.984 15.619 -46.080 1.00 29.53 167 SER A N 1
ATOM 1340 C CA . SER A 1 167 ? 14.926 14.693 -47.227 1.00 29.53 167 SER A CA 1
ATOM 1341 C C . SER A 1 167 ? 14.445 15.320 -48.546 1.00 29.53 167 SER A C 1
ATOM 1343 O O . SER A 1 167 ? 14.194 14.583 -49.496 1.00 29.53 167 SER A O 1
ATOM 1345 N N . SER A 1 168 ? 14.281 16.645 -48.635 1.00 30.30 168 SER A N 1
ATOM 1346 C CA . SER A 1 168 ? 13.811 17.307 -49.866 1.00 30.30 168 SER A CA 1
ATOM 1347 C C . SER A 1 168 ? 14.924 17.775 -50.808 1.00 30.30 168 SER A C 1
ATOM 1349 O O . SER A 1 168 ? 14.618 18.312 -51.870 1.00 30.30 168 SER A O 1
ATOM 1351 N N . SER A 1 169 ? 16.202 17.548 -50.494 1.00 29.02 169 SER A N 1
ATOM 1352 C CA . SER A 1 169 ? 17.290 17.841 -51.430 1.00 29.02 169 SER A CA 1
ATOM 1353 C C . SER A 1 169 ? 18.186 16.630 -51.658 1.00 29.02 169 SER A C 1
ATOM 1355 O O . SER A 1 169 ? 18.998 16.286 -50.805 1.00 29.02 169 SER A O 1
ATOM 1357 N N . MET A 1 170 ? 18.076 16.102 -52.880 1.00 26.59 170 MET A N 1
ATOM 1358 C CA . MET A 1 170 ? 18.996 15.193 -53.574 1.00 26.59 170 MET A CA 1
ATOM 1359 C C . MET A 1 170 ? 18.835 13.694 -53.290 1.00 26.59 170 MET A C 1
ATOM 1361 O O . MET A 1 170 ? 19.419 13.164 -52.356 1.00 26.59 170 MET A O 1
ATOM 1365 N N . LEU A 1 171 ? 18.117 12.982 -54.165 1.00 23.97 171 LEU A N 1
ATOM 1366 C CA . LEU A 1 171 ? 18.712 12.207 -55.270 1.00 23.97 171 LEU A CA 1
ATOM 1367 C C . LEU A 1 171 ? 17.601 11.577 -56.150 1.00 23.97 171 LEU A C 1
ATOM 1369 O O . LEU A 1 171 ? 16.479 11.420 -55.667 1.00 23.97 171 LEU A O 1
ATOM 1373 N N . PRO A 1 172 ? 17.880 11.280 -57.435 1.00 28.31 172 PRO A N 1
ATOM 1374 C CA . PRO A 1 172 ? 16.894 10.853 -58.417 1.00 28.31 172 PRO A CA 1
ATOM 1375 C C . PRO A 1 172 ? 16.566 9.358 -58.366 1.00 28.31 172 PRO A C 1
ATOM 1377 O O . PRO A 1 172 ? 17.381 8.511 -58.008 1.00 28.31 172 PRO A O 1
ATOM 1380 N N . GLU A 1 173 ? 15.334 9.121 -58.794 1.00 36.59 173 GLU A N 1
ATOM 1381 C CA . GLU A 1 173 ? 14.696 7.917 -59.320 1.00 36.59 173 GLU A CA 1
ATOM 1382 C C . GLU A 1 173 ? 15.614 7.115 -60.261 1.00 36.59 173 GLU A C 1
ATOM 1384 O O . GLU A 1 173 ? 16.014 7.636 -61.295 1.00 36.59 173 GLU A O 1
ATOM 1389 N N . GLU A 1 174 ? 15.921 5.859 -59.923 1.00 32.81 174 GLU A N 1
ATOM 1390 C CA . GLU A 1 174 ? 15.887 4.727 -60.862 1.00 32.81 174 GLU A CA 1
ATOM 1391 C C . GLU A 1 174 ? 16.184 3.396 -60.147 1.00 32.81 174 GLU A C 1
ATOM 1393 O O . GLU A 1 174 ? 17.098 3.286 -59.333 1.00 32.81 174 GLU A O 1
ATOM 1398 N N . LEU A 1 175 ? 15.414 2.377 -60.538 1.00 32.91 175 LEU A N 1
ATOM 1399 C CA . LEU A 1 175 ? 15.615 0.944 -60.303 1.00 32.91 175 LEU A CA 1
ATOM 1400 C C . LEU A 1 175 ? 15.273 0.371 -58.914 1.00 32.91 175 LEU A C 1
ATOM 1402 O O . LEU A 1 175 ? 16.153 -0.003 -58.148 1.00 32.91 175 LEU A O 1
ATOM 1406 N N . LEU A 1 176 ? 13.983 0.134 -58.647 1.00 31.48 176 LEU A N 1
ATOM 1407 C CA . LEU A 1 176 ? 13.578 -1.043 -57.866 1.00 31.48 176 LEU A CA 1
ATOM 1408 C C . LEU A 1 176 ? 12.182 -1.546 -58.275 1.00 31.48 176 LEU A C 1
ATOM 1410 O O . LEU A 1 176 ? 11.260 -0.774 -58.521 1.00 31.48 176 LEU A O 1
ATOM 1414 N N . ASP A 1 177 ? 12.106 -2.868 -58.398 1.00 34.47 177 ASP A N 1
ATOM 1415 C CA . ASP A 1 177 ? 11.058 -3.698 -58.999 1.00 34.47 177 ASP A CA 1
ATOM 1416 C C . ASP A 1 177 ? 9.651 -3.480 -58.386 1.00 34.47 177 ASP A C 1
ATOM 1418 O O . ASP A 1 177 ? 9.532 -3.429 -57.154 1.00 34.47 177 ASP A O 1
ATOM 1422 N N . PRO A 1 178 ? 8.556 -3.413 -59.178 1.00 40.97 178 PRO A N 1
ATOM 1423 C CA . PRO A 1 178 ? 7.183 -3.322 -58.661 1.00 40.97 178 PRO A CA 1
ATOM 1424 C C . PRO A 1 178 ? 6.778 -4.446 -57.687 1.00 40.97 178 PRO A C 1
ATOM 1426 O O . PRO A 1 178 ? 5.867 -4.243 -56.880 1.00 40.97 178 PRO A O 1
ATOM 1429 N N . GLU A 1 179 ? 7.462 -5.594 -57.690 1.00 39.09 179 GLU A N 1
ATOM 1430 C CA . GLU A 1 179 ? 7.254 -6.668 -56.705 1.00 39.09 179 GLU A CA 1
ATOM 1431 C C . GLU A 1 179 ? 7.842 -6.348 -55.320 1.00 39.09 179 GLU A C 1
ATOM 1433 O O . GLU A 1 179 ? 7.240 -6.699 -54.304 1.00 39.09 179 GLU A O 1
ATOM 1438 N N . VAL A 1 180 ? 8.935 -5.579 -55.240 1.00 39.44 180 VAL A N 1
ATOM 1439 C CA . VAL A 1 180 ? 9.511 -5.123 -53.958 1.00 39.44 180 VAL A CA 1
ATOM 1440 C C . VAL A 1 180 ? 8.640 -4.025 -53.337 1.00 39.44 180 VAL A C 1
ATOM 1442 O O . VAL A 1 180 ? 8.410 -4.009 -52.127 1.00 39.44 180 VAL A O 1
ATOM 1445 N N . GLN A 1 181 ? 8.066 -3.152 -54.170 1.00 38.38 181 GLN A N 1
ATOM 1446 C CA . GLN A 1 181 ? 7.133 -2.106 -53.737 1.00 38.38 181 GLN A CA 1
ATOM 1447 C C . GLN A 1 181 ? 5.810 -2.691 -53.193 1.00 38.38 181 GLN A C 1
ATOM 1449 O O . GLN A 1 181 ? 5.193 -2.115 -52.294 1.00 38.38 181 GLN A O 1
ATOM 1454 N N . ALA A 1 182 ? 5.368 -3.844 -53.711 1.00 42.34 182 ALA A N 1
ATOM 1455 C CA . ALA A 1 182 ? 4.175 -4.546 -53.234 1.00 42.34 182 ALA A CA 1
ATOM 1456 C C . ALA A 1 182 ? 4.409 -5.263 -51.891 1.00 42.34 182 ALA A C 1
ATOM 1458 O O . ALA A 1 182 ? 3.519 -5.266 -51.036 1.00 42.34 182 ALA A O 1
ATOM 1459 N N . GLU A 1 183 ? 5.611 -5.797 -51.668 1.00 41.28 183 GLU A N 1
ATOM 1460 C CA . GLU A 1 183 ? 5.965 -6.499 -50.430 1.00 41.28 183 GLU A CA 1
ATOM 1461 C C . GLU A 1 183 ? 6.194 -5.526 -49.255 1.00 41.28 183 GLU A C 1
ATOM 1463 O O . GLU A 1 183 ? 5.770 -5.790 -48.128 1.00 41.28 183 GLU A O 1
ATOM 1468 N N . ILE A 1 184 ? 6.724 -4.326 -49.529 1.00 36.47 184 ILE A N 1
ATOM 1469 C CA . ILE A 1 184 ? 6.818 -3.228 -48.547 1.00 36.47 184 ILE A CA 1
ATOM 1470 C C . ILE A 1 184 ? 5.422 -2.762 -48.098 1.00 36.47 184 ILE A C 1
ATOM 1472 O O . ILE A 1 184 ? 5.202 -2.503 -46.913 1.00 36.47 184 ILE A O 1
ATOM 1476 N N . ASN A 1 185 ? 4.451 -2.714 -49.016 1.00 39.19 185 ASN A N 1
ATOM 1477 C CA . ASN A 1 185 ? 3.073 -2.328 -48.695 1.00 39.19 185 ASN A CA 1
ATOM 1478 C C . ASN A 1 185 ? 2.274 -3.437 -47.983 1.00 39.19 185 ASN A C 1
ATOM 1480 O O . ASN A 1 185 ? 1.292 -3.128 -47.307 1.00 39.19 185 ASN A O 1
ATOM 1484 N N . ARG A 1 186 ? 2.697 -4.708 -48.060 1.00 37.38 186 ARG A N 1
ATOM 1485 C CA . ARG A 1 186 ? 2.155 -5.797 -47.222 1.00 37.38 186 ARG A CA 1
ATOM 1486 C C . ARG A 1 186 ? 2.748 -5.825 -45.811 1.00 37.38 186 ARG A C 1
ATOM 1488 O O . ARG A 1 186 ? 2.076 -6.286 -44.894 1.00 37.38 186 ARG A O 1
ATOM 1495 N N . GLY A 1 187 ? 3.958 -5.297 -45.618 1.00 36.38 187 GLY A N 1
ATOM 1496 C CA . GLY A 1 187 ? 4.636 -5.230 -44.316 1.00 36.38 187 GLY A CA 1
ATOM 1497 C C . GLY A 1 187 ? 4.179 -4.096 -43.386 1.00 36.38 187 GLY A C 1
ATOM 1498 O O . GLY A 1 187 ? 4.536 -4.091 -42.211 1.00 36.38 187 GLY A O 1
ATOM 1499 N N . LEU A 1 188 ? 3.373 -3.143 -43.868 1.00 34.53 188 LEU A N 1
ATOM 1500 C CA . LEU A 1 188 ? 2.867 -2.003 -43.086 1.00 34.53 188 LEU A CA 1
ATOM 1501 C C . LEU A 1 188 ? 1.351 -2.101 -42.831 1.00 34.53 188 LEU A C 1
ATOM 1503 O O . LEU A 1 188 ? 0.582 -1.178 -43.086 1.00 34.53 188 LEU A O 1
ATOM 1507 N N . GLY A 1 189 ? 0.903 -3.238 -42.303 1.00 31.00 189 GLY A N 1
ATOM 1508 C CA . GLY A 1 189 ? -0.500 -3.480 -41.970 1.00 31.00 189 GLY A CA 1
ATOM 1509 C C . GLY A 1 189 ? -0.662 -4.221 -40.650 1.00 31.00 189 GLY A C 1
ATOM 1510 O O . GLY A 1 189 ? -0.873 -5.422 -40.642 1.00 31.00 189 GLY A O 1
ATOM 1511 N N . SER A 1 190 ? -0.570 -3.487 -39.538 1.00 48.97 190 SER A N 1
ATOM 1512 C CA . SER A 1 190 ? -1.251 -3.779 -38.265 1.00 48.97 190 SER A CA 1
ATOM 1513 C C . SER A 1 190 ? -1.361 -5.255 -37.827 1.00 48.97 190 SER A C 1
ATOM 1515 O O . SER A 1 190 ? -2.397 -5.866 -38.071 1.00 48.97 190 SER A O 1
ATOM 1517 N N . GLN A 1 191 ? -0.389 -5.789 -37.067 1.00 35.78 191 GLN A N 1
ATOM 1518 C CA . GLN A 1 191 ? -0.688 -6.824 -36.047 1.00 35.78 191 GLN A CA 1
ATOM 1519 C C . GLN A 1 191 ? 0.404 -7.145 -35.004 1.00 35.78 191 GLN A C 1
ATOM 1521 O O . GLN A 1 191 ? 0.168 -7.978 -34.134 1.00 35.78 191 GLN A O 1
ATOM 1526 N N . GLU A 1 192 ? 1.552 -6.460 -34.967 1.00 34.78 192 GLU A N 1
ATOM 1527 C CA . GLU A 1 192 ? 2.636 -6.825 -34.025 1.00 34.78 192 GLU A CA 1
ATOM 1528 C C . GLU A 1 192 ? 2.676 -6.031 -32.706 1.00 34.78 192 GLU A C 1
ATOM 1530 O O . GLU A 1 192 ? 3.554 -6.239 -31.874 1.00 34.78 192 GLU A O 1
ATOM 1535 N N . MET A 1 193 ? 1.678 -5.180 -32.437 1.00 32.34 193 MET A N 1
ATOM 1536 C CA . MET A 1 193 ? 1.548 -4.483 -31.144 1.00 32.34 193 MET A CA 1
ATOM 1537 C C . MET A 1 193 ? 0.471 -5.079 -30.219 1.00 32.34 193 MET A C 1
ATOM 1539 O O . MET A 1 193 ? 0.177 -4.515 -29.168 1.00 32.34 193 MET A O 1
ATOM 1543 N N . GLN A 1 194 ? -0.103 -6.230 -30.588 1.00 32.91 194 GLN A N 1
ATOM 1544 C CA . GLN A 1 194 ? -1.039 -7.002 -29.753 1.00 32.91 194 GLN A CA 1
ATOM 1545 C C . GLN A 1 194 ? -0.480 -8.357 -29.293 1.00 32.91 194 GLN A C 1
ATOM 1547 O O . GLN A 1 194 ? -1.001 -8.928 -28.337 1.00 32.91 194 GLN A O 1
ATOM 1552 N N . LEU A 1 195 ? 0.621 -8.841 -29.879 1.00 31.42 195 LEU A N 1
ATOM 1553 C CA . LEU A 1 195 ? 1.222 -10.126 -29.500 1.00 31.42 195 LEU A CA 1
ATOM 1554 C C . LEU A 1 195 ? 2.146 -10.041 -28.267 1.00 31.42 195 LEU A C 1
ATOM 1556 O O . LEU A 1 195 ? 2.320 -11.029 -27.559 1.00 31.42 195 LEU A O 1
ATOM 1560 N N . LEU A 1 196 ? 2.667 -8.853 -27.937 1.00 28.45 196 LEU A N 1
ATOM 1561 C CA . LEU A 1 196 ? 3.519 -8.630 -26.755 1.00 28.45 196 LEU A CA 1
ATOM 1562 C C . LEU A 1 196 ? 2.747 -8.560 -25.422 1.00 28.45 196 LEU A C 1
ATOM 1564 O O . LEU A 1 196 ? 3.364 -8.625 -24.362 1.00 28.45 196 LEU A O 1
ATOM 1568 N N . CYS A 1 197 ? 1.411 -8.473 -25.447 1.00 31.86 197 CYS A N 1
ATOM 1569 C CA . CYS A 1 197 ? 0.582 -8.550 -24.235 1.00 31.86 197 CYS A CA 1
ATOM 1570 C C . CYS A 1 197 ? 0.166 -9.981 -23.853 1.00 31.86 197 CYS A C 1
ATOM 1572 O O . CYS A 1 197 ? -0.324 -10.169 -22.743 1.00 31.86 197 CYS A O 1
ATOM 1574 N N . ASN A 1 198 ? 0.383 -10.979 -24.720 1.00 32.53 198 ASN A N 1
ATOM 1575 C CA . ASN A 1 198 ? -0.149 -12.337 -24.537 1.00 32.53 198 ASN A CA 1
ATOM 1576 C C . ASN A 1 198 ? 0.916 -13.437 -24.368 1.00 32.53 198 ASN A C 1
ATOM 1578 O O . ASN A 1 198 ? 0.563 -14.612 -24.330 1.00 32.53 198 ASN A O 1
ATOM 1582 N N . LEU A 1 199 ? 2.202 -13.100 -24.230 1.00 29.11 199 LEU A N 1
ATOM 1583 C CA . LEU A 1 199 ? 3.273 -14.090 -24.071 1.00 29.11 199 LEU A CA 1
ATOM 1584 C C . LEU A 1 199 ? 4.171 -13.783 -22.866 1.00 29.11 199 LEU A C 1
ATOM 1586 O O . LEU A 1 199 ? 5.283 -13.294 -23.019 1.00 29.11 199 LEU A O 1
ATOM 1590 N N . LEU A 1 200 ? 3.703 -14.148 -21.669 1.00 24.62 200 LEU A N 1
ATOM 1591 C CA . LEU A 1 200 ? 4.558 -14.784 -20.661 1.00 24.62 200 LEU A CA 1
ATOM 1592 C C . LEU A 1 200 ? 3.760 -15.926 -19.992 1.00 24.62 200 LEU A C 1
ATOM 1594 O O . LEU A 1 200 ? 2.618 -15.695 -19.590 1.00 24.62 200 LEU A O 1
ATOM 1598 N N . PRO A 1 201 ? 4.303 -17.157 -19.928 1.00 29.08 201 PRO A N 1
ATOM 1599 C CA . PRO A 1 201 ? 3.498 -18.376 -19.969 1.00 29.08 201 PRO A CA 1
ATOM 1600 C C . PRO A 1 201 ? 3.171 -18.955 -18.590 1.00 29.08 201 PRO A C 1
ATOM 1602 O O . PRO A 1 201 ? 3.949 -18.861 -17.641 1.00 29.08 201 PRO A O 1
ATOM 1605 N N . CYS A 1 202 ? 2.029 -19.642 -18.548 1.00 24.80 202 CYS A N 1
ATOM 1606 C CA . CYS A 1 202 ? 1.744 -20.732 -17.623 1.00 24.80 202 CYS A CA 1
ATOM 1607 C C . CYS A 1 202 ? 2.794 -21.843 -17.780 1.00 24.80 202 CYS A C 1
ATOM 1609 O O . CYS A 1 202 ? 3.062 -22.264 -18.902 1.00 24.80 202 CYS A O 1
ATOM 1611 N N . CYS A 1 203 ? 3.305 -22.375 -16.669 1.00 22.06 203 CYS A N 1
ATOM 1612 C CA . CYS A 1 203 ? 3.837 -23.737 -16.635 1.00 22.06 203 CYS A CA 1
ATOM 1613 C C . CYS A 1 203 ? 2.880 -24.590 -15.804 1.00 22.06 203 CYS A C 1
ATOM 1615 O O . CYS A 1 203 ? 2.860 -24.517 -14.575 1.00 22.06 203 CYS A O 1
ATOM 1617 N N . SER A 1 204 ? 2.059 -25.351 -16.518 1.00 23.58 204 SER A N 1
ATOM 1618 C CA . SER A 1 204 ? 1.325 -26.511 -16.032 1.00 23.58 204 SER A CA 1
ATOM 1619 C C . SER A 1 204 ? 2.151 -27.733 -16.426 1.00 23.58 204 SER A C 1
ATOM 1621 O O . SER A 1 204 ? 2.374 -27.943 -17.613 1.00 23.58 204 SER A O 1
ATOM 1623 N N . GLU A 1 205 ? 2.603 -28.523 -15.459 1.00 23.45 205 GLU A N 1
ATOM 1624 C CA . GLU A 1 205 ? 2.990 -29.916 -15.693 1.00 23.45 205 GLU A CA 1
ATOM 1625 C C . GLU A 1 205 ? 2.038 -30.782 -14.864 1.00 23.45 205 GLU A C 1
ATOM 1627 O O . GLU A 1 205 ? 2.016 -30.710 -13.634 1.00 23.45 205 GLU A O 1
ATOM 1632 N N . GLU A 1 206 ? 1.192 -31.541 -15.558 1.00 24.23 206 GLU A N 1
ATOM 1633 C CA . GLU A 1 206 ? 0.495 -32.698 -14.999 1.00 24.23 206 GLU A CA 1
ATOM 1634 C C . GLU A 1 206 ? 1.496 -33.840 -14.775 1.00 24.23 206 GLU A C 1
ATOM 1636 O O . GLU A 1 206 ? 2.507 -33.931 -15.477 1.00 24.23 206 GLU A O 1
ATOM 1641 N N . PRO A 1 207 ? 1.160 -34.791 -13.893 1.00 24.92 207 PRO A N 1
ATOM 1642 C CA . PRO A 1 207 ? 1.371 -36.174 -14.285 1.00 24.92 207 PRO A CA 1
ATOM 1643 C C . PRO A 1 207 ? 0.136 -37.062 -14.114 1.00 24.92 207 PRO A C 1
ATOM 1645 O O . PRO A 1 207 ? -0.576 -37.036 -13.112 1.00 24.92 207 PRO A O 1
ATOM 1648 N N . GLN A 1 208 ? -0.009 -37.873 -15.158 1.00 22.64 208 GLN A N 1
ATOM 1649 C CA . GLN A 1 208 ? -0.836 -39.048 -15.385 1.00 22.64 208 GLN A CA 1
ATOM 1650 C C . GLN A 1 208 ? -1.169 -39.949 -14.185 1.00 22.64 208 GLN A C 1
ATOM 1652 O O . GLN A 1 208 ? -0.321 -40.373 -13.402 1.00 22.64 208 GLN A O 1
ATOM 1657 N N . ASP A 1 209 ? -2.442 -40.323 -14.232 1.00 20.22 209 ASP A N 1
ATOM 1658 C CA . ASP A 1 209 ? -3.153 -41.479 -13.698 1.00 20.22 209 ASP A CA 1
ATOM 1659 C C . ASP A 1 209 ? -2.378 -42.820 -13.745 1.00 20.22 209 ASP A C 1
ATOM 1661 O O . ASP A 1 209 ? -1.846 -43.209 -14.787 1.00 20.22 209 ASP A O 1
ATOM 1665 N N . TRP A 1 210 ? -2.383 -43.548 -12.621 1.00 23.38 210 TRP A N 1
ATOM 1666 C CA . TRP A 1 210 ? -2.176 -45.000 -12.534 1.00 23.38 210 TRP A CA 1
ATOM 1667 C C . TRP A 1 210 ? -3.149 -45.577 -11.500 1.00 23.38 210 TRP A C 1
ATOM 1669 O O . TRP A 1 210 ? -3.265 -45.093 -10.375 1.00 23.38 210 TRP A O 1
ATOM 1679 N N . SER A 1 211 ? -3.838 -46.640 -11.902 1.00 22.94 211 SER A N 1
ATOM 1680 C CA . SER A 1 211 ? -4.925 -47.293 -11.179 1.00 22.94 211 SER A CA 1
ATOM 1681 C C . SER A 1 211 ? -4.450 -48.408 -10.228 1.00 22.94 211 SER A C 1
ATOM 1683 O O . SER A 1 211 ? -3.673 -49.270 -10.631 1.00 22.94 211 SER A O 1
ATOM 1685 N N . SER A 1 212 ? -5.113 -48.469 -9.056 1.00 26.14 212 SER A N 1
ATOM 1686 C CA . SER A 1 212 ? -5.476 -49.667 -8.251 1.00 26.14 212 SER A CA 1
ATOM 1687 C C . SER A 1 212 ? -4.439 -50.279 -7.265 1.00 26.14 212 SER A C 1
ATOM 1689 O O . SER A 1 212 ? -3.241 -50.067 -7.423 1.00 26.14 212 SER A O 1
ATOM 1691 N N . PRO A 1 213 ? -4.850 -51.123 -6.285 1.00 36.38 213 PRO A N 1
ATOM 1692 C CA . PRO A 1 213 ? -5.691 -50.811 -5.113 1.00 36.38 213 PRO A CA 1
ATOM 1693 C C . PRO A 1 213 ? -5.072 -51.359 -3.801 1.00 36.38 213 PRO A C 1
ATOM 1695 O O . PRO A 1 213 ? -4.480 -52.431 -3.818 1.00 36.38 213 PRO A O 1
ATOM 1698 N N . PHE A 1 214 ? -5.271 -50.719 -2.643 1.00 27.75 214 PHE A N 1
ATOM 1699 C CA . PHE A 1 214 ? -5.149 -51.418 -1.351 1.00 27.75 214 PHE A CA 1
ATOM 1700 C C . PHE A 1 214 ? -6.103 -50.830 -0.305 1.00 27.75 214 PHE A C 1
ATOM 1702 O O . PHE A 1 214 ? -6.016 -49.657 0.053 1.00 27.75 214 PHE A O 1
ATOM 1709 N N . ASP A 1 215 ? -7.013 -51.693 0.144 1.00 28.84 215 ASP A N 1
ATOM 1710 C CA . ASP A 1 215 ? -7.996 -51.525 1.211 1.00 28.84 215 ASP A CA 1
ATOM 1711 C C . ASP A 1 215 ? -7.353 -51.295 2.583 1.00 28.84 215 ASP A C 1
ATOM 1713 O O . ASP A 1 215 ? -6.518 -52.106 2.978 1.00 28.84 215 ASP A O 1
ATOM 1717 N N . VAL A 1 216 ? -7.830 -50.304 3.352 1.00 29.33 216 VAL A N 1
ATOM 1718 C CA . VAL A 1 216 ? -7.959 -50.361 4.829 1.00 29.33 216 VAL A CA 1
ATOM 1719 C C . VAL A 1 216 ? -9.105 -49.409 5.258 1.00 29.33 216 VAL A C 1
ATOM 1721 O O . VAL A 1 216 ? -9.180 -48.309 4.711 1.00 29.33 216 VAL A O 1
ATOM 1724 N N . PRO A 1 217 ? -10.009 -49.803 6.184 1.00 30.77 217 PRO A N 1
ATOM 1725 C CA . PRO A 1 217 ? -11.358 -49.239 6.296 1.00 30.77 217 PRO A CA 1
ATOM 1726 C C . PRO A 1 217 ? -11.493 -48.009 7.213 1.00 30.77 217 PRO A C 1
ATOM 1728 O O . PRO A 1 217 ? -10.726 -47.822 8.160 1.00 30.77 217 PRO A O 1
ATOM 1731 N N . ASP A 1 218 ? -12.534 -47.219 6.934 1.00 26.80 218 ASP A N 1
ATOM 1732 C CA . ASP A 1 218 ? -13.031 -46.081 7.718 1.00 26.80 218 ASP A CA 1
ATOM 1733 C C . ASP A 1 218 ? -13.437 -46.465 9.155 1.00 26.80 218 ASP A C 1
ATOM 1735 O O . ASP A 1 218 ? -14.005 -47.540 9.371 1.00 26.80 218 ASP A O 1
ATOM 1739 N N . PRO A 1 219 ? -13.300 -45.555 10.138 1.00 33.31 219 PRO A N 1
ATOM 1740 C CA . PRO A 1 219 ? -14.199 -45.506 11.276 1.00 33.31 219 PRO A CA 1
ATOM 1741 C C . PRO A 1 219 ? -15.357 -44.528 11.013 1.00 33.31 219 PRO A C 1
ATOM 1743 O O . PRO A 1 219 ? -15.172 -43.372 10.633 1.00 33.31 219 PRO A O 1
ATOM 1746 N N . GLU A 1 220 ? -16.555 -45.053 11.247 1.00 28.36 220 GLU A N 1
ATOM 1747 C CA . GLU A 1 220 ? -17.887 -44.463 11.107 1.00 28.36 220 GLU A CA 1
ATOM 1748 C C . GLU A 1 220 ? -18.106 -43.093 11.792 1.00 28.36 220 GLU A C 1
ATOM 1750 O O . GLU A 1 220 ? -17.404 -42.726 12.740 1.00 28.36 220 GLU A O 1
ATOM 1755 N N . PRO A 1 221 ? -19.118 -42.325 11.334 1.00 30.03 221 PRO A N 1
ATOM 1756 C CA . PRO A 1 221 ? -19.303 -40.930 11.700 1.00 30.03 221 PRO A CA 1
ATOM 1757 C C . PRO A 1 221 ? -20.019 -40.778 13.045 1.00 30.03 221 PRO A C 1
ATOM 1759 O O . PRO A 1 221 ? -21.078 -41.362 13.283 1.00 30.03 221 PRO A O 1
ATOM 1762 N N . VAL A 1 222 ? -19.507 -39.887 13.897 1.00 29.77 222 VAL A N 1
ATOM 1763 C CA . VAL A 1 222 ? -20.305 -39.324 14.990 1.00 29.77 222 VAL A CA 1
ATOM 1764 C C . VAL A 1 222 ? -21.355 -38.414 14.360 1.00 29.77 222 VAL A C 1
ATOM 1766 O O . VAL A 1 222 ? -21.069 -37.314 13.889 1.00 29.77 222 VAL A O 1
ATOM 1769 N N . VAL A 1 223 ? -22.580 -38.928 14.307 1.00 36.56 223 VAL A N 1
ATOM 1770 C CA . VAL A 1 223 ? -23.789 -38.184 13.972 1.00 36.56 223 VAL A CA 1
ATOM 1771 C C . VAL A 1 223 ? -24.024 -37.160 15.078 1.00 36.56 223 VAL A C 1
ATOM 1773 O O . VAL A 1 223 ? -24.600 -37.477 16.113 1.00 36.56 223 VAL A O 1
ATOM 1776 N N . GLU A 1 224 ? -23.603 -35.920 14.849 1.00 29.12 224 GLU A N 1
ATOM 1777 C CA . GLU A 1 224 ? -24.167 -34.768 15.543 1.00 29.12 224 GLU A CA 1
ATOM 1778 C C . GLU A 1 224 ? -24.857 -33.880 14.505 1.00 29.12 224 GLU A C 1
ATOM 1780 O O . GLU A 1 224 ? -24.330 -33.522 13.452 1.00 29.12 224 GLU A O 1
ATOM 1785 N N . THR A 1 225 ? -26.146 -33.700 14.738 1.00 31.77 225 THR A N 1
ATOM 1786 C CA . THR A 1 225 ? -27.177 -33.447 13.742 1.00 31.77 225 THR A CA 1
ATOM 1787 C C . THR A 1 225 ? -27.061 -32.083 13.061 1.00 31.77 225 THR A C 1
ATOM 1789 O O . THR A 1 225 ? -27.162 -31.043 13.709 1.00 31.77 225 THR A O 1
ATOM 1792 N N . LYS A 1 226 ? -27.043 -32.112 11.721 1.00 29.12 226 LYS A N 1
ATOM 1793 C CA . LYS A 1 226 ? -27.298 -31.004 10.774 1.00 29.12 226 LYS A CA 1
ATOM 1794 C C . LYS A 1 226 ? -28.549 -30.148 11.071 1.00 29.12 226 LYS A C 1
ATOM 1796 O O . LYS A 1 226 ? -28.699 -29.081 10.495 1.00 29.12 226 LYS A O 1
ATOM 1801 N N . ALA A 1 227 ? -29.420 -30.571 11.985 1.00 30.88 227 ALA A N 1
ATOM 1802 C CA . ALA A 1 227 ? -30.664 -29.885 12.332 1.00 30.88 227 ALA A CA 1
ATOM 1803 C C . ALA A 1 227 ? -30.485 -28.586 13.151 1.00 30.88 227 ALA A C 1
ATOM 1805 O O . ALA A 1 227 ? -31.414 -27.786 13.219 1.00 30.88 227 ALA A O 1
ATOM 1806 N N . ALA A 1 228 ? -29.314 -28.343 13.756 1.00 31.28 228 ALA A N 1
ATOM 1807 C CA . ALA A 1 228 ? -29.048 -27.105 14.505 1.00 31.28 228 ALA A CA 1
ATOM 1808 C C . ALA A 1 228 ? -28.470 -25.963 13.643 1.00 31.28 228 ALA A C 1
ATOM 1810 O O . ALA A 1 228 ? -28.387 -24.828 14.108 1.00 31.28 228 ALA A O 1
ATOM 1811 N N . VAL A 1 229 ? -28.075 -26.250 12.397 1.00 36.69 229 VAL A N 1
ATOM 1812 C CA . VAL A 1 229 ? -27.496 -25.259 11.470 1.00 36.69 229 VAL A CA 1
ATOM 1813 C C . VAL A 1 229 ? -28.579 -24.624 10.584 1.00 36.69 229 VAL A C 1
ATOM 1815 O O . VAL A 1 229 ? -28.506 -23.434 10.295 1.00 36.69 229 VAL A O 1
ATOM 1818 N N . ASP A 1 230 ? -29.657 -25.354 10.282 1.00 34.28 230 ASP A N 1
ATOM 1819 C CA . ASP A 1 230 ? -30.769 -24.887 9.432 1.00 34.28 230 ASP A CA 1
ATOM 1820 C C . ASP A 1 230 ? -31.748 -23.909 10.120 1.00 34.28 230 ASP A C 1
ATOM 1822 O O . ASP A 1 230 ? -32.725 -23.477 9.516 1.00 34.28 230 ASP A O 1
ATOM 1826 N N . SER A 1 231 ? -31.518 -23.529 11.384 1.00 34.28 231 SER A N 1
ATOM 1827 C CA . SER A 1 231 ? -32.394 -22.602 12.130 1.00 34.28 231 SER A CA 1
ATOM 1828 C C . SER A 1 231 ? -31.818 -21.190 12.331 1.00 34.28 231 SER A C 1
ATOM 1830 O O . SER A 1 231 ? -32.406 -20.391 13.059 1.00 34.28 231 SER A O 1
ATOM 1832 N N . ILE A 1 232 ? -30.706 -20.845 11.666 1.00 41.84 232 ILE A N 1
ATOM 1833 C CA . ILE A 1 232 ? -30.116 -19.487 11.705 1.00 41.84 232 ILE A CA 1
ATOM 1834 C C . ILE A 1 232 ? -30.286 -18.717 10.375 1.00 41.84 232 ILE A C 1
ATOM 1836 O O . ILE A 1 232 ? -30.239 -17.485 10.363 1.00 41.84 232 ILE A O 1
ATOM 1840 N N . GLU A 1 233 ? -30.602 -19.386 9.267 1.00 41.06 233 GLU A N 1
ATOM 1841 C CA . GLU A 1 233 ? -31.047 -18.737 8.024 1.00 41.06 233 GLU A CA 1
ATOM 1842 C C . GLU A 1 233 ? -32.586 -18.747 7.989 1.00 41.06 233 GLU A C 1
ATOM 1844 O O . GLU A 1 233 ? -33.156 -19.793 7.685 1.00 41.06 233 GLU A O 1
ATOM 1849 N N . PRO A 1 234 ? -33.304 -17.651 8.342 1.00 42.09 234 PRO A N 1
ATOM 1850 C CA . PRO A 1 234 ? -33.188 -16.352 7.675 1.00 42.09 234 PRO A CA 1
ATOM 1851 C C . PRO A 1 234 ? -33.548 -15.146 8.586 1.00 42.09 234 PRO A C 1
ATOM 1853 O O . PRO A 1 234 ? -34.707 -14.743 8.646 1.00 42.09 234 PRO A O 1
ATOM 1856 N N . LEU A 1 235 ? -32.594 -14.511 9.279 1.00 40.47 235 LEU A N 1
ATOM 1857 C CA . LEU A 1 235 ? -32.853 -13.208 9.946 1.00 40.47 235 LEU A CA 1
ATOM 1858 C C . LEU A 1 235 ? -31.720 -12.177 9.836 1.00 40.47 235 LEU A C 1
ATOM 1860 O O . LEU A 1 235 ? -31.873 -11.039 10.285 1.00 40.47 235 LEU A O 1
ATOM 1864 N N . ILE A 1 236 ? -30.615 -12.517 9.171 1.00 47.84 236 ILE A N 1
ATOM 1865 C CA . ILE A 1 236 ? -29.568 -11.548 8.850 1.00 47.84 236 ILE A CA 1
ATOM 1866 C C . ILE A 1 236 ? -30.015 -10.799 7.599 1.00 47.84 236 ILE A C 1
ATOM 1868 O O . ILE A 1 236 ? -29.775 -11.233 6.474 1.00 47.84 236 ILE A O 1
ATOM 1872 N N . ARG A 1 237 ? -30.709 -9.674 7.780 1.00 46.78 237 ARG A N 1
ATOM 1873 C CA . ARG A 1 237 ? -31.005 -8.784 6.657 1.00 46.78 237 ARG A CA 1
ATOM 1874 C C . ARG A 1 237 ? -29.647 -8.276 6.144 1.00 46.78 237 ARG A C 1
ATOM 1876 O O . ARG A 1 237 ? -28.930 -7.651 6.930 1.00 46.78 237 ARG A O 1
ATOM 1883 N N . PRO A 1 238 ? -29.239 -8.521 4.883 1.00 42.72 238 PRO A N 1
ATOM 1884 C CA . PRO A 1 238 ? -28.123 -7.778 4.328 1.00 42.72 238 PRO A CA 1
ATOM 1885 C C . PRO A 1 238 ? -28.540 -6.310 4.391 1.00 42.72 238 PRO A C 1
ATOM 1887 O O . PRO A 1 238 ? -29.536 -5.909 3.783 1.00 42.72 238 PRO A O 1
ATOM 1890 N N . SER A 1 239 ? -27.834 -5.519 5.204 1.00 43.12 239 SER A N 1
ATOM 1891 C CA . SER A 1 239 ? -27.937 -4.065 5.127 1.00 43.12 239 SER A CA 1
ATOM 1892 C C . SER A 1 239 ? -27.783 -3.713 3.651 1.00 43.12 239 SER A C 1
ATOM 1894 O O . SER A 1 239 ? -26.832 -4.187 3.018 1.00 43.12 239 SER A O 1
ATOM 1896 N N . ARG A 1 240 ? -28.780 -3.027 3.072 1.00 47.91 240 ARG A N 1
ATOM 1897 C CA . ARG A 1 240 ? -28.847 -2.778 1.627 1.00 47.91 240 ARG A CA 1
ATOM 1898 C C . ARG A 1 240 ? -27.475 -2.304 1.163 1.00 47.91 240 ARG A C 1
ATOM 1900 O O . ARG A 1 240 ? -26.977 -1.292 1.647 1.00 47.91 240 ARG A O 1
ATOM 1907 N N . ALA A 1 241 ? -26.886 -3.039 0.220 1.00 45.62 241 ALA A N 1
ATOM 1908 C CA . ALA A 1 241 ? -25.543 -2.832 -0.327 1.00 45.62 241 ALA A CA 1
ATOM 1909 C C . ALA A 1 241 ? -25.235 -1.386 -0.775 1.00 45.62 241 ALA A C 1
ATOM 1911 O O . ALA A 1 241 ? -24.076 -1.047 -1.000 1.00 45.62 241 ALA A O 1
ATOM 1912 N N . SER A 1 242 ? -26.265 -0.550 -0.909 1.00 44.28 242 SER A N 1
ATOM 1913 C CA . SER A 1 242 ? -26.254 0.786 -1.491 1.00 44.28 242 SER A CA 1
ATOM 1914 C C . SER A 1 242 ? -26.350 1.951 -0.497 1.00 44.28 242 SER A C 1
ATOM 1916 O O . SER A 1 242 ? -26.255 3.093 -0.937 1.00 44.28 242 SER A O 1
ATOM 1918 N N . GLU A 1 243 ? -26.563 1.731 0.804 1.00 65.62 243 GLU A N 1
ATOM 1919 C CA . GLU A 1 243 ? -26.701 2.846 1.757 1.00 65.62 243 GLU A CA 1
ATOM 1920 C C . GLU A 1 243 ? -25.358 3.190 2.416 1.00 65.62 243 GLU A C 1
ATOM 1922 O O . GLU A 1 243 ? -24.687 2.351 3.019 1.00 65.62 243 GLU A O 1
ATOM 1927 N N . ILE A 1 244 ? -24.946 4.453 2.272 1.00 81.12 244 ILE A N 1
ATOM 1928 C CA . ILE A 1 244 ? -23.812 5.026 3.002 1.00 81.12 244 ILE A CA 1
ATOM 1929 C C . ILE A 1 244 ? -24.110 4.892 4.497 1.00 81.12 244 ILE A C 1
ATOM 1931 O O . ILE A 1 244 ? -25.111 5.418 4.983 1.00 81.12 244 ILE A O 1
ATOM 1935 N N . MET A 1 245 ? -23.243 4.209 5.242 1.00 84.62 245 MET A N 1
ATOM 1936 C CA . MET A 1 245 ? -23.420 4.054 6.681 1.00 84.62 245 MET A CA 1
ATOM 1937 C C . MET A 1 245 ? -22.984 5.334 7.391 1.00 84.62 245 MET A C 1
ATOM 1939 O O . MET A 1 245 ? -21.943 5.919 7.078 1.00 84.62 245 MET A O 1
ATOM 1943 N N . CYS A 1 246 ? -23.760 5.764 8.381 1.00 86.25 246 CYS A N 1
ATOM 1944 C CA . CYS A 1 246 ? -23.376 6.892 9.220 1.00 86.25 246 CYS A CA 1
ATOM 1945 C C . CYS A 1 246 ? -22.211 6.479 10.142 1.00 86.25 246 CYS A C 1
ATOM 1947 O O . CYS A 1 246 ? -22.248 5.433 10.793 1.00 86.25 246 CYS A O 1
ATOM 1949 N N . THR A 1 247 ? -21.169 7.306 10.175 1.00 89.38 247 THR A N 1
ATOM 1950 C CA . THR A 1 247 ? -19.919 7.073 10.917 1.00 89.38 247 THR A CA 1
ATOM 1951 C C . THR A 1 247 ? -19.936 7.634 12.336 1.00 89.38 247 THR A C 1
ATOM 1953 O O . THR A 1 247 ? -18.940 7.486 13.038 1.00 89.38 247 THR A O 1
ATOM 1956 N N . ASP A 1 248 ? -21.012 8.311 12.737 1.00 90.81 248 ASP A N 1
ATOM 1957 C CA . ASP A 1 248 ? -21.101 8.934 14.054 1.00 90.81 248 ASP A CA 1
ATOM 1958 C C . ASP A 1 248 ? -21.254 7.869 15.143 1.00 90.81 248 ASP A C 1
ATOM 1960 O O . ASP A 1 248 ? -22.004 6.897 14.990 1.00 90.81 248 ASP A O 1
ATOM 1964 N N . ASP A 1 249 ? -20.523 8.061 16.240 1.00 94.50 249 ASP A N 1
ATOM 1965 C CA . ASP A 1 249 ? -20.594 7.188 17.406 1.00 94.50 249 ASP A CA 1
ATOM 1966 C C . ASP A 1 249 ? -21.988 7.289 18.042 1.00 94.50 249 ASP A C 1
ATOM 1968 O O . ASP A 1 249 ? -22.505 8.376 18.303 1.00 94.50 249 ASP A O 1
ATOM 1972 N N . HIS A 1 250 ? -22.587 6.136 18.322 1.00 94.44 250 HIS A N 1
ATOM 1973 C CA . HIS A 1 250 ? -23.885 6.016 18.966 1.00 94.44 250 HIS A CA 1
ATOM 1974 C C . HIS A 1 250 ? -23.793 4.955 20.056 1.00 94.44 250 HIS A C 1
ATOM 1976 O O . HIS A 1 250 ? -23.853 3.765 19.779 1.00 94.44 250 HIS A O 1
ATOM 1982 N N . GLN A 1 251 ? -23.648 5.371 21.308 1.00 93.62 251 GLN A N 1
ATOM 1983 C CA . GLN A 1 251 ? -23.504 4.424 22.417 1.00 93.62 251 GLN A CA 1
ATOM 1984 C C . GLN A 1 251 ? -24.789 3.618 22.687 1.00 93.62 251 GLN A C 1
ATOM 1986 O O . GLN A 1 251 ? -24.717 2.488 23.164 1.00 93.62 251 GLN A O 1
ATOM 1991 N N . GLY A 1 252 ? -25.955 4.175 22.346 1.00 91.25 252 GLY A N 1
ATOM 1992 C CA . GLY A 1 252 ? -27.251 3.556 22.618 1.00 91.25 252 GLY A CA 1
ATOM 1993 C C . GLY A 1 252 ? -27.539 3.380 24.111 1.00 91.25 252 GLY A C 1
ATOM 1994 O O . GLY A 1 252 ? -26.823 3.895 24.969 1.00 91.25 252 GLY A O 1
ATOM 1995 N N . GLU A 1 253 ? -28.600 2.638 24.427 1.00 90.06 253 GLU A N 1
ATOM 1996 C CA . GLU A 1 253 ? -29.029 2.397 25.815 1.00 90.06 253 GLU A CA 1
ATOM 1997 C C . GLU A 1 253 ? -28.045 1.523 26.601 1.00 90.06 253 GLU A C 1
ATOM 1999 O O . GLU A 1 253 ? -27.906 1.663 27.814 1.00 90.06 253 GLU A O 1
ATOM 2004 N N . MET A 1 254 ? -27.329 0.641 25.903 1.00 89.06 254 MET A N 1
ATOM 2005 C CA . MET A 1 254 ? -26.387 -0.301 26.509 1.00 89.06 254 MET A CA 1
ATOM 2006 C C . MET A 1 254 ? -24.938 0.216 26.524 1.00 89.06 254 MET A C 1
ATOM 2008 O O . MET A 1 254 ? -24.000 -0.568 26.652 1.00 89.06 254 MET A O 1
ATOM 2012 N N . LEU A 1 255 ? -24.740 1.527 26.339 1.00 92.38 255 LEU A N 1
ATOM 2013 C CA . LEU A 1 255 ? -23.441 2.211 26.368 1.00 92.38 255 LEU A CA 1
ATOM 2014 C C . LEU A 1 255 ? -22.327 1.479 25.601 1.00 92.38 255 LEU A C 1
ATOM 2016 O O . LEU A 1 255 ? -21.211 1.306 26.093 1.00 92.38 255 LEU A O 1
ATOM 2020 N N . PHE A 1 256 ? -22.658 1.031 24.389 1.00 94.81 256 PHE A N 1
ATOM 2021 C CA . PHE A 1 256 ? -21.750 0.288 23.533 1.00 94.81 256 PHE A CA 1
ATOM 2022 C C . PHE A 1 256 ? -20.501 1.112 23.226 1.00 94.81 256 PHE A C 1
ATOM 2024 O O . PHE A 1 256 ? -20.587 2.239 22.730 1.00 94.81 256 PHE A O 1
ATOM 2031 N N . ASP A 1 257 ? -19.337 0.522 23.476 1.00 95.50 257 ASP A N 1
ATOM 2032 C CA . ASP A 1 257 ? -18.053 1.108 23.119 1.00 95.50 257 ASP A CA 1
ATOM 2033 C C . ASP A 1 257 ? -17.081 0.034 22.631 1.00 95.50 257 ASP A C 1
ATOM 2035 O O . ASP A 1 257 ? -17.173 -1.145 22.988 1.00 95.50 257 ASP A O 1
ATOM 2039 N N . VAL A 1 258 ? -16.137 0.461 21.798 1.00 96.31 258 VAL A N 1
ATOM 2040 C CA . VAL A 1 258 ? -15.060 -0.389 21.289 1.00 96.31 258 VAL A CA 1
ATOM 2041 C C . VAL A 1 258 ? -13.752 0.341 21.514 1.00 96.31 258 VAL A C 1
ATOM 2043 O O . VAL A 1 258 ? -13.550 1.441 20.993 1.00 96.31 258 VAL A O 1
ATOM 2046 N N . SER A 1 259 ? -12.854 -0.281 22.268 1.00 93.12 259 SER A N 1
ATOM 2047 C CA . SER A 1 259 ? -11.528 0.256 22.543 1.00 93.12 259 SER A CA 1
ATOM 2048 C C . SER A 1 259 ? -10.448 -0.637 21.940 1.00 93.12 259 SER A C 1
ATOM 2050 O O . SER A 1 259 ? -10.550 -1.862 21.900 1.00 93.12 259 SER A O 1
ATOM 2052 N N . VAL A 1 260 ? -9.398 -0.007 21.417 1.00 91.69 260 VAL A N 1
ATOM 2053 C CA . VAL A 1 260 ? -8.193 -0.722 20.990 1.00 91.69 260 VAL A CA 1
ATOM 2054 C C . VAL A 1 260 ? -7.323 -0.902 22.224 1.00 91.69 260 VAL A C 1
ATOM 2056 O O . VAL A 1 260 ? -7.007 0.095 22.872 1.00 91.69 260 VAL A O 1
ATOM 2059 N N . CYS A 1 261 ? -6.943 -2.136 22.554 1.00 85.12 261 CYS A N 1
ATOM 2060 C CA . CYS A 1 261 ? -6.098 -2.374 23.723 1.00 85.12 261 CYS A CA 1
ATOM 2061 C C . CYS A 1 261 ? -4.734 -1.690 23.552 1.00 85.12 261 CYS A C 1
ATOM 2063 O O . CYS A 1 261 ? -4.250 -1.513 22.429 1.00 85.12 261 CYS A O 1
ATOM 2065 N N . ASP A 1 262 ? -4.084 -1.348 24.661 1.00 74.69 262 ASP A N 1
ATOM 2066 C CA . ASP A 1 262 ? -2.732 -0.806 24.612 1.00 74.69 262 ASP A CA 1
ATOM 2067 C C . ASP A 1 262 ? -1.733 -1.877 24.160 1.00 74.69 262 ASP A C 1
ATOM 2069 O O . ASP A 1 262 ? -1.767 -3.034 24.584 1.00 74.69 262 ASP A O 1
ATOM 2073 N N . ASN A 1 263 ? -0.831 -1.487 23.258 1.00 72.12 263 ASN A N 1
ATOM 2074 C CA . ASN A 1 263 ? 0.239 -2.356 22.778 1.00 72.12 263 ASN A CA 1
ATOM 2075 C C . ASN A 1 263 ? 1.397 -2.354 23.792 1.00 72.12 263 ASN A C 1
ATOM 2077 O O . ASN A 1 263 ? 2.450 -1.756 23.551 1.00 72.12 263 ASN A O 1
ATOM 2081 N N . GLU A 1 264 ? 1.177 -2.960 24.961 1.00 57.97 264 GLU A N 1
ATOM 2082 C CA . GLU A 1 264 ? 2.183 -3.099 26.019 1.00 57.97 264 GLU A CA 1
ATOM 2083 C C . GLU A 1 264 ? 3.153 -4.247 25.704 1.00 57.97 264 GLU A C 1
ATOM 2085 O O . GLU A 1 264 ? 3.125 -5.327 26.286 1.00 57.97 264 GLU A O 1
ATOM 2090 N N . GLY A 1 265 ? 4.043 -3.994 24.744 1.00 54.56 265 GLY A N 1
ATOM 2091 C CA . GLY A 1 265 ? 5.166 -4.872 24.433 1.00 54.56 265 GLY A CA 1
ATOM 2092 C C . GLY A 1 265 ? 5.008 -5.680 23.146 1.00 54.56 265 GLY A C 1
ATOM 2093 O O . GLY A 1 265 ? 3.941 -6.169 22.798 1.00 54.56 265 GLY A O 1
ATOM 2094 N N . VAL A 1 266 ? 6.157 -5.871 22.484 1.00 51.94 266 VAL A N 1
ATOM 2095 C CA . VAL A 1 266 ? 6.382 -6.466 21.151 1.00 51.94 266 VAL A CA 1
ATOM 2096 C C . VAL A 1 266 ? 6.348 -5.440 20.005 1.00 51.94 266 VAL A C 1
ATOM 2098 O O . VAL A 1 266 ? 5.669 -4.422 20.048 1.00 51.94 266 VAL A O 1
ATOM 2101 N N . LYS A 1 267 ? 7.215 -5.689 19.006 1.00 61.66 267 LYS A N 1
ATOM 2102 C CA . LYS A 1 267 ? 7.487 -4.916 17.775 1.00 61.66 267 LYS A CA 1
ATOM 2103 C C . LYS A 1 267 ? 6.310 -4.024 17.344 1.00 61.66 267 LYS A C 1
ATOM 2105 O O . LYS A 1 267 ? 5.189 -4.518 17.297 1.00 61.66 267 LYS A O 1
ATOM 2110 N N . ASN A 1 268 ? 6.612 -2.779 16.933 1.00 71.75 268 ASN A N 1
ATOM 2111 C CA . ASN A 1 268 ? 5.716 -1.702 16.437 1.00 71.75 268 ASN A CA 1
ATOM 2112 C C . ASN A 1 268 ? 4.838 -2.078 15.209 1.00 71.75 268 ASN A C 1
ATOM 2114 O O . ASN A 1 268 ? 4.768 -1.333 14.231 1.00 71.75 268 ASN A O 1
ATOM 2118 N N . THR A 1 269 ? 4.205 -3.244 15.241 1.00 87.81 269 THR A N 1
ATOM 2119 C CA . THR A 1 269 ? 3.435 -3.882 14.174 1.00 87.81 269 THR A CA 1
ATOM 2120 C C . THR A 1 269 ? 2.024 -3.318 14.088 1.00 87.81 269 THR A C 1
ATOM 2122 O O . THR A 1 269 ? 1.412 -3.365 13.026 1.00 87.81 269 THR A O 1
ATOM 2125 N N . TRP A 1 270 ? 1.531 -2.714 15.168 1.00 92.75 270 TRP A N 1
ATOM 2126 C CA . TRP A 1 270 ? 0.372 -1.834 15.174 1.00 92.75 270 TRP A CA 1
ATOM 2127 C C . TRP A 1 270 ? 0.476 -0.817 16.313 1.00 92.75 270 TRP A C 1
ATOM 2129 O O . TRP A 1 270 ? 1.213 -1.012 17.280 1.00 92.75 270 TRP A O 1
ATOM 2139 N N . ILE A 1 271 ? -0.214 0.309 16.166 1.00 93.25 271 ILE A N 1
ATOM 2140 C CA . ILE A 1 271 ? -0.289 1.368 17.168 1.00 93.25 271 ILE A CA 1
ATOM 2141 C C . ILE A 1 271 ? -1.603 2.128 17.010 1.00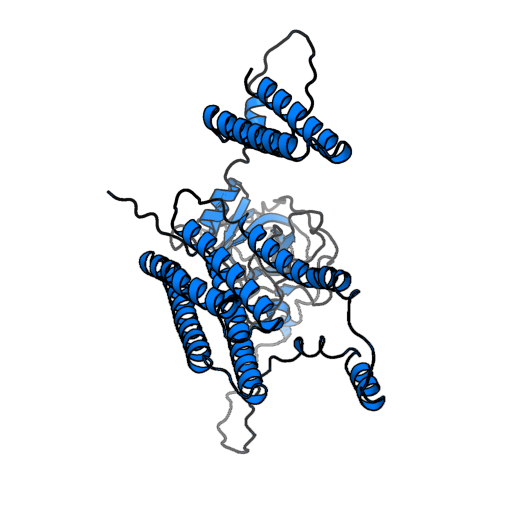 93.25 271 ILE A C 1
ATOM 2143 O O . ILE A 1 271 ? -2.006 2.476 15.896 1.00 93.25 271 ILE A O 1
ATOM 2147 N N . PHE A 1 272 ? -2.257 2.417 18.131 1.00 94.06 272 PHE A N 1
ATOM 2148 C CA . PHE A 1 272 ? -3.428 3.278 18.160 1.00 94.06 272 PHE A CA 1
ATOM 2149 C C . PHE A 1 272 ? -3.024 4.733 18.434 1.00 94.06 272 PHE A C 1
ATOM 2151 O O . PHE A 1 272 ? -2.081 5.033 19.180 1.00 94.06 272 PHE A O 1
ATOM 2158 N N . SER A 1 273 ? -3.705 5.661 17.770 1.00 94.62 273 SER A N 1
ATOM 2159 C CA . SER A 1 273 ? -3.651 7.088 18.069 1.00 94.62 273 SER A CA 1
ATOM 2160 C C . SER A 1 273 ? -4.998 7.506 18.647 1.00 94.62 273 SER A C 1
ATOM 2162 O O . SER A 1 273 ? -5.942 7.687 17.872 1.00 94.62 273 SER A O 1
ATOM 2164 N N . PRO A 1 274 ? -5.087 7.722 19.973 1.00 92.44 274 PRO A N 1
ATOM 2165 C CA . PRO A 1 274 ? -6.297 8.255 20.592 1.00 92.44 274 PRO A CA 1
ATOM 2166 C C . PRO A 1 274 ? -6.693 9.606 19.991 1.00 92.44 274 PRO A C 1
ATOM 2168 O O . PRO A 1 274 ? -7.862 9.871 19.737 1.00 92.44 274 PRO A O 1
ATOM 2171 N N . ARG A 1 275 ? -5.704 10.448 19.661 1.00 92.31 275 ARG A N 1
ATOM 2172 C CA . ARG A 1 275 ? -5.943 11.785 19.106 1.00 92.31 275 ARG A CA 1
ATOM 2173 C C . ARG A 1 275 ? -6.543 11.774 17.702 1.00 92.31 275 ARG A C 1
ATOM 2175 O O . ARG A 1 275 ? -7.280 12.690 17.352 1.00 92.31 275 ARG A O 1
ATOM 2182 N N . LEU A 1 276 ? -6.188 10.789 16.883 1.00 94.12 276 LEU A N 1
ATOM 2183 C CA . LEU A 1 276 ? -6.749 10.640 15.539 1.00 94.12 276 LEU A CA 1
ATOM 2184 C C . LEU A 1 276 ? -7.955 9.691 15.510 1.00 94.12 276 LEU A C 1
ATOM 2186 O O . LEU A 1 276 ? -8.549 9.544 14.442 1.00 94.12 276 LEU A O 1
ATOM 2190 N N . ASN A 1 277 ? -8.276 9.041 16.639 1.00 95.50 277 ASN A N 1
ATOM 2191 C CA . ASN A 1 277 ? -9.139 7.861 16.712 1.00 95.50 277 ASN A CA 1
ATOM 2192 C C . ASN A 1 277 ? -8.814 6.873 15.575 1.00 95.50 277 ASN A C 1
ATOM 2194 O O . ASN A 1 277 ? -9.661 6.530 14.748 1.00 95.50 277 ASN A O 1
ATOM 2198 N N . LYS A 1 278 ? -7.522 6.534 15.449 1.00 97.25 278 LYS A N 1
ATOM 2199 C CA . LYS A 1 278 ? -6.990 5.843 14.271 1.00 97.25 278 LYS A CA 1
ATOM 2200 C C . LYS A 1 278 ? -6.006 4.746 14.629 1.00 97.25 278 LYS A C 1
ATOM 2202 O O . LYS A 1 278 ? -5.006 5.001 15.302 1.00 97.25 278 LYS A O 1
ATOM 2207 N N . VAL A 1 279 ? -6.247 3.551 14.101 1.00 96.81 279 VAL A N 1
ATOM 2208 C CA . VAL A 1 279 ? -5.315 2.428 14.170 1.00 96.81 279 VAL A CA 1
ATOM 2209 C C . VAL A 1 279 ? -4.387 2.422 12.956 1.00 96.81 279 VAL A C 1
ATOM 2211 O O . VAL A 1 279 ? -4.815 2.514 11.804 1.00 96.81 279 VAL A O 1
ATOM 2214 N N . PHE A 1 280 ? -3.089 2.315 13.218 1.00 96.56 280 PHE A N 1
ATOM 2215 C CA . PHE A 1 280 ? -2.058 2.097 12.210 1.00 96.56 280 PHE A CA 1
ATOM 2216 C C . PHE A 1 280 ? -1.525 0.683 12.400 1.00 96.56 280 PHE A C 1
ATOM 2218 O O . PHE A 1 280 ? -1.140 0.332 13.509 1.00 96.56 280 PHE A O 1
ATOM 2225 N N . VAL A 1 281 ? -1.495 -0.132 11.349 1.00 96.00 281 VAL A N 1
ATOM 2226 C CA . VAL A 1 281 ? -1.183 -1.567 11.471 1.00 96.00 281 VAL A CA 1
ATOM 2227 C C . VAL A 1 281 ? -0.451 -2.103 10.245 1.00 96.00 281 VAL A C 1
ATOM 2229 O O . VAL A 1 281 ? -0.714 -1.678 9.124 1.00 96.00 281 VAL A O 1
ATOM 2232 N N . GLU A 1 282 ? 0.479 -3.030 10.435 1.00 95.62 282 GLU A N 1
ATOM 2233 C CA . GLU A 1 282 ? 1.043 -3.840 9.359 1.00 95.62 282 GLU A CA 1
ATOM 2234 C C . GLU A 1 282 ? 0.017 -4.855 8.844 1.00 95.62 282 GLU A C 1
ATOM 2236 O O . GLU A 1 282 ? -0.815 -5.377 9.583 1.00 95.62 282 GLU A O 1
ATOM 2241 N N . VAL A 1 283 ? 0.101 -5.182 7.556 1.00 94.94 283 VAL A N 1
ATOM 2242 C CA . VAL A 1 283 ? -0.739 -6.235 6.973 1.00 94.94 283 VAL A CA 1
ATOM 2243 C C . VAL A 1 283 ? -0.476 -7.581 7.661 1.00 94.94 283 VAL A C 1
ATOM 2245 O O . VAL A 1 283 ? 0.657 -7.889 8.031 1.00 94.94 283 VAL A O 1
ATOM 2248 N N . ASN A 1 284 ? -1.523 -8.390 7.807 1.00 93.81 284 ASN A N 1
ATOM 2249 C CA . ASN A 1 284 ? -1.512 -9.712 8.430 1.00 93.81 284 ASN A CA 1
ATOM 2250 C C . ASN A 1 284 ? -1.135 -9.714 9.923 1.00 93.81 284 ASN A C 1
ATOM 2252 O O . ASN A 1 284 ? -0.734 -10.747 10.460 1.00 93.81 284 ASN A O 1
ATOM 2256 N N . ARG A 1 285 ? -1.323 -8.597 10.632 1.00 93.31 285 ARG A N 1
ATOM 2257 C CA . ARG A 1 285 ? -1.198 -8.532 12.096 1.00 93.31 285 ARG A CA 1
ATOM 2258 C C . ARG A 1 285 ? -2.561 -8.494 12.765 1.00 93.31 285 ARG A C 1
ATOM 2260 O O . ARG A 1 285 ? -3.459 -7.802 12.291 1.00 93.31 285 ARG A O 1
ATOM 2267 N N . GLN A 1 286 ? -2.691 -9.261 13.843 1.00 92.75 286 GLN A N 1
ATOM 2268 C CA . GLN A 1 286 ? -3.885 -9.273 14.677 1.00 92.75 286 GLN A CA 1
ATOM 2269 C C . GLN A 1 286 ? -3.851 -8.093 15.649 1.00 92.75 286 GLN A C 1
ATOM 2271 O O . GLN A 1 286 ? -2.807 -7.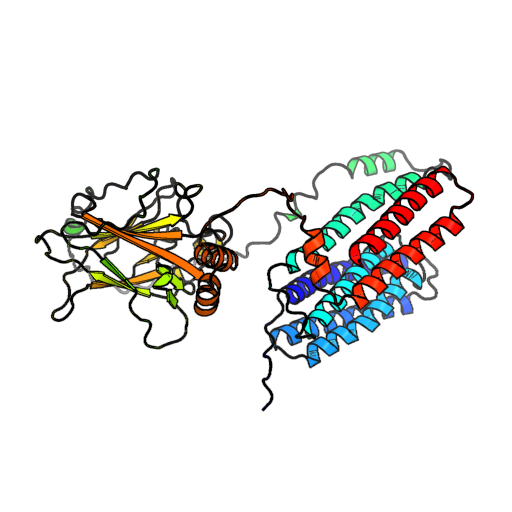791 16.227 1.00 92.75 286 GLN A O 1
ATOM 2276 N N . ILE A 1 287 ? -4.996 -7.439 15.798 1.00 93.56 287 ILE A N 1
ATOM 2277 C CA . ILE A 1 287 ? -5.213 -6.298 16.680 1.00 93.56 287 ILE A CA 1
ATOM 2278 C C . ILE A 1 287 ? -6.302 -6.707 17.672 1.00 93.56 287 ILE A C 1
ATOM 2280 O O . ILE A 1 287 ? -7.398 -7.059 17.225 1.00 93.56 287 ILE A O 1
ATOM 2284 N N . PRO A 1 288 ? -6.021 -6.681 18.982 1.00 94.00 288 PRO A N 1
ATOM 2285 C CA . PRO A 1 288 ? -7.034 -6.901 19.998 1.00 94.00 288 PRO A CA 1
ATOM 2286 C C . PRO A 1 288 ? -7.929 -5.667 20.151 1.00 94.00 288 PRO A C 1
ATOM 2288 O O . PRO A 1 288 ? -7.445 -4.537 20.264 1.00 94.00 288 PRO A O 1
ATOM 2291 N N . LEU A 1 289 ? -9.236 -5.905 20.145 1.00 95.81 289 LEU A N 1
ATOM 2292 C CA . LEU A 1 289 ? -10.277 -4.921 20.407 1.00 95.81 289 LEU A CA 1
ATOM 2293 C C . LEU A 1 289 ? -11.133 -5.400 21.574 1.00 95.81 289 LEU A C 1
ATOM 2295 O O . LEU A 1 289 ? -11.570 -6.551 21.585 1.00 95.81 289 LEU A O 1
ATOM 2299 N N . ASP A 1 290 ? -11.390 -4.506 22.519 1.00 95.25 290 ASP A N 1
ATOM 2300 C CA . ASP A 1 290 ? -12.266 -4.749 23.654 1.00 95.25 290 ASP A CA 1
ATOM 2301 C C . ASP A 1 290 ? -13.643 -4.140 23.364 1.00 95.25 290 ASP A C 1
ATOM 2303 O O . ASP A 1 290 ? -13.789 -2.933 23.169 1.00 95.25 290 ASP A O 1
ATOM 2307 N N . PHE A 1 291 ? -14.658 -4.999 23.326 1.00 95.75 291 PHE A N 1
ATOM 2308 C CA . PHE A 1 291 ? -16.059 -4.650 23.125 1.00 95.75 291 PHE A CA 1
ATOM 2309 C C . PHE A 1 291 ? -16.739 -4.552 24.484 1.00 95.75 291 PHE A C 1
ATOM 2311 O O . PHE A 1 291 ? -16.801 -5.534 25.230 1.00 95.75 291 PHE A O 1
ATOM 2318 N N . LYS A 1 292 ? -17.233 -3.362 24.817 1.00 94.00 292 LYS A N 1
ATOM 2319 C CA . LYS A 1 292 ? -17.881 -3.072 26.093 1.00 94.00 292 LYS A CA 1
ATOM 2320 C C . LYS A 1 292 ? -19.364 -2.801 25.873 1.00 94.00 292 LYS A C 1
ATOM 2322 O O . LYS A 1 292 ? -19.741 -2.064 24.965 1.00 94.00 292 LYS A O 1
ATOM 2327 N N . VAL A 1 293 ? -20.185 -3.402 26.727 1.00 92.81 293 VAL A N 1
ATOM 2328 C CA . VAL A 1 293 ? -21.633 -3.199 26.797 1.00 92.81 293 VAL A CA 1
ATOM 2329 C C . VAL A 1 293 ? -21.999 -3.107 28.274 1.00 92.81 293 VAL A C 1
ATOM 2331 O O . VAL A 1 293 ? -21.571 -3.943 29.071 1.00 92.81 293 VAL A O 1
ATOM 2334 N N . GLU A 1 294 ? -22.767 -2.093 28.644 1.00 87.69 294 GLU A N 1
ATOM 2335 C CA . GLU A 1 294 ? -23.348 -1.939 29.976 1.00 87.69 294 GLU A CA 1
ATOM 2336 C C . GLU A 1 294 ? -24.835 -2.309 29.940 1.00 87.69 294 GLU A C 1
ATOM 2338 O O . GLU A 1 294 ? -25.494 -2.173 28.915 1.00 87.69 294 GLU A O 1
ATOM 2343 N N . ASN A 1 295 ? -25.373 -2.787 31.064 1.00 77.94 295 ASN A N 1
ATOM 2344 C CA . ASN A 1 295 ? -26.787 -3.165 31.201 1.00 77.94 295 ASN A CA 1
ATOM 2345 C C . ASN A 1 295 ? -27.290 -4.156 30.124 1.00 77.94 295 ASN A C 1
ATOM 2347 O O . ASN A 1 295 ? -28.262 -3.860 29.427 1.00 77.94 295 ASN A O 1
ATOM 2351 N N . PRO A 1 296 ? -26.665 -5.342 29.966 1.00 75.12 296 PRO A N 1
ATOM 2352 C CA . PRO A 1 296 ? -27.115 -6.313 28.975 1.00 75.12 296 PRO A CA 1
ATOM 2353 C C . PRO A 1 296 ? -28.558 -6.744 29.270 1.00 75.12 296 PRO A C 1
ATOM 2355 O O . PRO A 1 296 ? -28.860 -7.281 30.333 1.00 75.12 296 PRO A O 1
ATOM 2358 N N . THR A 1 297 ? -29.456 -6.546 28.307 1.00 74.62 297 THR A N 1
ATOM 2359 C CA . THR A 1 297 ? -30.909 -6.780 28.431 1.00 74.62 297 THR A CA 1
ATOM 2360 C C . THR A 1 297 ? -31.314 -8.264 28.400 1.00 74.62 297 THR A C 1
ATOM 2362 O O . THR A 1 297 ? -32.473 -8.594 28.166 1.00 74.62 297 THR A O 1
ATOM 2365 N N . GLY A 1 298 ? -30.367 -9.190 28.597 1.00 78.06 298 GLY A N 1
ATOM 2366 C CA . GLY A 1 298 ? -30.586 -10.644 28.538 1.00 78.06 298 GLY A CA 1
ATOM 2367 C C . GLY A 1 298 ? -30.813 -11.215 27.129 1.00 78.06 298 GLY A C 1
ATOM 2368 O O . GLY A 1 298 ? -30.868 -12.433 26.963 1.00 78.06 298 GLY A O 1
ATOM 2369 N N . GLN A 1 299 ? -30.917 -10.363 26.106 1.00 86.38 299 GLN A N 1
ATOM 2370 C CA . GLN A 1 299 ? -31.029 -10.773 24.705 1.00 86.38 299 GLN A CA 1
ATOM 2371 C C . GLN A 1 299 ? -29.678 -11.207 24.116 1.00 86.38 299 GLN A C 1
ATOM 2373 O O . GLN A 1 299 ? -28.614 -10.802 24.587 1.00 86.38 299 GLN A O 1
ATOM 2378 N N . ARG A 1 300 ? -29.711 -12.006 23.039 1.00 90.25 300 ARG A N 1
ATOM 2379 C CA . ARG A 1 300 ? -28.504 -12.323 22.262 1.00 90.25 300 ARG A CA 1
ATOM 2380 C C . ARG A 1 300 ? -28.067 -11.105 21.456 1.00 90.25 300 ARG A C 1
ATOM 2382 O O . ARG A 1 300 ? -28.870 -10.528 20.724 1.00 90.25 300 ARG A O 1
ATOM 2389 N N . LEU A 1 301 ? -26.791 -10.761 21.584 1.00 93.69 301 LEU A N 1
ATOM 2390 C CA . LEU A 1 301 ? -26.175 -9.619 20.924 1.00 93.69 301 LEU A CA 1
ATOM 2391 C C . LEU A 1 301 ? -25.148 -10.084 19.898 1.00 93.69 301 LEU A C 1
ATOM 2393 O O . LEU A 1 301 ? -24.456 -11.086 20.088 1.00 93.69 301 LEU A O 1
ATOM 2397 N N . PHE A 1 302 ? -25.034 -9.318 18.826 1.00 95.50 302 PHE A N 1
ATOM 2398 C CA . PHE A 1 302 ? -24.108 -9.552 17.735 1.00 95.50 302 PHE A CA 1
ATOM 2399 C C . PHE A 1 302 ? -23.316 -8.285 17.461 1.00 95.50 302 PHE A C 1
ATOM 2401 O O . PHE A 1 302 ? -23.835 -7.179 17.585 1.00 95.50 302 PHE A O 1
ATOM 2408 N N . VAL A 1 303 ? -22.059 -8.441 17.064 1.00 96.69 303 VAL A N 1
ATOM 2409 C CA . VAL A 1 303 ? -21.251 -7.326 16.580 1.00 96.69 303 VAL A CA 1
ATOM 2410 C C . VAL A 1 303 ? -20.984 -7.535 15.106 1.00 96.69 303 VAL A C 1
ATOM 2412 O O . VAL A 1 303 ? -20.431 -8.562 14.709 1.00 96.69 303 VAL A O 1
ATOM 2415 N N . ARG A 1 304 ? -21.338 -6.537 14.299 1.00 96.56 304 ARG A N 1
ATOM 2416 C CA . ARG A 1 304 ? -20.964 -6.474 12.891 1.00 96.56 304 ARG A CA 1
ATOM 2417 C C . ARG A 1 304 ? -19.816 -5.498 12.707 1.00 96.56 304 ARG A C 1
ATOM 2419 O O . ARG A 1 304 ? -19.870 -4.378 13.204 1.00 96.56 304 ARG A O 1
ATOM 2426 N N . ALA A 1 305 ? -18.802 -5.900 11.949 1.00 97.00 305 ALA A N 1
ATOM 2427 C CA . ALA A 1 305 ? -17.728 -5.019 11.510 1.00 97.00 305 ALA A CA 1
ATOM 2428 C C . ALA A 1 305 ? -17.804 -4.811 9.997 1.00 97.00 305 ALA A C 1
ATOM 2430 O O . ALA A 1 305 ? -17.804 -5.772 9.220 1.00 97.00 305 ALA A O 1
ATOM 2431 N N . THR A 1 306 ? -17.818 -3.549 9.578 1.00 95.69 306 THR A N 1
ATOM 2432 C CA . THR A 1 306 ? -17.939 -3.174 8.169 1.00 95.69 306 THR A CA 1
ATOM 2433 C C . THR A 1 306 ? -16.956 -2.058 7.828 1.00 95.69 306 THR A C 1
ATOM 2435 O O . THR A 1 306 ? -16.810 -1.096 8.578 1.00 95.69 306 THR A O 1
ATOM 2438 N N . LEU A 1 307 ? -16.274 -2.170 6.684 1.00 96.19 307 LEU A N 1
ATOM 2439 C CA . LEU A 1 307 ? -15.367 -1.129 6.197 1.00 96.19 307 LEU A CA 1
ATOM 2440 C C . LEU A 1 307 ? -16.076 -0.162 5.241 1.00 96.19 307 LEU A C 1
ATOM 2442 O O . LEU A 1 307 ? -16.765 -0.574 4.301 1.00 96.19 307 LEU A O 1
ATOM 2446 N N . GLN A 1 308 ? -15.827 1.130 5.436 1.00 95.06 308 GLN A N 1
ATOM 2447 C CA . GLN A 1 308 ? -16.294 2.204 4.562 1.00 95.06 308 GLN A CA 1
ATOM 2448 C C . GLN A 1 308 ? -15.153 3.176 4.260 1.00 95.06 308 GLN A C 1
ATOM 2450 O O . GLN A 1 308 ? -14.280 3.392 5.098 1.00 95.06 308 GLN A O 1
ATOM 2455 N N . TYR A 1 309 ? -15.134 3.766 3.065 1.00 96.38 309 TYR A N 1
ATOM 2456 C CA . TYR A 1 309 ? -14.210 4.861 2.782 1.00 96.38 309 TYR A CA 1
ATOM 2457 C C . TYR A 1 309 ? -14.621 6.117 3.557 1.00 96.38 309 TYR A C 1
ATOM 2459 O O . TYR A 1 309 ? -15.784 6.508 3.530 1.00 96.38 309 TYR A O 1
ATOM 2467 N N . SER A 1 310 ? -13.664 6.779 4.213 1.00 94.94 310 SER A N 1
ATOM 2468 C CA . SER A 1 310 ? -13.953 7.944 5.065 1.00 94.94 310 SER A CA 1
ATOM 2469 C C . SER A 1 310 ? -14.399 9.181 4.265 1.00 94.94 310 SER A C 1
ATOM 2471 O O . SER A 1 310 ? -14.981 10.105 4.826 1.00 94.94 310 SER A O 1
ATOM 2473 N N . SER A 1 311 ? -14.078 9.250 2.965 1.00 91.81 311 SER A N 1
ATOM 2474 C CA . SER A 1 311 ? -14.539 10.335 2.087 1.00 91.81 311 SER A CA 1
ATOM 2475 C C . SER A 1 311 ? -15.947 10.035 1.586 1.00 91.81 311 SER A C 1
ATOM 2477 O O . SER A 1 311 ? -16.171 8.959 1.032 1.00 91.81 311 SER A O 1
ATOM 2479 N N . GLN A 1 312 ? -16.857 11.005 1.704 1.00 89.31 312 GLN A N 1
ATOM 2480 C CA . GLN A 1 312 ? -18.243 10.873 1.238 1.00 89.31 312 GLN A CA 1
ATOM 2481 C C . GLN A 1 312 ? -18.334 10.542 -0.258 1.00 89.31 312 GLN A C 1
ATOM 2483 O O . GLN A 1 312 ? -19.204 9.773 -0.650 1.00 89.31 312 GLN A O 1
ATOM 2488 N N . GLU A 1 313 ? -17.389 11.032 -1.068 1.00 91.44 313 GLU A N 1
ATOM 2489 C CA . GLU A 1 313 ? -17.301 10.752 -2.511 1.00 91.44 313 GLU A CA 1
ATOM 2490 C C . GLU A 1 313 ? -17.199 9.255 -2.831 1.00 91.44 313 GLU A C 1
ATOM 2492 O O . GLU A 1 313 ? -17.678 8.812 -3.867 1.00 91.44 313 GLU A O 1
ATOM 2497 N N . PHE A 1 314 ? -16.572 8.480 -1.941 1.00 90.88 314 PHE A N 1
ATOM 2498 C CA . PHE A 1 314 ? -16.336 7.046 -2.122 1.00 90.88 314 PHE A CA 1
ATOM 2499 C C . PHE A 1 314 ? -17.095 6.204 -1.094 1.00 90.88 314 PHE A C 1
ATOM 2501 O O . PHE A 1 314 ? -16.945 4.988 -1.074 1.00 90.88 314 PHE A O 1
ATOM 2508 N N . ALA A 1 315 ? -17.887 6.808 -0.205 1.00 90.44 315 ALA A N 1
ATOM 2509 C CA . ALA A 1 315 ? -18.505 6.087 0.907 1.00 90.44 315 ALA A CA 1
ATOM 2510 C C . ALA A 1 315 ? -19.487 5.004 0.425 1.00 90.44 315 ALA A C 1
ATOM 2512 O O . ALA A 1 315 ? -19.593 3.949 1.050 1.00 90.44 315 ALA A O 1
ATOM 2513 N N . ALA A 1 316 ? -20.141 5.222 -0.720 1.00 88.94 316 ALA A N 1
ATOM 2514 C CA . ALA A 1 316 ? -21.014 4.239 -1.357 1.00 88.94 316 ALA A CA 1
ATOM 2515 C C . ALA A 1 316 ? -20.249 3.025 -1.921 1.00 88.94 316 ALA A C 1
ATOM 2517 O O . ALA A 1 316 ? -20.809 1.933 -1.975 1.00 88.94 316 ALA A O 1
ATOM 2518 N N . ASP A 1 317 ? -18.963 3.167 -2.254 1.00 90.50 317 ASP A N 1
ATOM 2519 C CA . ASP A 1 317 ? -18.173 2.075 -2.821 1.00 90.50 317 ASP A CA 1
ATOM 2520 C C . ASP A 1 317 ? -17.803 1.032 -1.749 1.00 90.50 317 ASP A C 1
ATOM 2522 O O . ASP A 1 317 ? -17.406 1.385 -0.625 1.00 90.50 317 ASP A O 1
ATOM 2526 N N . PRO A 1 318 ? -17.867 -0.274 -2.068 1.00 91.94 318 PRO A N 1
ATOM 2527 C CA . PRO A 1 318 ? -17.441 -1.317 -1.150 1.00 91.94 318 PRO A CA 1
ATOM 2528 C C . PRO A 1 318 ? -15.912 -1.332 -1.011 1.00 91.94 318 PRO A C 1
ATOM 2530 O O . PRO A 1 318 ? -15.161 -1.293 -1.990 1.00 91.94 318 PRO A O 1
ATOM 2533 N N . VAL A 1 319 ? -15.425 -1.451 0.226 1.00 94.50 319 VAL A N 1
ATOM 2534 C CA . VAL A 1 319 ? -13.990 -1.601 0.503 1.00 94.50 319 VAL A CA 1
ATOM 2535 C C . VAL A 1 319 ? -13.603 -3.066 0.322 1.00 94.50 319 VAL A C 1
ATOM 2537 O O . VAL A 1 319 ? -13.883 -3.910 1.173 1.00 94.50 319 VAL A O 1
ATOM 2540 N N . ILE A 1 320 ? -12.953 -3.373 -0.799 1.00 93.81 320 ILE A N 1
ATOM 2541 C CA . ILE A 1 320 ? -12.634 -4.748 -1.199 1.00 93.81 320 ILE A CA 1
ATOM 2542 C C . ILE A 1 320 ? -11.127 -4.972 -1.302 1.00 93.81 320 ILE A C 1
ATOM 2544 O O . ILE A 1 320 ? -10.316 -4.053 -1.455 1.00 93.81 320 ILE A O 1
ATOM 2548 N N . ARG A 1 321 ? -10.728 -6.234 -1.162 1.00 94.31 321 ARG A N 1
ATOM 2549 C CA . ARG A 1 321 ? -9.328 -6.646 -1.238 1.00 94.31 321 ARG A CA 1
ATOM 2550 C C . ARG A 1 321 ? -8.820 -6.561 -2.683 1.00 94.31 321 ARG A C 1
ATOM 2552 O O . ARG A 1 321 ? -9.562 -6.838 -3.624 1.00 94.31 321 ARG A O 1
ATOM 2559 N N . CYS A 1 322 ? -7.551 -6.186 -2.876 1.00 95.00 322 CYS A N 1
ATOM 2560 C CA . CYS A 1 322 ? -6.975 -6.099 -4.222 1.00 95.00 322 CYS A CA 1
ATOM 2561 C C . CYS A 1 322 ? -6.829 -7.483 -4.869 1.00 95.00 322 CYS A C 1
ATOM 2563 O O . CYS A 1 322 ? -6.745 -8.492 -4.169 1.00 95.00 322 CYS A O 1
ATOM 2565 N N . HIS A 1 323 ? -6.744 -7.516 -6.201 1.00 92.06 323 HIS A N 1
ATOM 2566 C CA . HIS A 1 323 ? -6.655 -8.760 -6.967 1.00 92.06 323 HIS A CA 1
ATOM 2567 C C . HIS A 1 323 ? -5.502 -9.659 -6.495 1.00 92.06 323 HIS A C 1
ATOM 2569 O O . HIS A 1 323 ? -5.730 -10.810 -6.137 1.00 92.06 323 HIS A O 1
ATOM 2575 N N . GLN A 1 324 ? -4.295 -9.102 -6.361 1.00 91.81 324 GLN A N 1
ATOM 2576 C CA . GLN A 1 324 ? -3.123 -9.872 -5.948 1.00 91.81 324 GLN A CA 1
ATOM 2577 C C . GLN A 1 324 ? -3.305 -10.556 -4.584 1.00 91.81 324 GLN A C 1
ATOM 2579 O O . GLN A 1 324 ? -3.075 -11.754 -4.456 1.00 91.81 324 GLN A O 1
ATOM 2584 N N . HIS A 1 325 ? -3.794 -9.839 -3.565 1.00 93.25 325 HIS A N 1
ATOM 2585 C CA . HIS A 1 325 ? -4.009 -10.457 -2.255 1.00 93.25 325 HIS A CA 1
ATOM 2586 C C . HIS A 1 325 ? -5.217 -11.420 -2.234 1.00 93.25 325 HIS A C 1
ATOM 2588 O O . HIS A 1 325 ? -5.272 -12.314 -1.391 1.00 93.25 325 HIS A O 1
ATOM 2594 N N . ARG A 1 326 ? -6.193 -11.280 -3.145 1.00 90.69 326 ARG A N 1
ATOM 2595 C CA . ARG A 1 326 ? -7.303 -12.245 -3.284 1.00 90.69 326 ARG A CA 1
ATOM 2596 C C . ARG A 1 326 ? -6.835 -13.596 -3.833 1.00 90.69 326 ARG A C 1
ATOM 2598 O O . ARG A 1 326 ? -7.397 -14.612 -3.435 1.00 90.69 326 ARG A O 1
ATOM 2605 N N . VAL A 1 327 ? -5.838 -13.598 -4.718 1.00 87.25 327 VAL A N 1
ATOM 2606 C CA . VAL A 1 327 ? -5.388 -14.796 -5.447 1.00 87.25 327 VAL A CA 1
ATOM 2607 C C . VAL A 1 327 ? -4.148 -15.421 -4.805 1.00 87.25 327 VAL A C 1
ATOM 2609 O O . VAL A 1 327 ? -4.168 -16.595 -4.454 1.00 87.25 327 VAL A O 1
ATOM 2612 N N . GLU A 1 328 ? -3.094 -14.637 -4.580 1.00 85.25 328 GLU A N 1
ATOM 2613 C CA . GLU A 1 328 ? -1.744 -15.155 -4.289 1.00 85.25 328 GLU A CA 1
ATOM 2614 C C . GLU A 1 328 ? -1.380 -15.167 -2.795 1.00 85.25 328 GLU A C 1
ATOM 2616 O O . GLU A 1 328 ? -0.341 -15.700 -2.398 1.00 85.25 328 GLU A O 1
ATOM 2621 N N . ASP A 1 329 ? -2.192 -14.549 -1.932 1.00 86.69 329 ASP A N 1
ATOM 2622 C CA . ASP A 1 329 ? -1.833 -14.398 -0.520 1.00 86.69 329 ASP A CA 1
ATOM 2623 C C . ASP A 1 329 ? -1.890 -15.741 0.226 1.00 86.69 329 ASP A C 1
ATOM 2625 O O . ASP A 1 329 ? -2.924 -16.409 0.283 1.00 86.69 329 ASP A O 1
ATOM 2629 N N . LYS A 1 330 ? -0.780 -16.108 0.880 1.00 86.75 330 LYS A N 1
ATOM 2630 C CA . LYS A 1 330 ? -0.649 -17.327 1.698 1.00 86.75 330 LYS A CA 1
ATOM 2631 C C . LYS A 1 330 ? -1.704 -17.423 2.802 1.00 86.75 330 LYS A C 1
ATOM 2633 O O . LYS A 1 330 ? -2.055 -18.527 3.209 1.00 86.75 330 LYS A O 1
ATOM 2638 N N . SER A 1 331 ? -2.225 -16.287 3.267 1.00 86.00 331 SER A N 1
ATOM 2639 C CA . SER A 1 331 ? -3.326 -16.230 4.232 1.00 86.00 331 SER A CA 1
ATOM 2640 C C . SER A 1 331 ? -4.649 -16.794 3.691 1.00 86.00 331 SER A C 1
ATOM 2642 O O . SER A 1 331 ? -5.592 -16.930 4.459 1.00 86.00 331 SER A O 1
ATOM 2644 N N . ASN A 1 332 ? -4.768 -17.114 2.399 1.00 89.38 332 ASN A N 1
ATOM 2645 C CA . ASN A 1 332 ? -5.992 -17.660 1.795 1.00 89.38 332 ASN A CA 1
ATOM 2646 C C . ASN A 1 332 ? -6.133 -19.184 1.917 1.00 89.38 332 ASN A C 1
ATOM 2648 O O . ASN A 1 332 ? -7.151 -19.730 1.489 1.00 89.38 332 ASN A O 1
ATOM 2652 N N . ARG A 1 333 ? -5.136 -19.877 2.479 1.00 87.00 333 ARG A N 1
ATOM 2653 C CA . ARG A 1 333 ? -5.209 -21.324 2.730 1.00 87.00 333 ARG A CA 1
ATOM 2654 C C . ARG A 1 333 ? -6.404 -21.635 3.633 1.00 87.00 333 ARG A C 1
ATOM 2656 O O . ARG A 1 333 ? -6.533 -21.016 4.683 1.00 87.00 333 ARG A O 1
ATOM 2663 N N . ASN A 1 334 ? -7.250 -22.576 3.215 1.00 86.94 334 ASN A N 1
ATOM 2664 C CA . ASN A 1 334 ? -8.467 -22.997 3.926 1.00 86.94 334 ASN A CA 1
ATOM 2665 C C . ASN A 1 334 ? -9.482 -21.868 4.188 1.00 86.94 334 ASN A C 1
ATOM 2667 O O . ASN A 1 334 ? -10.314 -21.980 5.079 1.00 86.94 334 ASN A O 1
ATOM 2671 N N . ILE A 1 335 ? -9.414 -20.777 3.418 1.00 88.69 335 ILE A N 1
ATOM 2672 C CA . ILE A 1 335 ? -10.393 -19.691 3.468 1.00 88.69 335 ILE A CA 1
ATOM 2673 C C . ILE A 1 335 ? -11.333 -19.816 2.274 1.00 88.69 335 ILE A C 1
ATOM 2675 O O . ILE A 1 335 ? -10.881 -19.886 1.119 1.00 88.69 335 ILE A O 1
ATOM 2679 N N . GLU A 1 336 ? -12.631 -1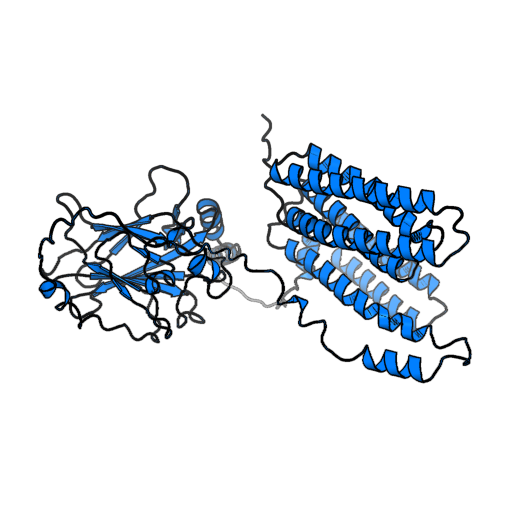9.796 2.565 1.00 87.50 336 GLU A N 1
ATOM 2680 C CA . GLU A 1 336 ? -13.703 -19.806 1.575 1.00 87.50 336 GLU A CA 1
ATOM 2681 C C . GLU A 1 336 ? -13.565 -18.663 0.566 1.00 87.50 336 GLU A C 1
ATOM 2683 O O . GLU A 1 336 ? -13.077 -17.572 0.869 1.00 87.50 336 GLU A O 1
ATOM 2688 N N . THR A 1 337 ? -13.992 -18.914 -0.668 1.00 85.12 337 THR A N 1
ATOM 2689 C CA . THR A 1 337 ? -13.805 -17.992 -1.797 1.00 85.12 337 THR A CA 1
ATOM 2690 C C . THR A 1 337 ? -14.446 -16.628 -1.553 1.00 85.12 337 THR A C 1
ATOM 2692 O O . THR A 1 337 ? -13.805 -15.609 -1.827 1.00 85.12 337 THR A O 1
ATOM 2695 N N . HIS A 1 338 ? -15.650 -16.591 -0.975 1.00 84.69 338 HIS A N 1
ATOM 2696 C CA . HIS A 1 338 ? -16.368 -15.348 -0.686 1.00 84.69 338 HIS A CA 1
ATOM 2697 C C . HIS A 1 338 ? -15.632 -14.489 0.367 1.00 84.69 338 HIS A C 1
ATOM 2699 O O . HIS A 1 338 ? -15.464 -13.281 0.185 1.00 84.69 338 HIS A O 1
ATOM 2705 N N . VAL A 1 339 ? -15.025 -15.120 1.382 1.00 91.31 339 VAL A N 1
ATOM 2706 C CA . VAL A 1 339 ? -14.234 -14.453 2.434 1.00 91.31 339 VAL A CA 1
ATOM 2707 C C . VAL A 1 339 ? -12.962 -13.796 1.880 1.00 91.31 339 VAL A C 1
ATOM 2709 O O . VAL A 1 339 ? -12.498 -12.775 2.395 1.00 91.31 339 VAL A O 1
ATOM 2712 N N . ARG A 1 340 ? -12.385 -14.308 0.782 1.00 92.19 340 ARG A N 1
ATOM 2713 C CA . ARG A 1 340 ? -11.130 -13.772 0.210 1.00 92.19 340 ARG A CA 1
ATOM 2714 C C . ARG A 1 340 ? -11.242 -12.319 -0.256 1.00 92.19 340 ARG A C 1
ATOM 2716 O O . ARG A 1 340 ? -10.212 -11.645 -0.328 1.00 92.19 340 ARG A O 1
ATOM 2723 N N . ARG A 1 341 ? -12.453 -11.828 -0.558 1.00 91.44 341 ARG A N 1
ATOM 2724 C CA . ARG A 1 341 ? -12.726 -10.429 -0.945 1.00 91.44 341 ARG A CA 1
ATOM 2725 C C . ARG A 1 341 ? -12.663 -9.459 0.241 1.00 91.44 341 ARG A C 1
ATOM 2727 O O . ARG A 1 341 ? -12.469 -8.261 0.019 1.00 91.44 341 ARG A O 1
ATOM 2734 N N . HIS A 1 342 ? -12.775 -9.953 1.473 1.00 95.12 342 HIS A N 1
ATOM 2735 C CA . HIS A 1 342 ? -12.775 -9.125 2.672 1.00 95.12 342 HIS A CA 1
ATOM 2736 C C . HIS A 1 342 ? -11.371 -8.598 2.976 1.00 95.12 342 HIS A C 1
ATOM 2738 O O . HIS A 1 342 ? -10.374 -9.321 2.943 1.00 95.12 342 HIS A O 1
ATOM 2744 N N . VAL A 1 343 ? -11.291 -7.303 3.282 1.00 96.81 343 VAL A N 1
ATOM 2745 C CA . VAL A 1 343 ? -10.055 -6.663 3.761 1.00 96.81 343 VAL A CA 1
ATOM 2746 C C . VAL A 1 343 ? -9.838 -6.923 5.253 1.00 96.81 343 VAL A C 1
ATOM 2748 O O . VAL A 1 343 ? -8.688 -6.967 5.695 1.00 96.81 343 VAL A O 1
ATOM 2751 N N . LEU A 1 344 ? -10.928 -7.103 6.004 1.00 96.62 344 LEU A N 1
ATOM 2752 C CA . LEU A 1 344 ? -10.945 -7.364 7.439 1.00 96.62 344 LEU A CA 1
ATOM 2753 C C . LEU A 1 344 ? -11.271 -8.838 7.700 1.00 96.62 344 LEU A C 1
ATOM 2755 O O . LEU A 1 344 ? -12.172 -9.388 7.070 1.00 96.62 344 LEU A O 1
ATOM 2759 N N . ARG A 1 345 ? -10.565 -9.456 8.644 1.00 95.50 345 ARG A N 1
ATOM 2760 C CA . ARG A 1 345 ? -10.854 -10.800 9.152 1.00 95.50 345 ARG A CA 1
ATOM 2761 C C . ARG A 1 345 ? -11.071 -10.772 10.656 1.00 95.50 345 ARG A C 1
ATOM 2763 O O . ARG A 1 345 ? -10.420 -9.988 11.346 1.00 95.50 345 ARG A O 1
ATOM 2770 N N . CYS A 1 346 ? -11.951 -11.639 11.132 1.00 95.62 346 CYS A N 1
ATOM 2771 C CA . CYS A 1 346 ? -12.238 -11.878 12.539 1.00 95.62 346 CYS A CA 1
ATOM 2772 C C . CYS A 1 346 ? -11.499 -13.127 13.038 1.00 95.62 346 CYS A C 1
ATOM 2774 O O . CYS A 1 346 ? -11.369 -14.103 12.299 1.00 95.62 346 CYS A O 1
ATOM 2776 N N . GLY A 1 347 ? -11.013 -13.088 14.279 1.00 93.44 347 GLY A N 1
ATOM 2777 C CA . GLY A 1 347 ? -10.461 -14.243 14.988 1.00 93.44 347 GLY A CA 1
ATOM 2778 C C . GLY A 1 347 ? -11.520 -15.131 15.649 1.00 93.44 347 GLY A C 1
ATOM 2779 O O . GLY A 1 347 ? -11.200 -16.258 16.020 1.00 93.44 347 GLY A O 1
ATOM 2780 N N . ASN A 1 348 ? -12.762 -14.653 15.777 1.00 93.19 348 ASN A N 1
ATOM 2781 C CA . ASN A 1 348 ? -13.869 -15.432 16.322 1.00 93.19 348 ASN A CA 1
ATOM 2782 C C . ASN A 1 348 ? -14.282 -16.528 15.325 1.00 93.19 348 ASN A C 1
ATOM 2784 O O . ASN A 1 348 ? -14.584 -16.245 14.166 1.00 93.19 348 ASN A O 1
ATOM 2788 N N . GLN A 1 349 ? -14.304 -17.782 15.779 1.00 91.38 349 GLN A N 1
ATOM 2789 C CA . GLN A 1 349 ? -14.636 -18.944 14.941 1.00 91.38 349 GLN A CA 1
ATOM 2790 C C . GLN A 1 349 ? -16.120 -18.999 14.554 1.00 91.38 349 GLN A C 1
ATOM 2792 O O . GLN A 1 349 ? -16.460 -19.588 13.536 1.00 91.38 349 GLN A O 1
ATOM 2797 N N . ASN A 1 350 ? -16.988 -18.340 15.326 1.00 93.12 350 ASN A N 1
ATOM 2798 C CA . ASN A 1 350 ? -18.418 -18.209 15.051 1.00 93.12 350 ASN A CA 1
ATOM 2799 C C . ASN A 1 350 ? -18.728 -16.973 14.186 1.00 93.12 350 ASN A C 1
ATOM 2801 O O . ASN A 1 350 ? -19.879 -16.535 14.127 1.00 93.12 350 ASN A O 1
ATOM 2805 N N . ALA A 1 351 ? -17.710 -16.356 13.572 1.00 94.38 351 ALA A N 1
ATOM 2806 C CA . ALA A 1 351 ? -17.902 -15.219 12.688 1.00 94.38 351 ALA A CA 1
ATOM 2807 C C . ALA A 1 351 ? -18.475 -15.661 11.335 1.00 94.38 351 ALA A C 1
ATOM 2809 O O . ALA A 1 351 ? -17.894 -16.488 10.635 1.00 94.38 351 ALA A O 1
ATOM 2810 N N . ILE A 1 352 ? -19.579 -15.036 10.939 1.00 93.06 352 ILE A N 1
ATOM 2811 C CA . ILE A 1 352 ? -20.243 -15.232 9.653 1.00 93.06 352 ILE A CA 1
ATOM 2812 C C . ILE A 1 352 ? -19.873 -14.060 8.747 1.00 93.06 352 ILE A C 1
ATOM 2814 O O . ILE A 1 352 ? -20.086 -12.897 9.101 1.00 93.06 352 ILE A O 1
ATOM 2818 N N . TYR A 1 353 ? -19.309 -14.355 7.579 1.00 93.44 353 TYR A N 1
ATOM 2819 C CA . TYR A 1 353 ? -18.931 -13.355 6.583 1.00 93.44 353 TYR A CA 1
ATOM 2820 C C . TYR A 1 353 ? -20.077 -13.129 5.596 1.00 93.44 353 TYR A C 1
ATOM 2822 O O . TYR A 1 353 ? -20.716 -14.066 5.135 1.00 93.44 353 TYR A O 1
ATOM 2830 N N . ILE A 1 354 ? -20.338 -11.862 5.281 1.00 89.94 354 ILE A N 1
ATOM 2831 C CA . ILE A 1 354 ? -21.438 -11.427 4.421 1.00 89.94 354 ILE A CA 1
ATOM 2832 C C . ILE A 1 354 ? -20.879 -10.522 3.334 1.00 89.94 354 ILE A C 1
ATOM 2834 O O . ILE A 1 354 ? -20.105 -9.602 3.610 1.00 89.94 354 ILE A O 1
ATOM 2838 N N . GLY A 1 355 ? -21.316 -10.757 2.106 1.00 82.94 355 GLY A N 1
ATOM 2839 C CA . GLY A 1 355 ? -20.929 -9.989 0.934 1.00 82.94 355 GLY A CA 1
ATOM 2840 C C . GLY A 1 355 ? -20.683 -10.916 -0.247 1.00 82.94 355 GLY A C 1
ATOM 2841 O O . GLY A 1 355 ? -19.832 -11.803 -0.194 1.00 82.94 355 GLY A O 1
ATOM 2842 N N . ASN A 1 356 ? -21.431 -10.705 -1.323 1.00 75.56 356 ASN A N 1
ATOM 2843 C CA . ASN A 1 356 ? -21.333 -11.483 -2.551 1.00 75.56 356 ASN A CA 1
ATOM 2844 C C . ASN A 1 356 ? -20.517 -10.773 -3.648 1.00 75.56 356 ASN A C 1
ATOM 2846 O O . ASN A 1 356 ? -20.026 -9.647 -3.506 1.00 75.56 356 ASN A O 1
ATOM 2850 N N . GLU A 1 357 ? -20.354 -11.448 -4.790 1.00 73.19 357 GLU A N 1
ATOM 2851 C CA . GLU A 1 357 ? -19.685 -10.846 -5.944 1.00 73.19 357 GLU A CA 1
ATOM 2852 C C . GLU A 1 357 ? -20.518 -9.753 -6.633 1.00 73.19 357 GLU A C 1
ATOM 2854 O O . GLU A 1 357 ? -19.929 -8.895 -7.294 1.00 73.19 357 GLU A O 1
ATOM 2859 N N . ALA A 1 358 ? -21.833 -9.709 -6.377 1.00 69.56 358 ALA A N 1
ATOM 2860 C CA . ALA A 1 358 ? -22.796 -8.771 -6.959 1.00 69.56 358 ALA A CA 1
ATOM 2861 C C . ALA A 1 358 ? -22.691 -7.326 -6.428 1.00 69.56 358 ALA A C 1
ATOM 2863 O O . ALA A 1 358 ? -23.451 -6.460 -6.852 1.00 69.56 358 ALA A O 1
ATOM 2864 N N . GLY A 1 359 ? -21.726 -7.040 -5.545 1.00 68.19 359 GLY A N 1
ATOM 2865 C CA . GLY A 1 359 ? -21.414 -5.679 -5.096 1.00 68.19 359 GLY A CA 1
ATOM 2866 C C . GLY A 1 359 ? -21.842 -5.362 -3.666 1.00 68.19 359 GLY A C 1
ATOM 2867 O O . GLY A 1 359 ? -21.684 -4.221 -3.238 1.00 68.19 359 GLY A O 1
ATOM 2868 N N . GLU A 1 360 ? -22.321 -6.349 -2.907 1.00 81.31 360 GLU A N 1
ATOM 2869 C CA . GLU A 1 360 ? -22.582 -6.181 -1.479 1.00 81.31 360 GLU A CA 1
ATOM 2870 C C . GLU A 1 360 ? -21.324 -5.780 -0.707 1.00 81.31 360 GLU A C 1
ATOM 2872 O O . GLU A 1 360 ? -20.209 -6.250 -0.967 1.00 81.31 360 GLU A O 1
ATOM 2877 N N . ARG A 1 361 ? -21.511 -4.888 0.269 1.00 87.81 361 ARG A N 1
ATOM 2878 C CA . ARG A 1 361 ? -20.428 -4.413 1.122 1.00 87.81 361 ARG A CA 1
ATOM 2879 C C . ARG A 1 361 ? -19.939 -5.566 2.006 1.00 87.81 361 ARG A C 1
ATOM 2881 O O . ARG A 1 361 ? -20.723 -6.065 2.813 1.00 87.81 361 ARG A O 1
ATOM 2888 N N . PRO A 1 362 ? -18.654 -5.958 1.913 1.00 9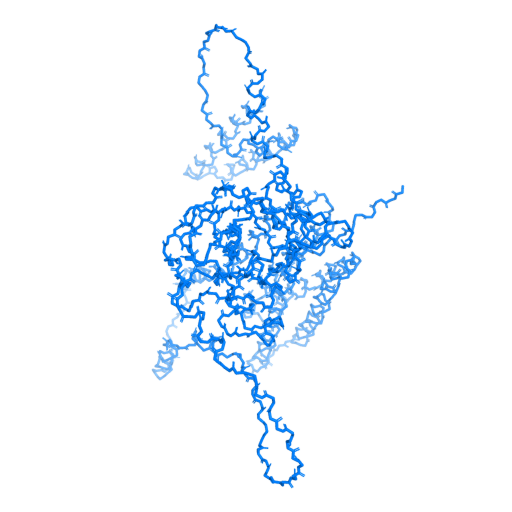2.81 362 PRO A N 1
ATOM 2889 C CA . PRO A 1 362 ? -18.126 -7.015 2.759 1.00 92.81 362 PRO A CA 1
ATOM 2890 C C . PRO A 1 362 ? -18.202 -6.614 4.235 1.00 92.81 362 PRO A C 1
ATOM 2892 O O . PRO A 1 362 ? -17.659 -5.581 4.638 1.00 92.81 362 PRO A O 1
ATOM 2895 N N . SER A 1 363 ? -18.843 -7.450 5.042 1.00 94.69 363 SER A N 1
ATOM 2896 C CA . SER A 1 363 ? -18.920 -7.326 6.498 1.00 94.69 363 SER A CA 1
ATOM 2897 C C . SER A 1 363 ? -18.803 -8.702 7.142 1.00 94.69 363 SER A C 1
ATOM 2899 O O . SER A 1 363 ? -18.946 -9.720 6.472 1.00 94.69 363 SER A O 1
ATOM 2901 N N . PHE A 1 364 ? -18.514 -8.762 8.433 1.00 95.00 364 PHE A N 1
ATOM 2902 C CA . PHE A 1 364 ? -18.698 -9.996 9.191 1.00 95.00 364 PHE A CA 1
ATOM 2903 C C . PHE A 1 364 ? -19.469 -9.701 10.464 1.00 95.00 364 PHE A C 1
ATOM 2905 O O . PHE A 1 364 ? -19.394 -8.586 10.983 1.00 95.00 364 PHE A O 1
ATOM 2912 N N . ILE A 1 365 ? -20.184 -10.704 10.956 1.00 95.69 365 ILE A N 1
ATOM 2913 C CA . ILE A 1 365 ? -20.923 -10.665 12.214 1.00 95.69 365 ILE A CA 1
ATOM 2914 C C . ILE A 1 365 ? -20.408 -11.785 13.102 1.00 95.69 365 ILE A C 1
ATOM 2916 O O . ILE A 1 365 ? -20.202 -12.892 12.618 1.00 95.69 365 ILE A O 1
ATOM 2920 N N . PHE A 1 366 ? -20.245 -11.531 14.392 1.00 95.69 366 PHE A N 1
ATOM 2921 C CA . PHE A 1 366 ? -19.997 -12.577 15.379 1.00 95.69 366 PHE A CA 1
ATOM 2922 C C . PHE A 1 366 ? -20.902 -12.386 16.605 1.00 95.69 366 PHE A C 1
ATOM 2924 O O . PHE A 1 366 ? -21.293 -11.252 16.909 1.00 95.69 366 PHE A O 1
ATOM 2931 N N . PRO A 1 367 ? -21.268 -13.471 17.311 1.00 95.56 367 PRO A N 1
ATOM 2932 C CA . PRO A 1 367 ? -22.016 -13.370 18.558 1.00 95.56 367 PRO A CA 1
ATOM 2933 C C . PRO A 1 367 ? -21.143 -12.738 19.647 1.00 95.56 367 PRO A C 1
ATOM 2935 O O . PRO A 1 367 ? -20.028 -13.197 19.901 1.00 95.56 367 PRO A O 1
ATOM 2938 N N . LEU A 1 368 ? -21.654 -11.701 20.312 1.00 93.94 368 LEU A N 1
ATOM 2939 C CA . LEU A 1 368 ? -20.963 -11.071 21.431 1.00 93.94 368 LEU A CA 1
ATOM 2940 C C . LEU A 1 368 ? -21.162 -11.922 22.688 1.00 93.94 368 LEU A C 1
ATOM 2942 O O . LEU A 1 368 ? -22.283 -12.091 23.168 1.00 93.94 368 LEU A O 1
ATOM 2946 N N . ALA A 1 369 ? -20.067 -12.473 23.208 1.00 90.38 369 ALA A N 1
ATOM 2947 C CA . ALA A 1 369 ? -20.087 -13.254 24.437 1.00 90.38 36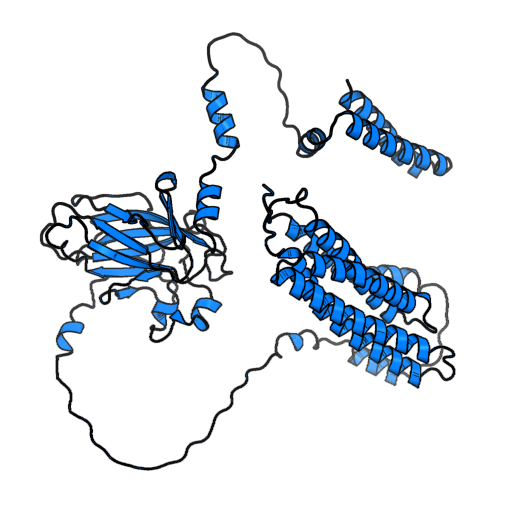9 ALA A CA 1
ATOM 2948 C C . ALA A 1 369 ? -20.411 -12.384 25.668 1.00 90.38 369 ALA A C 1
ATOM 2950 O O . ALA A 1 369 ? -20.424 -11.156 25.616 1.00 90.38 369 ALA A O 1
ATOM 2951 N N . VAL A 1 370 ? -20.642 -13.027 26.810 1.00 87.56 370 VAL A N 1
ATOM 2952 C CA . VAL A 1 370 ? -20.668 -12.324 28.098 1.00 87.56 370 VAL A CA 1
ATOM 2953 C C . VAL A 1 370 ? -19.218 -12.105 28.556 1.00 87.56 370 VAL A C 1
ATOM 2955 O O . VAL A 1 370 ? -18.412 -13.033 28.420 1.00 87.56 370 VAL A O 1
ATOM 2958 N N . PRO A 1 371 ? -18.855 -10.922 29.094 1.00 88.44 371 PRO A N 1
ATOM 2959 C CA . PRO A 1 371 ? -17.538 -10.708 29.685 1.00 88.44 371 PRO A CA 1
ATOM 2960 C C . PRO A 1 371 ? -17.209 -11.774 30.737 1.00 88.44 371 PRO A C 1
ATOM 2962 O O . PRO A 1 371 ? -18.059 -12.163 31.539 1.00 88.44 371 PRO A O 1
ATOM 2965 N N . GLN A 1 372 ? -15.965 -12.254 30.737 1.00 85.00 372 GLN A N 1
ATOM 2966 C CA . GLN A 1 372 ? -15.496 -13.211 31.742 1.00 85.00 372 GLN A CA 1
ATOM 2967 C C . GLN A 1 372 ? -15.524 -12.588 33.144 1.00 85.00 372 GLN A C 1
ATOM 2969 O O . GLN A 1 372 ? -15.422 -11.370 33.289 1.00 85.00 372 GLN A O 1
ATOM 2974 N N . ALA A 1 373 ? -15.625 -13.419 34.186 1.00 83.75 373 ALA A N 1
ATOM 2975 C CA . ALA A 1 373 ? -15.605 -12.944 35.567 1.00 83.75 373 ALA A CA 1
ATOM 2976 C C . ALA A 1 373 ? -14.355 -12.080 35.836 1.00 83.75 373 ALA A C 1
ATOM 2978 O O . ALA A 1 373 ? -13.231 -12.513 35.594 1.00 83.75 373 ALA A O 1
ATOM 2979 N N . GLY A 1 374 ? -14.564 -10.852 36.319 1.00 82.25 374 GLY A N 1
ATOM 2980 C CA . GLY A 1 374 ? -13.495 -9.869 36.543 1.00 82.25 374 GLY A CA 1
ATOM 2981 C C . GLY A 1 374 ? -13.126 -9.010 35.324 1.00 82.25 374 GLY A C 1
ATOM 2982 O O . GLY A 1 374 ? -12.316 -8.099 35.465 1.00 82.25 374 GLY A O 1
ATOM 2983 N N . SER A 1 375 ? -13.726 -9.250 34.154 1.00 85.06 375 SER A N 1
ATOM 2984 C CA . SER A 1 375 ? -13.633 -8.380 32.976 1.00 85.06 375 SER A CA 1
ATOM 2985 C C . SER A 1 375 ? -14.909 -7.554 32.796 1.00 85.06 375 SER A C 1
ATOM 2987 O O . SER A 1 375 ? -16.009 -7.997 33.123 1.00 85.06 375 SER A O 1
ATOM 2989 N N . HIS A 1 376 ? -14.768 -6.365 32.212 1.00 86.38 376 HIS A N 1
ATOM 2990 C CA . HIS A 1 376 ? -15.886 -5.501 31.815 1.00 86.38 376 HIS A CA 1
ATOM 2991 C C . HIS A 1 376 ? -16.098 -5.453 30.295 1.00 86.38 376 HIS A C 1
ATOM 2993 O O . HIS A 1 376 ? -16.974 -4.736 29.817 1.00 86.38 376 HIS A O 1
ATOM 2999 N N . SER A 1 377 ? -15.299 -6.196 29.531 1.00 92.31 377 SER A N 1
ATOM 3000 C CA . SER A 1 377 ? -15.346 -6.236 28.071 1.00 92.31 377 SER A CA 1
ATOM 3001 C C . SER A 1 377 ? -15.079 -7.643 27.536 1.00 92.31 377 SER A C 1
ATOM 3003 O O . SER A 1 377 ? -14.528 -8.511 28.224 1.00 92.31 377 SER A O 1
ATOM 3005 N N . VAL A 1 378 ? -15.483 -7.865 26.288 1.00 92.81 378 VAL A N 1
ATOM 3006 C CA . VAL A 1 378 ? -15.150 -9.054 25.500 1.00 92.81 378 VAL A CA 1
ATOM 3007 C C . VAL A 1 378 ? -14.052 -8.685 24.521 1.00 92.81 378 VAL A C 1
ATOM 3009 O O . VAL A 1 378 ? -14.200 -7.734 23.757 1.00 92.81 378 VAL A O 1
ATOM 3012 N N . ARG A 1 379 ? -12.958 -9.442 24.532 1.00 93.62 379 ARG A N 1
ATOM 3013 C CA . ARG A 1 379 ? -11.830 -9.209 23.637 1.00 93.62 379 ARG A CA 1
ATOM 3014 C C . ARG A 1 379 ? -11.953 -10.054 22.384 1.00 93.62 379 ARG A C 1
ATOM 3016 O O . ARG A 1 379 ? -12.015 -11.274 22.480 1.00 93.62 379 ARG A O 1
ATOM 3023 N N . GLU A 1 380 ? -11.869 -9.413 21.227 1.00 95.44 380 GLU A N 1
ATOM 3024 C CA . GLU A 1 380 ? -11.797 -10.094 19.937 1.00 95.44 380 GLU A CA 1
ATOM 3025 C C . GLU A 1 380 ? -10.612 -9.604 19.116 1.00 95.44 380 GLU A C 1
ATOM 3027 O O . GLU A 1 380 ? -10.160 -8.463 19.228 1.00 95.44 380 GLU A O 1
ATOM 3032 N N . LEU A 1 381 ? -10.090 -10.493 18.274 1.00 95.69 381 LEU A N 1
ATOM 3033 C CA . LEU A 1 381 ? -8.968 -10.189 17.396 1.00 95.69 381 LEU A CA 1
ATOM 3034 C C . LEU A 1 381 ? -9.482 -9.876 15.996 1.00 95.69 381 LEU A C 1
ATOM 3036 O O . LEU A 1 381 ? -10.224 -10.661 15.408 1.00 95.69 381 LEU A O 1
ATOM 3040 N N . ILE A 1 382 ? -9.019 -8.770 15.421 1.00 96.50 382 ILE A N 1
ATOM 3041 C CA . ILE A 1 382 ? -9.234 -8.469 14.003 1.00 96.50 382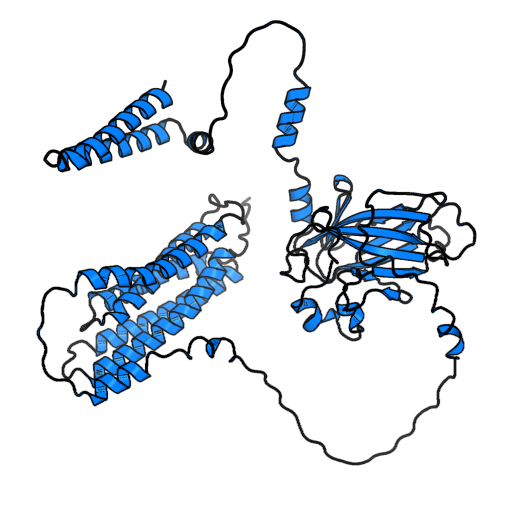 ILE A CA 1
ATOM 3042 C C . ILE A 1 382 ? -7.910 -8.404 13.252 1.00 96.50 382 ILE A C 1
ATOM 3044 O O . ILE A 1 382 ? -6.869 -8.086 13.822 1.00 96.50 382 ILE A O 1
ATOM 3048 N N . GLN A 1 383 ? -7.932 -8.685 11.954 1.00 96.44 383 GLN A N 1
ATOM 3049 C CA . GLN A 1 383 ? -6.739 -8.670 11.113 1.00 96.44 383 GLN A CA 1
ATOM 3050 C C . GLN A 1 383 ? -7.027 -8.011 9.765 1.00 96.44 383 GLN A C 1
ATOM 3052 O O . GLN A 1 383 ? -7.990 -8.351 9.081 1.00 96.44 383 GLN A O 1
ATOM 3057 N N . PHE A 1 384 ? -6.146 -7.100 9.351 1.00 97.50 384 PHE A N 1
ATOM 3058 C CA . PHE A 1 384 ? -6.168 -6.530 8.006 1.00 97.50 384 PHE A CA 1
ATOM 3059 C C . PHE A 1 384 ? -5.319 -7.362 7.050 1.00 97.50 384 PHE A C 1
ATOM 3061 O O . PHE A 1 384 ? -4.128 -7.551 7.290 1.00 97.50 384 PHE A O 1
ATOM 3068 N N . VAL A 1 385 ? -5.894 -7.778 5.924 1.00 96.50 385 VAL A N 1
ATOM 3069 C CA . VAL A 1 385 ? -5.228 -8.643 4.929 1.00 96.50 385 VAL A CA 1
ATOM 3070 C C . VAL A 1 385 ? -5.002 -7.955 3.574 1.00 96.50 385 VAL A C 1
ATOM 3072 O O . VAL A 1 385 ? -4.776 -8.593 2.548 1.00 96.50 385 VAL A O 1
ATOM 3075 N N . CYS A 1 386 ? -5.072 -6.621 3.549 1.00 96.69 386 CYS A N 1
ATOM 3076 C CA . CYS A 1 386 ? -4.770 -5.787 2.385 1.00 96.69 386 CYS A CA 1
ATOM 3077 C C . CYS A 1 386 ? -4.092 -4.489 2.826 1.00 96.69 386 CYS A C 1
ATOM 3079 O O . CYS A 1 386 ? -4.490 -3.902 3.829 1.00 96.69 386 CYS A O 1
ATOM 3081 N N . LYS A 1 387 ? -3.113 -3.990 2.065 1.00 96.94 387 LYS A N 1
ATOM 3082 C CA . LYS A 1 387 ? -2.448 -2.713 2.377 1.00 96.94 387 LYS A CA 1
ATOM 3083 C C . LYS A 1 387 ? -3.288 -1.536 1.892 1.00 96.94 387 LYS A C 1
ATOM 3085 O O . LYS A 1 387 ? -3.854 -1.591 0.801 1.00 96.94 387 LYS A O 1
ATOM 3090 N N . SER A 1 388 ? -3.263 -0.417 2.619 1.00 97.12 388 SER A N 1
ATOM 3091 C CA . SER A 1 388 ? -3.941 0.810 2.178 1.00 97.12 388 SER A CA 1
ATOM 3092 C C . SER A 1 388 ? -3.401 1.321 0.841 1.00 97.12 388 SER A C 1
ATOM 3094 O O . SER A 1 388 ? -4.117 1.993 0.117 1.00 97.12 388 SER A O 1
ATOM 3096 N N . SER A 1 389 ? -2.160 0.991 0.473 1.00 95.94 389 SER A N 1
ATOM 3097 C CA . SER A 1 389 ? -1.540 1.396 -0.793 1.00 95.94 389 SER A CA 1
ATOM 3098 C C . SER A 1 389 ? -1.851 0.493 -1.991 1.00 95.94 389 SER A C 1
ATOM 3100 O O . SER A 1 389 ? -1.347 0.779 -3.074 1.00 95.94 389 SER A O 1
ATOM 3102 N N . CYS A 1 390 ? -2.594 -0.604 -1.820 1.00 95.94 390 CYS A N 1
ATOM 3103 C CA . CYS A 1 390 ? -2.862 -1.541 -2.911 1.00 95.94 390 CYS A CA 1
ATOM 3104 C C . CYS A 1 390 ? -3.666 -0.888 -4.039 1.00 95.94 390 CYS A C 1
ATOM 3106 O O . CYS A 1 390 ? -4.668 -0.225 -3.774 1.00 95.94 390 CYS A O 1
ATOM 3108 N N . TYR A 1 391 ? -3.233 -1.116 -5.280 1.00 94.06 391 TYR A N 1
ATOM 3109 C CA . TYR A 1 391 ? -3.897 -0.632 -6.492 1.00 94.06 391 TYR A CA 1
ATOM 3110 C C . TYR A 1 391 ? -5.325 -1.212 -6.614 1.00 94.06 391 TYR A C 1
ATOM 3112 O O . TYR A 1 391 ? -5.578 -2.291 -6.055 1.00 94.06 391 TYR A O 1
ATOM 3120 N N . PRO A 1 392 ? -6.265 -0.524 -7.298 1.00 90.44 392 PRO A N 1
ATOM 3121 C CA . PRO A 1 392 ? -7.615 -1.026 -7.538 1.00 90.44 392 PRO A CA 1
ATOM 3122 C C . PRO A 1 392 ? -7.628 -2.481 -8.043 1.00 90.44 392 PRO A C 1
ATOM 3124 O O . PRO A 1 392 ? -6.756 -2.860 -8.823 1.00 90.44 392 PRO A O 1
ATOM 3127 N N . PRO A 1 393 ? -8.565 -3.324 -7.573 1.00 89.25 393 PRO A N 1
ATOM 3128 C CA . PRO A 1 393 ? -9.724 -2.992 -6.735 1.00 89.25 393 PRO A CA 1
ATOM 3129 C C . PRO A 1 393 ? -9.424 -2.739 -5.240 1.00 89.25 393 PRO A C 1
ATOM 3131 O O . PRO A 1 393 ? -10.347 -2.568 -4.456 1.00 89.25 393 PRO A O 1
ATOM 3134 N N . GLY A 1 394 ? -8.155 -2.706 -4.816 1.00 92.12 394 GLY A N 1
ATOM 3135 C CA . GLY A 1 394 ? -7.782 -2.367 -3.439 1.00 92.12 394 GLY A CA 1
ATOM 3136 C C . GLY A 1 394 ? -8.071 -0.915 -3.033 1.00 92.12 394 GLY A C 1
ATOM 3137 O O . GLY A 1 394 ? -8.463 -0.078 -3.843 1.00 92.12 394 GLY A O 1
ATOM 3138 N N . MET A 1 395 ? -7.786 -0.600 -1.763 1.00 96.12 395 MET A N 1
ATOM 3139 C CA . MET A 1 395 ? -8.064 0.708 -1.142 1.00 96.12 395 MET A CA 1
ATOM 3140 C C . MET A 1 395 ? -7.447 1.917 -1.868 1.00 96.12 395 MET A C 1
ATOM 3142 O O . MET A 1 395 ? -7.933 3.036 -1.717 1.00 96.12 395 MET A O 1
ATOM 3146 N N . ASN A 1 396 ? -6.363 1.732 -2.628 1.00 96.06 396 ASN A N 1
ATOM 3147 C CA . ASN A 1 396 ? -5.716 2.763 -3.443 1.00 96.06 396 ASN A CA 1
ATOM 3148 C C . ASN A 1 396 ? -5.499 4.103 -2.712 1.00 96.06 396 ASN A C 1
ATOM 3150 O O . ASN A 1 396 ? -5.880 5.173 -3.183 1.00 96.06 396 ASN A O 1
ATOM 3154 N N . ARG A 1 397 ? -4.904 4.025 -1.518 1.00 95.12 397 ARG A N 1
ATOM 3155 C CA . ARG A 1 397 ? -4.563 5.135 -0.611 1.00 95.12 397 ARG A CA 1
ATOM 3156 C C . ARG A 1 397 ? -5.754 5.951 -0.094 1.00 95.12 397 ARG A C 1
ATOM 3158 O O . ARG A 1 397 ? -5.524 6.941 0.600 1.00 95.12 397 ARG A O 1
ATOM 3165 N N . LYS A 1 398 ? -6.993 5.536 -0.367 1.00 95.75 398 LYS A N 1
ATOM 3166 C CA . LYS A 1 398 ? -8.182 6.120 0.257 1.00 95.75 398 LYS A CA 1
ATOM 3167 C C . LYS A 1 398 ? -8.221 5.739 1.737 1.00 95.75 398 LYS A C 1
ATOM 3169 O O . LYS A 1 398 ? -7.825 4.636 2.116 1.00 95.75 398 LYS A O 1
ATOM 3174 N N . GLN A 1 399 ? -8.647 6.684 2.570 1.00 96.62 399 GLN A N 1
ATOM 3175 C CA . GLN A 1 399 ? -8.821 6.449 4.003 1.00 96.62 399 GLN A CA 1
ATOM 3176 C C . GLN A 1 399 ? -10.072 5.607 4.233 1.00 96.62 399 GLN A C 1
ATOM 3178 O O . GLN A 1 399 ? -11.032 5.721 3.470 1.00 96.62 399 GLN A O 1
ATOM 3183 N N . VAL A 1 400 ? -10.030 4.755 5.254 1.00 97.62 400 VAL A N 1
ATOM 3184 C CA . VAL A 1 400 ? -11.128 3.858 5.603 1.00 97.62 400 VAL A CA 1
ATOM 3185 C C . VAL A 1 400 ? -11.424 3.936 7.091 1.00 97.62 400 VAL A C 1
ATOM 3187 O O . VAL A 1 400 ? -10.510 4.096 7.908 1.00 97.62 400 VAL A O 1
ATOM 3190 N N . ASP A 1 401 ? -12.694 3.754 7.413 1.00 97.56 401 ASP A N 1
ATOM 3191 C CA . ASP A 1 401 ? -13.215 3.634 8.763 1.00 97.56 401 ASP A CA 1
ATOM 3192 C C . ASP A 1 401 ? -13.731 2.204 8.961 1.00 97.56 401 ASP A C 1
ATOM 3194 O O . ASP A 1 401 ? -14.340 1.616 8.060 1.00 97.56 401 ASP A O 1
ATOM 3198 N N . ILE A 1 402 ? -13.447 1.631 10.130 1.00 97.88 402 ILE A N 1
ATOM 3199 C CA . ILE A 1 402 ? -14.074 0.407 10.618 1.00 97.88 402 ILE A CA 1
ATOM 3200 C C . ILE A 1 402 ? -15.289 0.836 11.425 1.00 97.88 402 ILE A C 1
ATOM 3202 O O . ILE A 1 402 ? -15.147 1.516 12.441 1.00 97.88 402 ILE A O 1
ATOM 3206 N N . ILE A 1 403 ? -16.469 0.445 10.967 1.00 97.25 403 ILE A N 1
ATOM 3207 C CA . ILE A 1 403 ? -17.730 0.742 11.631 1.00 97.25 403 ILE A CA 1
ATOM 3208 C C . ILE A 1 403 ? -18.190 -0.543 12.307 1.00 97.25 403 ILE A C 1
ATOM 3210 O O . ILE A 1 403 ? -18.446 -1.547 11.635 1.00 97.25 403 ILE A O 1
ATOM 3214 N N . PHE A 1 404 ? -18.256 -0.500 13.633 1.00 97.69 404 PHE A N 1
ATOM 3215 C CA . PHE A 1 404 ? -18.803 -1.558 14.465 1.00 97.69 404 PHE A CA 1
ATOM 3216 C C . PHE A 1 404 ? -20.240 -1.212 14.828 1.00 97.69 404 PHE A C 1
ATOM 3218 O O . PHE A 1 404 ? -20.484 -0.120 15.342 1.00 97.69 404 PHE A O 1
ATOM 3225 N N . THR A 1 405 ? -21.174 -2.126 14.593 1.00 96.75 405 THR A N 1
ATOM 3226 C CA . THR A 1 405 ? -22.558 -2.024 15.068 1.00 96.75 405 THR A CA 1
ATOM 3227 C C . THR A 1 405 ? -22.853 -3.143 16.052 1.00 96.75 405 THR A C 1
ATOM 3229 O O . THR A 1 405 ? -22.478 -4.292 15.825 1.00 96.75 405 THR A O 1
ATOM 3232 N N . LEU A 1 406 ? -23.515 -2.790 17.152 1.00 95.88 406 LEU A N 1
ATOM 3233 C CA . LEU A 1 406 ? -24.112 -3.741 18.078 1.00 95.88 406 LEU A CA 1
ATOM 3234 C C . LEU A 1 406 ? -25.543 -4.006 17.614 1.00 95.88 406 LEU A C 1
ATOM 3236 O O . LEU A 1 406 ? -26.330 -3.068 17.510 1.00 95.88 406 LEU A O 1
ATOM 3240 N N . GLU A 1 407 ? -25.861 -5.258 17.315 1.00 94.56 407 GLU A N 1
ATOM 3241 C CA . GLU A 1 407 ? -27.127 -5.680 16.715 1.00 94.56 407 GLU A CA 1
ATOM 3242 C C . GLU A 1 407 ? -27.831 -6.730 17.589 1.00 94.56 407 GLU A C 1
ATOM 3244 O O . GLU A 1 407 ? -27.178 -7.555 18.233 1.00 94.56 407 GLU A O 1
ATOM 3249 N N . ASN A 1 408 ? -29.167 -6.711 17.621 1.00 91.38 408 ASN A N 1
ATOM 3250 C CA . ASN A 1 408 ? -29.966 -7.803 18.197 1.00 91.38 408 ASN A CA 1
ATOM 3251 C C . ASN A 1 408 ? -30.224 -8.920 17.165 1.00 91.38 408 ASN A C 1
ATOM 3253 O O . ASN A 1 408 ? -29.805 -8.845 16.010 1.00 91.38 408 ASN A O 1
ATOM 3257 N N . SER A 1 409 ? -30.957 -9.963 17.562 1.00 89.19 409 SER A N 1
ATOM 3258 C CA . SER A 1 409 ? -31.345 -11.071 16.672 1.00 89.19 409 SER A CA 1
ATOM 3259 C C . SER A 1 409 ? -32.237 -10.661 15.492 1.00 89.19 409 SER A C 1
ATOM 3261 O O . SER A 1 409 ? -32.383 -11.434 14.549 1.00 89.19 409 SER A O 1
ATOM 3263 N N . GLN A 1 410 ? -32.820 -9.461 15.522 1.00 87.75 410 GLN A N 1
ATOM 3264 C CA . GLN A 1 410 ? -33.635 -8.896 14.444 1.00 87.75 410 GLN A CA 1
ATOM 3265 C C . GLN A 1 410 ? -32.825 -7.976 13.511 1.00 87.75 410 GLN A C 1
ATOM 3267 O O . GLN A 1 410 ? -33.393 -7.367 12.603 1.00 87.75 410 GLN A O 1
ATOM 3272 N N . SER A 1 411 ? -31.496 -7.908 13.684 1.00 84.31 411 SER A N 1
ATOM 3273 C CA . SER A 1 411 ? -30.582 -7.000 12.972 1.00 84.31 411 SER A CA 1
ATOM 3274 C C . SER A 1 411 ? -30.849 -5.506 13.227 1.00 84.31 411 SER A C 1
ATOM 3276 O O . SER A 1 411 ? -30.514 -4.663 12.394 1.00 84.31 411 SER A O 1
ATOM 3278 N N . GLU A 1 412 ? -31.461 -5.147 14.357 1.00 90.31 412 GLU A N 1
ATOM 3279 C CA . GLU A 1 412 ? -31.626 -3.744 14.746 1.00 90.31 412 GLU A CA 1
ATOM 3280 C C . GLU A 1 412 ? -30.345 -3.219 15.391 1.00 90.31 412 GLU A C 1
ATOM 3282 O O . GLU A 1 412 ? -29.780 -3.860 16.276 1.00 90.31 412 GLU A O 1
ATOM 3287 N N . VAL A 1 413 ? -29.895 -2.038 14.960 1.00 92.44 413 VAL A N 1
ATOM 3288 C CA . VAL A 1 413 ? -28.673 -1.410 15.474 1.00 92.44 413 VAL A CA 1
ATOM 3289 C C . VAL A 1 413 ? -28.968 -0.733 16.810 1.00 92.44 413 VAL A C 1
ATOM 3291 O O . VAL A 1 413 ? -29.633 0.297 16.857 1.00 92.44 413 VAL A O 1
ATOM 3294 N N . LEU A 1 414 ? -28.419 -1.295 17.881 1.00 93.44 414 LEU A N 1
ATOM 3295 C CA . LEU A 1 414 ? -28.534 -0.806 19.256 1.00 93.44 414 LEU A CA 1
ATOM 3296 C C . LEU A 1 414 ? -27.377 0.109 19.661 1.00 93.44 414 LEU A C 1
ATOM 3298 O O . LEU A 1 414 ? -27.477 0.836 20.640 1.00 93.44 414 LEU A O 1
ATOM 3302 N N . GLY A 1 415 ? -26.264 0.050 18.933 1.00 94.69 415 GLY A N 1
ATOM 3303 C CA . GLY A 1 415 ? -25.064 0.827 19.211 1.00 94.69 415 GLY A CA 1
ATOM 3304 C C . GLY A 1 415 ? -24.137 0.866 18.003 1.00 94.69 415 GLY A C 1
ATOM 3305 O O . GLY A 1 415 ? -24.205 0.008 17.121 1.00 94.69 415 GLY A O 1
ATOM 3306 N N . ARG A 1 416 ? -23.269 1.872 17.941 1.00 96.38 416 ARG A N 1
ATOM 3307 C CA . ARG A 1 416 ? -22.300 2.074 16.870 1.00 96.38 416 ARG A CA 1
ATOM 3308 C C . ARG A 1 416 ? -21.028 2.735 17.373 1.00 96.38 416 ARG A C 1
ATOM 3310 O O . ARG A 1 416 ? -21.085 3.722 18.100 1.00 96.38 416 ARG A O 1
ATOM 3317 N N . LYS A 1 417 ? -19.890 2.239 16.902 1.00 97.38 417 LYS A N 1
ATOM 3318 C CA . LYS A 1 417 ? -18.577 2.835 17.133 1.00 97.38 417 LYS A CA 1
ATOM 3319 C C . LYS A 1 417 ? -17.781 2.861 15.839 1.00 97.38 417 LYS A C 1
ATOM 3321 O O . LYS A 1 417 ? -17.704 1.843 15.150 1.00 97.38 417 LYS A O 1
ATOM 3326 N N . SER A 1 418 ? -17.172 3.997 15.515 1.00 97.06 418 SER A N 1
ATOM 3327 C CA . SER A 1 418 ? -16.309 4.130 14.341 1.00 97.06 418 SER A CA 1
ATOM 3328 C C . SER A 1 418 ? -14.849 4.336 14.741 1.00 97.06 418 SER A C 1
ATOM 3330 O O . SER A 1 418 ? -14.528 5.174 15.585 1.00 97.06 418 SER A O 1
ATOM 3332 N N . ILE A 1 419 ? -13.940 3.578 14.126 1.00 97.50 419 ILE A N 1
ATOM 3333 C CA . ILE A 1 419 ? -12.489 3.696 14.325 1.00 97.50 419 ILE A CA 1
ATOM 3334 C C . ILE A 1 419 ? -11.812 3.809 12.962 1.00 97.50 419 ILE A C 1
ATOM 3336 O O . ILE A 1 419 ? -11.969 2.946 12.099 1.00 97.50 419 ILE A O 1
ATOM 3340 N N . LYS A 1 420 ? -10.995 4.845 12.758 1.00 97.94 420 LYS A N 1
ATOM 3341 C CA . LYS A 1 420 ? -10.253 5.016 11.501 1.00 97.94 420 LYS A CA 1
ATOM 3342 C C . LYS A 1 420 ? -9.136 3.988 11.402 1.00 97.94 420 LYS A C 1
ATOM 3344 O O . LYS A 1 420 ? -8.504 3.659 12.404 1.00 97.94 420 LYS A O 1
ATOM 3349 N N . ALA A 1 421 ? -8.797 3.548 10.196 1.00 97.88 421 ALA A N 1
ATOM 3350 C CA . ALA A 1 421 ? -7.719 2.583 10.007 1.00 97.88 421 ALA A CA 1
ATOM 3351 C C . ALA A 1 421 ? -6.755 2.953 8.879 1.00 97.88 421 ALA A C 1
ATOM 3353 O O . ALA A 1 421 ? -7.101 3.592 7.881 1.00 97.88 421 ALA A O 1
ATOM 3354 N N . LYS A 1 422 ? -5.499 2.533 9.041 1.00 97.62 422 LYS A N 1
ATOM 3355 C CA . LYS A 1 422 ? -4.478 2.593 7.998 1.00 97.62 422 LYS A CA 1
ATOM 3356 C C . LYS A 1 422 ? -3.539 1.397 8.071 1.00 97.62 422 LYS A C 1
ATOM 3358 O O . LYS A 1 422 ? -2.785 1.232 9.028 1.00 97.62 422 LYS A O 1
ATOM 3363 N N . VAL A 1 423 ? -3.522 0.618 6.993 1.00 98.00 423 VAL A N 1
ATOM 3364 C CA . VAL A 1 423 ? -2.656 -0.551 6.848 1.00 98.00 423 VAL A CA 1
ATOM 3365 C C . VAL A 1 423 ? -1.372 -0.140 6.134 1.00 98.00 423 VAL A C 1
ATOM 3367 O O . VAL A 1 423 ? -1.385 0.191 4.943 1.00 98.00 423 VAL A O 1
ATOM 3370 N N . CYS A 1 424 ? -0.259 -0.124 6.858 1.00 96.19 424 CYS A N 1
ATOM 3371 C CA . CYS A 1 424 ? 1.011 0.447 6.424 1.00 96.19 424 CYS A CA 1
ATOM 3372 C C . CYS A 1 424 ? 2.212 -0.366 6.927 1.00 96.19 424 CYS A C 1
ATOM 3374 O O . CYS A 1 424 ? 2.129 -1.094 7.903 1.00 96.19 424 CYS A O 1
ATOM 3376 N N . ALA A 1 425 ? 3.357 -0.237 6.254 1.00 94.38 425 ALA A N 1
ATOM 3377 C CA . ALA A 1 425 ? 4.564 -0.994 6.603 1.00 94.38 425 ALA A CA 1
ATOM 3378 C C . ALA A 1 425 ? 5.317 -0.444 7.831 1.00 94.38 425 ALA A C 1
ATOM 3380 O O . ALA A 1 425 ? 6.194 -1.114 8.360 1.00 94.38 425 ALA A O 1
ATOM 3381 N N . CYS A 1 426 ? 5.040 0.795 8.252 1.00 92.94 426 CYS A N 1
ATOM 3382 C CA . CYS A 1 426 ? 5.704 1.438 9.390 1.00 92.94 426 CYS A CA 1
ATOM 3383 C C . CYS A 1 426 ? 4.681 2.217 10.240 1.00 92.94 426 CYS A C 1
ATOM 3385 O O . CYS A 1 426 ? 4.657 3.450 10.161 1.00 92.94 426 CYS A O 1
ATOM 3387 N N . PRO A 1 427 ? 3.853 1.530 11.050 1.00 94.31 427 PRO A N 1
ATOM 3388 C CA . PRO A 1 427 ? 2.753 2.140 11.801 1.00 94.31 427 PRO A CA 1
ATOM 3389 C C . PRO A 1 427 ? 3.138 3.376 12.613 1.00 94.31 427 PRO A C 1
ATOM 3391 O O . PRO A 1 427 ? 2.521 4.427 12.463 1.00 94.31 427 PRO A O 1
ATOM 3394 N N . LYS A 1 428 ? 4.220 3.290 13.398 1.00 92.31 428 LYS A N 1
ATOM 3395 C CA . LYS A 1 428 ? 4.710 4.401 14.230 1.00 92.31 428 LYS A CA 1
ATOM 3396 C C . LYS A 1 428 ? 5.060 5.648 13.409 1.00 92.31 428 LYS A C 1
ATOM 3398 O O . LYS A 1 428 ? 4.591 6.735 13.714 1.00 92.31 428 LYS A O 1
ATOM 3403 N N . ARG A 1 429 ? 5.819 5.486 12.318 1.00 92.75 429 ARG A N 1
ATOM 3404 C CA . ARG A 1 429 ? 6.221 6.599 11.437 1.00 92.75 429 ARG A CA 1
ATOM 3405 C C . ARG A 1 429 ? 5.006 7.303 10.834 1.00 92.75 429 ARG A C 1
ATOM 3407 O O . ARG A 1 429 ? 4.984 8.528 10.735 1.00 92.75 429 ARG A O 1
ATOM 3414 N N . ASP A 1 430 ? 4.028 6.523 10.385 1.00 94.94 430 ASP A N 1
ATOM 3415 C CA . ASP A 1 430 ? 2.833 7.045 9.733 1.00 94.94 430 ASP A CA 1
ATOM 3416 C C . ASP A 1 430 ? 1.889 7.719 10.742 1.00 94.94 430 ASP A C 1
ATOM 3418 O O . ASP A 1 430 ? 1.378 8.797 10.434 1.00 94.94 430 ASP A O 1
ATOM 3422 N N . LYS A 1 431 ? 1.753 7.158 11.955 1.00 94.06 431 LYS A N 1
ATOM 3423 C CA . LYS A 1 431 ? 1.096 7.811 13.095 1.00 94.06 431 LYS A CA 1
ATOM 3424 C C . LYS A 1 431 ? 1.737 9.162 13.371 1.00 94.06 431 LYS A C 1
ATOM 3426 O O . LYS A 1 431 ? 1.064 10.174 13.233 1.00 94.06 431 LYS A O 1
ATOM 3431 N N . ASP A 1 432 ? 3.036 9.192 13.672 1.00 93.19 432 ASP A N 1
ATOM 3432 C CA . ASP A 1 432 ? 3.761 10.414 14.041 1.00 93.19 432 ASP A CA 1
ATOM 3433 C C . ASP A 1 432 ? 3.673 11.488 12.945 1.00 93.19 432 ASP A C 1
ATOM 3435 O O . ASP A 1 432 ? 3.614 12.686 13.225 1.00 93.19 432 ASP A O 1
ATOM 3439 N N . LYS A 1 433 ? 3.651 11.074 11.673 1.00 94.31 433 LYS A N 1
ATOM 3440 C CA . LYS A 1 433 ? 3.489 11.979 10.532 1.00 94.31 433 LYS A CA 1
ATOM 3441 C C . LYS A 1 433 ? 2.095 12.604 10.475 1.00 94.31 433 LYS A C 1
ATOM 3443 O O . LYS A 1 433 ? 2.008 13.805 10.244 1.00 94.31 433 LYS A O 1
ATOM 3448 N N . GLU A 1 434 ? 1.036 11.812 10.631 1.00 94.50 434 GLU A N 1
ATOM 3449 C CA . GLU A 1 434 ? -0.353 12.301 10.586 1.00 94.50 434 GLU A CA 1
ATOM 3450 C C . GLU A 1 434 ? -0.753 13.046 11.861 1.00 94.50 434 GLU A C 1
ATOM 3452 O O . GLU A 1 434 ? -1.623 13.912 11.850 1.00 94.50 434 GLU A O 1
ATOM 3457 N N . GLU A 1 435 ? -0.077 12.743 12.959 1.00 93.12 435 GLU A N 1
ATOM 3458 C CA . GLU A 1 435 ? -0.234 13.416 14.229 1.00 93.12 435 GLU A CA 1
ATOM 3459 C C . GLU A 1 435 ? 0.342 14.840 14.214 1.00 93.12 435 GLU A C 1
ATOM 3461 O O . GLU A 1 435 ? -0.181 15.731 14.892 1.00 93.12 435 GLU A O 1
ATOM 3466 N N . LYS A 1 436 ? 1.392 15.123 13.445 1.00 89.31 436 LYS A N 1
ATOM 3467 C CA . LYS A 1 436 ? 1.936 16.486 13.393 1.00 89.31 436 LYS A CA 1
ATOM 3468 C C . LYS A 1 436 ? 0.846 17.488 12.981 1.00 89.31 436 LYS A C 1
ATOM 3470 O O . LYS A 1 436 ? 0.169 17.273 11.976 1.00 89.31 436 LYS A O 1
ATOM 3475 N N . PRO A 1 437 ? 0.655 18.587 13.734 1.00 71.50 437 PRO A N 1
ATOM 3476 C CA . PRO A 1 437 ? -0.310 19.604 13.351 1.00 71.50 437 PRO A CA 1
ATOM 3477 C C . PRO A 1 437 ? 0.074 20.156 11.975 1.00 71.50 437 PRO A C 1
ATOM 3479 O O . PRO A 1 437 ? 1.222 20.539 11.752 1.00 71.50 437 PRO A O 1
ATOM 3482 N N . SER A 1 438 ? -0.884 20.201 11.049 1.00 59.44 438 SER A N 1
ATOM 3483 C CA . SER A 1 438 ? -0.716 20.920 9.786 1.00 59.44 438 SER A CA 1
ATOM 3484 C C . SER A 1 438 ? -0.303 22.360 10.105 1.00 59.44 438 SER A C 1
ATOM 3486 O O . SER A 1 438 ? -0.976 23.017 10.905 1.00 59.44 438 SER A O 1
ATOM 3488 N N . LEU A 1 439 ? 0.787 22.853 9.505 1.00 57.59 439 LEU A N 1
ATOM 3489 C CA . LEU A 1 439 ? 1.320 24.206 9.746 1.00 57.59 439 LEU A CA 1
ATOM 3490 C C . LEU A 1 439 ? 0.242 25.301 9.577 1.00 57.59 439 LEU A C 1
ATOM 3492 O O . LEU A 1 439 ? 0.277 26.321 10.266 1.00 57.59 439 LEU A O 1
ATOM 3496 N N . ASP A 1 440 ? -0.784 25.034 8.768 1.00 55.72 440 ASP A N 1
ATOM 3497 C CA . ASP A 1 440 ? -1.952 25.898 8.564 1.00 55.72 440 ASP A CA 1
ATOM 3498 C C . ASP A 1 440 ? -2.813 26.090 9.826 1.00 55.72 440 ASP A C 1
ATOM 3500 O O . ASP A 1 440 ? -3.302 27.189 10.092 1.00 55.72 440 ASP A O 1
ATOM 3504 N N . LYS A 1 441 ? -2.942 25.061 10.675 1.00 47.66 441 LYS A N 1
ATOM 3505 C CA . LYS A 1 441 ? -3.716 25.137 11.929 1.00 47.66 441 LYS A CA 1
ATOM 3506 C C . LYS A 1 441 ? -2.984 25.931 13.009 1.00 47.66 441 LYS A C 1
ATOM 3508 O O . LYS A 1 441 ? -3.630 26.593 13.816 1.00 47.66 441 LYS A O 1
ATOM 3513 N N . VAL A 1 442 ? -1.648 25.915 13.004 1.00 53.84 442 VAL A N 1
ATOM 3514 C CA . VAL A 1 442 ? -0.828 26.734 13.915 1.00 53.84 442 VAL A CA 1
ATOM 3515 C C . VAL A 1 442 ? -0.959 28.218 13.557 1.00 53.84 442 VAL A C 1
ATOM 3517 O O . VAL A 1 442 ? -1.128 29.042 14.452 1.00 53.84 442 VAL A O 1
ATOM 3520 N N . ARG A 1 443 ? -0.983 28.559 12.258 1.00 52.59 443 ARG A N 1
ATOM 3521 C CA . ARG A 1 443 ? -1.255 29.930 11.783 1.00 52.59 443 ARG A CA 1
ATOM 3522 C C . ARG A 1 443 ? -2.647 30.430 12.182 1.00 52.59 443 ARG A C 1
ATOM 3524 O O . ARG A 1 443 ? -2.763 31.560 12.643 1.00 52.59 443 ARG A O 1
ATOM 3531 N N . LEU A 1 444 ? -3.682 29.595 12.059 1.00 53.25 444 LEU A N 1
ATOM 3532 C CA . LEU A 1 444 ? -5.057 29.948 12.445 1.00 53.25 444 LEU A CA 1
ATOM 3533 C C . LEU A 1 444 ? -5.226 30.141 13.960 1.00 53.25 444 LEU A C 1
ATOM 3535 O O . LEU A 1 444 ? -5.936 31.047 14.385 1.00 53.25 444 LEU A O 1
ATOM 3539 N N . LYS A 1 445 ? -4.551 29.327 14.783 1.00 41.91 445 LYS A N 1
ATOM 3540 C CA . LYS A 1 445 ? -4.603 29.460 16.249 1.00 41.91 445 LYS A CA 1
ATOM 3541 C C . LYS A 1 445 ? -3.868 30.708 16.745 1.00 41.91 445 LYS A C 1
ATOM 3543 O O . LYS A 1 445 ? -4.329 31.331 17.691 1.00 41.91 445 LYS A O 1
ATOM 3548 N N . ARG A 1 446 ? -2.776 31.096 16.072 1.00 50.09 446 ARG A N 1
ATOM 3549 C CA . ARG A 1 446 ? -2.042 32.341 16.354 1.00 50.09 446 ARG A CA 1
ATOM 3550 C C . ARG A 1 446 ? -2.874 33.581 16.002 1.00 50.09 446 ARG A C 1
ATOM 3552 O O . ARG A 1 446 ? -2.936 34.497 16.804 1.00 50.09 446 ARG A O 1
ATOM 3559 N N . ARG A 1 447 ? -3.621 33.541 14.888 1.00 50.16 447 ARG A N 1
ATOM 3560 C CA . ARG A 1 447 ? -4.554 34.614 14.485 1.00 50.16 447 ARG A CA 1
ATOM 3561 C C . ARG A 1 447 ? -5.745 34.821 15.432 1.00 50.16 447 ARG A C 1
ATOM 3563 O O . ARG A 1 447 ? -6.269 35.919 15.475 1.00 50.16 447 ARG A O 1
ATOM 3570 N N . ARG A 1 448 ? -6.190 33.799 16.176 1.00 48.62 448 ARG A N 1
ATOM 3571 C CA . ARG A 1 448 ? -7.284 33.928 17.168 1.00 48.62 448 ARG A CA 1
ATOM 3572 C C . ARG A 1 448 ? -6.830 34.415 18.547 1.00 48.62 448 ARG A C 1
ATOM 3574 O O . ARG A 1 448 ? -7.681 34.711 19.373 1.00 48.62 448 ARG A O 1
ATOM 3581 N N . ALA A 1 449 ? -5.526 34.443 18.812 1.00 51.53 449 ALA A N 1
ATOM 3582 C CA . ALA A 1 449 ? -4.972 34.881 20.093 1.00 51.53 449 ALA A CA 1
ATOM 3583 C C . ALA A 1 449 ? -4.554 36.366 20.090 1.00 51.53 449 ALA A C 1
ATOM 3585 O O . ALA A 1 449 ? -4.101 36.866 21.113 1.00 51.53 449 ALA A O 1
ATOM 3586 N N . GLU A 1 450 ? -4.702 37.055 18.955 1.00 45.41 450 GLU A N 1
ATOM 3587 C CA . GLU A 1 450 ? -4.287 38.445 18.735 1.00 45.41 450 GLU A CA 1
ATOM 3588 C C . GLU A 1 450 ? -5.495 39.313 18.325 1.00 45.41 450 GLU A C 1
ATOM 3590 O O . GLU A 1 450 ? -5.513 39.885 17.242 1.00 45.41 450 GLU A O 1
ATOM 3595 N N . GLU A 1 451 ? -6.518 39.416 19.176 1.00 36.72 451 GLU A N 1
ATOM 3596 C CA . GLU A 1 451 ? -7.410 40.588 19.165 1.00 36.72 451 GLU A CA 1
ATOM 3597 C C . GLU A 1 451 ? -7.357 41.268 20.536 1.00 36.72 451 GLU A C 1
ATOM 3599 O O . GLU A 1 451 ? -7.603 40.629 21.564 1.00 36.72 451 GLU A O 1
ATOM 3604 N N . PRO A 1 452 ? -7.011 42.565 20.552 1.00 36.28 452 PRO A N 1
ATOM 3605 C CA . PRO A 1 452 ? -7.976 43.544 21.034 1.00 36.28 452 PRO A CA 1
ATOM 3606 C C . PRO A 1 452 ? -8.118 44.782 20.127 1.00 36.28 452 PRO A C 1
ATOM 3608 O O . PRO A 1 452 ? -7.143 45.301 19.597 1.00 36.28 452 PRO A O 1
ATOM 3611 N N . ALA A 1 453 ? -9.377 45.221 20.037 1.00 35.72 453 ALA A N 1
ATOM 3612 C CA . ALA A 1 453 ? -9.930 46.572 19.884 1.00 35.72 453 ALA A CA 1
ATOM 3613 C C . ALA A 1 453 ? -9.264 47.628 18.962 1.00 35.72 453 ALA A C 1
ATOM 3615 O O . ALA A 1 453 ? -8.227 48.197 19.280 1.00 35.72 453 ALA A O 1
ATOM 3616 N N . ASP A 1 454 ? -10.078 48.016 17.969 1.00 30.34 454 ASP A N 1
ATOM 3617 C CA . ASP A 1 454 ? -10.348 49.383 17.482 1.00 30.34 454 ASP A CA 1
ATOM 3618 C C . ASP A 1 454 ? -9.420 50.040 16.429 1.00 30.34 454 ASP A C 1
ATOM 3620 O O . ASP A 1 454 ? -8.198 49.995 16.505 1.00 30.34 454 ASP A O 1
ATOM 3624 N N . GLY A 1 455 ? -10.061 50.722 15.464 1.00 29.86 455 GLY A N 1
ATOM 3625 C CA . GLY A 1 455 ? -9.480 51.842 14.707 1.00 29.86 455 GLY A CA 1
ATOM 3626 C C . GLY A 1 455 ? -8.869 51.603 13.312 1.00 29.86 455 GLY A C 1
ATOM 3627 O O . GLY A 1 455 ? -7.658 51.538 13.169 1.00 29.86 455 GLY A O 1
ATOM 3628 N N . GLN A 1 456 ? -9.724 51.588 12.280 1.00 30.12 456 GLN A N 1
ATOM 3629 C CA . GLN A 1 456 ? -9.560 52.087 10.887 1.00 30.12 456 GLN A CA 1
ATOM 3630 C C . GLN A 1 456 ? -8.165 52.166 10.203 1.00 30.12 456 GLN A C 1
ATOM 3632 O O . GLN A 1 456 ? -7.346 53.030 10.497 1.00 30.12 456 GLN A O 1
ATOM 3637 N N . SER A 1 457 ? -7.996 51.448 9.084 1.00 28.02 457 SER A N 1
ATOM 3638 C CA . SER A 1 457 ? -8.071 51.985 7.698 1.00 28.02 457 SER A CA 1
ATOM 3639 C C . SER A 1 457 ? -7.393 51.046 6.686 1.00 28.02 457 SER A C 1
ATOM 3641 O O . SER A 1 457 ? -6.407 50.370 6.965 1.00 28.02 457 SER A O 1
ATOM 3643 N N . GLU A 1 458 ? -8.011 50.951 5.511 1.00 39.84 458 GLU A N 1
ATOM 3644 C CA . GLU A 1 458 ? -7.726 50.006 4.434 1.00 39.84 458 GLU A CA 1
ATOM 3645 C C . GLU A 1 458 ? -6.325 50.140 3.820 1.00 39.84 458 GLU A C 1
ATOM 3647 O O . GLU A 1 458 ? -5.857 51.232 3.512 1.00 39.84 458 GLU A O 1
ATOM 3652 N N . THR A 1 459 ? -5.719 49.005 3.462 1.00 25.58 459 THR A N 1
ATOM 3653 C CA . THR A 1 459 ? -5.098 48.848 2.135 1.00 25.58 459 THR A CA 1
ATOM 3654 C C . THR A 1 459 ? -5.034 47.369 1.752 1.00 25.58 459 THR A C 1
ATOM 3656 O O . THR A 1 459 ? -4.473 46.516 2.437 1.00 25.58 459 THR A O 1
ATOM 3659 N N . ARG A 1 460 ? -5.702 47.076 0.640 1.00 38.75 460 ARG A N 1
ATOM 3660 C CA . ARG A 1 460 ? -5.909 45.772 0.008 1.00 38.75 460 ARG A CA 1
ATOM 3661 C C . ARG A 1 460 ? -4.593 45.275 -0.606 1.00 38.75 460 ARG A C 1
ATOM 3663 O O . ARG A 1 460 ? -4.011 46.002 -1.399 1.00 38.75 460 ARG A O 1
ATOM 3670 N N . ASN A 1 461 ? -4.170 44.044 -0.307 1.00 30.66 461 ASN A N 1
ATOM 3671 C CA . ASN A 1 461 ? -3.110 43.358 -1.059 1.00 30.66 461 ASN A CA 1
ATOM 3672 C C . ASN A 1 461 ? -3.593 41.987 -1.553 1.00 30.66 461 ASN A C 1
ATOM 3674 O O . ASN A 1 461 ? -4.028 41.140 -0.772 1.00 30.66 461 ASN A O 1
ATOM 3678 N N . GLU A 1 462 ? -3.523 41.827 -2.875 1.00 34.84 462 GLU A N 1
ATOM 3679 C CA . GLU A 1 462 ? -3.762 40.607 -3.649 1.00 34.84 462 GLU A CA 1
ATOM 3680 C C . GLU A 1 462 ? -2.793 39.460 -3.288 1.00 34.84 462 GLU A C 1
ATOM 3682 O O . GLU A 1 462 ? -1.738 39.698 -2.691 1.00 34.84 462 GLU A O 1
ATOM 3687 N N . PRO A 1 463 ? -3.117 38.195 -3.629 1.00 36.50 463 PRO A N 1
ATOM 3688 C CA . PRO A 1 463 ? -2.300 37.055 -3.242 1.00 36.50 463 PRO A CA 1
ATOM 3689 C C . PRO A 1 463 ? -1.026 36.952 -4.094 1.00 36.50 463 PRO A C 1
ATOM 3691 O O . PRO A 1 463 ? -1.090 36.891 -5.320 1.00 36.50 463 PRO A O 1
ATOM 3694 N N . LEU A 1 464 ? 0.136 36.854 -3.436 1.00 35.84 464 LEU A N 1
ATOM 3695 C CA . LEU A 1 464 ? 1.403 36.514 -4.093 1.00 35.84 464 LEU A CA 1
ATOM 3696 C C . LEU A 1 464 ? 1.417 35.047 -4.550 1.00 35.84 464 LEU A C 1
ATOM 3698 O O . LEU A 1 464 ? 0.951 34.147 -3.844 1.00 35.84 464 LEU A O 1
ATOM 3702 N N . THR A 1 465 ? 2.000 34.815 -5.724 1.00 40.03 465 THR A N 1
ATOM 3703 C CA . THR A 1 465 ? 2.063 33.506 -6.386 1.00 40.03 465 THR A CA 1
ATOM 3704 C C . THR A 1 465 ? 3.245 32.652 -5.898 1.00 40.03 465 THR A C 1
ATOM 3706 O O . THR A 1 465 ? 4.185 33.132 -5.267 1.00 40.03 465 THR A O 1
ATOM 3709 N N . GLU A 1 466 ? 3.205 31.350 -6.205 1.00 34.75 466 GLU A N 1
ATOM 3710 C CA . GLU A 1 466 ? 4.175 30.302 -5.828 1.00 34.75 466 GLU A CA 1
ATOM 3711 C C . GLU A 1 466 ? 5.655 30.637 -6.139 1.00 34.75 466 GLU A C 1
ATOM 3713 O O . GLU A 1 466 ? 6.565 30.076 -5.522 1.00 34.75 466 GLU A O 1
ATOM 3718 N N . PHE A 1 467 ? 5.910 31.584 -7.049 1.00 34.62 467 PHE A N 1
ATOM 3719 C CA . PHE A 1 467 ? 7.253 32.043 -7.412 1.00 34.62 467 PHE A CA 1
ATOM 3720 C C . PHE A 1 467 ? 7.940 32.856 -6.300 1.00 34.62 467 PHE A C 1
ATOM 3722 O O . PHE A 1 467 ? 9.119 32.622 -6.021 1.00 34.62 467 PHE A O 1
ATOM 3729 N N . ASP A 1 468 ? 7.210 33.726 -5.593 1.00 33.59 468 ASP A N 1
ATOM 3730 C CA . ASP A 1 468 ? 7.779 34.605 -4.557 1.00 33.59 468 ASP A CA 1
ATOM 3731 C C . ASP A 1 468 ? 8.212 33.845 -3.296 1.00 33.59 468 ASP A C 1
ATOM 3733 O O . ASP A 1 468 ? 9.138 34.248 -2.584 1.00 33.59 468 ASP A O 1
ATOM 3737 N N . LEU A 1 469 ? 7.598 32.685 -3.033 1.00 36.97 469 LEU A N 1
ATOM 3738 C CA . LEU A 1 469 ? 7.995 31.820 -1.921 1.00 36.97 469 LEU A CA 1
ATOM 3739 C C . LEU A 1 469 ? 9.354 31.145 -2.152 1.00 36.97 469 LEU A C 1
ATOM 3741 O O . LEU A 1 469 ? 10.060 30.856 -1.187 1.00 36.97 469 LEU A O 1
ATOM 3745 N N . LYS A 1 470 ? 9.735 30.897 -3.412 1.00 35.16 470 LYS A N 1
ATOM 3746 C CA . LYS A 1 470 ? 10.966 30.172 -3.768 1.00 35.16 470 LYS A CA 1
ATOM 3747 C C . LYS A 1 470 ? 12.213 31.053 -3.656 1.00 35.16 470 LYS A C 1
ATOM 3749 O O . LYS A 1 470 ? 13.294 30.558 -3.344 1.00 35.16 470 LYS A O 1
ATOM 3754 N N . VAL A 1 471 ? 12.046 32.364 -3.841 1.00 37.75 471 VAL A N 1
ATOM 3755 C CA . VAL A 1 471 ? 13.121 33.363 -3.744 1.00 37.75 471 VAL A CA 1
ATOM 3756 C C . VAL A 1 471 ? 13.600 33.528 -2.294 1.00 37.75 471 VAL A C 1
ATOM 3758 O O . VAL A 1 471 ? 14.791 33.696 -2.063 1.00 37.75 471 VAL A O 1
ATOM 3761 N N . ARG A 1 472 ? 12.730 33.356 -1.286 1.00 38.19 472 ARG A N 1
ATOM 3762 C CA . ARG A 1 472 ? 13.105 33.477 0.142 1.00 38.19 472 ARG A CA 1
ATOM 3763 C C . ARG A 1 472 ? 14.024 32.370 0.685 1.00 38.19 472 ARG A C 1
ATOM 3765 O O . ARG A 1 472 ? 14.468 32.481 1.825 1.00 38.19 472 ARG A O 1
ATOM 3772 N N . CYS A 1 473 ? 14.315 31.318 -0.084 1.00 37.56 473 CYS A N 1
ATOM 3773 C CA . CYS A 1 473 ? 15.170 30.204 0.354 1.00 37.56 473 CYS A CA 1
ATOM 3774 C C . CYS A 1 473 ? 16.668 30.385 0.047 1.00 37.56 473 CYS A C 1
ATOM 3776 O O . CYS A 1 473 ? 17.465 29.528 0.424 1.00 37.56 473 CYS A O 1
ATOM 3778 N N . TYR A 1 474 ? 17.066 31.483 -0.598 1.00 40.19 474 TYR A N 1
ATOM 3779 C CA . TYR A 1 474 ? 18.466 31.804 -0.883 1.00 40.19 474 TYR A CA 1
ATOM 3780 C C . TYR A 1 474 ? 18.891 33.050 -0.095 1.00 40.19 474 TYR A C 1
ATOM 3782 O O . TYR A 1 474 ? 18.087 33.949 0.147 1.00 40.19 474 TYR A O 1
ATOM 3790 N N . SER A 1 475 ? 20.155 33.127 0.332 1.00 51.16 475 SER A N 1
ATOM 3791 C CA . SER A 1 475 ? 20.658 34.350 0.967 1.00 51.16 475 SER A CA 1
ATOM 3792 C C . SER A 1 475 ? 20.641 35.500 -0.054 1.00 51.16 475 SER A C 1
ATOM 3794 O O . SER A 1 475 ? 20.984 35.294 -1.221 1.00 51.16 475 SER A O 1
ATOM 3796 N N . LYS A 1 476 ? 20.254 36.717 0.369 1.00 58.81 476 LYS A N 1
ATOM 3797 C CA . LYS A 1 476 ? 20.223 37.932 -0.481 1.00 58.81 476 LYS A CA 1
ATOM 3798 C C . LYS A 1 476 ? 21.415 38.061 -1.461 1.00 58.81 476 LYS A C 1
ATOM 3800 O O . LYS A 1 476 ? 21.150 38.319 -2.635 1.00 58.81 476 LYS A O 1
ATOM 3805 N N . PRO A 1 477 ? 22.687 37.823 -1.069 1.00 61.00 477 PRO A N 1
ATOM 3806 C CA . PRO A 1 477 ? 23.819 37.923 -2.000 1.00 61.00 477 PRO A CA 1
ATOM 3807 C C . PRO A 1 477 ? 23.837 36.850 -3.105 1.00 61.00 477 PRO A C 1
ATOM 3809 O O . PRO A 1 477 ? 24.329 37.112 -4.199 1.00 61.00 477 PRO A O 1
ATOM 3812 N N . VAL A 1 478 ? 23.287 35.654 -2.867 1.00 56.81 478 VAL A N 1
ATOM 3813 C CA . VAL A 1 478 ? 23.209 34.585 -3.883 1.00 56.81 478 VAL A CA 1
ATOM 3814 C C . VAL A 1 478 ? 22.170 34.930 -4.948 1.00 56.81 478 VAL A C 1
ATOM 3816 O O . VAL A 1 478 ? 22.418 34.741 -6.136 1.00 56.81 478 VAL A O 1
ATOM 3819 N N . ILE A 1 479 ? 21.038 35.505 -4.537 1.00 62.25 479 ILE A N 1
ATOM 3820 C CA . ILE A 1 479 ? 19.972 35.933 -5.453 1.00 62.25 479 ILE A CA 1
ATOM 3821 C C . ILE A 1 479 ? 20.457 37.097 -6.321 1.00 62.25 479 ILE A C 1
ATOM 3823 O O . ILE A 1 479 ? 20.246 37.070 -7.529 1.00 62.25 479 ILE A O 1
ATOM 3827 N N . GLN A 1 480 ? 21.177 38.068 -5.741 1.00 70.38 480 GLN A N 1
ATOM 3828 C CA . GLN A 1 480 ? 21.793 39.161 -6.509 1.00 70.38 480 GLN A CA 1
ATOM 3829 C C . GLN A 1 480 ? 22.721 38.630 -7.600 1.00 70.38 480 GLN A C 1
ATOM 3831 O O . GLN A 1 480 ? 22.644 39.079 -8.739 1.00 70.38 480 GLN A O 1
ATOM 3836 N N . LYS A 1 481 ? 23.557 37.640 -7.270 1.00 68.06 481 LYS A N 1
ATOM 3837 C CA . LYS A 1 481 ? 24.529 37.064 -8.205 1.00 68.06 481 LYS A CA 1
ATOM 3838 C C . LYS A 1 481 ? 23.858 36.298 -9.348 1.00 68.06 481 LYS A C 1
ATOM 3840 O O . LYS A 1 481 ? 24.296 36.390 -10.487 1.00 68.06 481 LYS A O 1
ATOM 3845 N N . ILE A 1 482 ? 22.772 35.581 -9.059 1.00 62.28 482 ILE A N 1
ATOM 3846 C CA . ILE A 1 482 ? 21.992 34.853 -10.070 1.00 62.28 482 ILE A CA 1
ATOM 3847 C C . ILE A 1 482 ? 21.259 35.827 -10.998 1.00 62.28 482 ILE A C 1
ATOM 3849 O O . ILE A 1 482 ? 21.340 35.679 -12.214 1.00 62.28 482 ILE A O 1
ATOM 3853 N N . VAL A 1 483 ? 20.581 36.836 -10.441 1.00 71.06 483 VAL A N 1
ATOM 3854 C CA . VAL A 1 483 ? 19.862 37.847 -11.233 1.00 71.06 483 VAL A CA 1
ATOM 3855 C C . VAL A 1 483 ? 20.838 38.632 -12.113 1.00 71.06 483 VAL A C 1
ATOM 3857 O O . VAL A 1 483 ? 20.565 38.821 -13.295 1.00 71.06 483 VAL A O 1
ATOM 3860 N N . GLN A 1 484 ? 22.008 38.998 -11.583 1.00 78.38 484 GLN A N 1
ATOM 3861 C CA . GLN A 1 484 ? 23.042 39.693 -12.349 1.00 78.38 484 GLN A CA 1
ATOM 3862 C C . GLN A 1 484 ? 23.592 38.837 -13.500 1.00 78.38 484 GLN A C 1
ATOM 3864 O O . GLN A 1 484 ? 23.634 39.310 -14.631 1.00 78.38 484 GLN A O 1
ATOM 3869 N N . ASN A 1 485 ? 23.911 37.560 -13.253 1.00 73.00 485 ASN A N 1
ATOM 3870 C CA . ASN A 1 485 ? 24.392 36.655 -14.303 1.00 73.00 485 ASN A CA 1
ATOM 3871 C C . ASN A 1 485 ? 23.372 36.487 -15.439 1.00 73.00 485 ASN A C 1
ATOM 3873 O O . ASN A 1 485 ? 23.748 36.411 -16.604 1.00 73.00 485 ASN A O 1
ATOM 3877 N N . ILE A 1 486 ? 22.077 36.434 -15.113 1.00 66.69 486 ILE A N 1
ATOM 3878 C CA . ILE A 1 486 ? 21.012 36.325 -16.116 1.00 66.69 486 ILE A CA 1
ATOM 3879 C C . ILE A 1 486 ? 20.929 37.611 -16.949 1.00 66.69 486 ILE A C 1
ATOM 3881 O O . ILE A 1 486 ? 20.856 37.542 -18.174 1.00 66.69 486 ILE A O 1
ATOM 3885 N N . ILE A 1 487 ? 20.994 38.780 -16.309 1.00 79.81 487 ILE A N 1
ATOM 3886 C CA . ILE A 1 487 ? 21.010 40.082 -16.993 1.00 79.81 487 ILE A CA 1
ATOM 3887 C C . ILE A 1 487 ? 22.201 40.174 -17.956 1.00 79.81 487 ILE A C 1
ATOM 3889 O O . ILE A 1 487 ? 22.030 40.630 -19.086 1.00 79.81 487 ILE A O 1
ATOM 3893 N N . ASP A 1 488 ? 23.375 39.691 -17.550 1.00 77.81 488 ASP A N 1
ATOM 3894 C CA . ASP A 1 488 ? 24.584 39.723 -18.376 1.00 77.81 488 ASP A CA 1
ATOM 3895 C C . ASP A 1 488 ? 24.500 38.764 -19.580 1.00 77.81 488 ASP A C 1
ATOM 3897 O O . ASP A 1 488 ? 24.919 39.130 -20.679 1.00 77.81 488 ASP A O 1
ATOM 3901 N N . VAL A 1 489 ? 23.869 37.592 -19.424 1.00 75.50 489 VAL A N 1
ATOM 3902 C CA . VAL A 1 489 ? 23.588 36.669 -20.543 1.00 75.50 489 VAL A CA 1
ATOM 3903 C C . VAL A 1 489 ? 22.668 37.320 -21.577 1.00 75.50 489 VAL A C 1
ATOM 3905 O O . VAL A 1 489 ? 22.979 37.308 -22.768 1.00 75.50 489 VAL A O 1
ATOM 3908 N N . TYR A 1 490 ? 21.570 37.943 -21.139 1.00 70.25 490 TYR A N 1
ATOM 3909 C CA . TYR A 1 490 ? 20.648 38.611 -22.062 1.00 70.25 490 TYR A CA 1
ATOM 3910 C C . TYR A 1 490 ? 21.277 39.848 -22.718 1.00 70.25 490 TYR A C 1
ATOM 3912 O O . TYR A 1 490 ? 21.033 40.099 -23.895 1.00 70.25 490 TYR A O 1
ATOM 3920 N N . ARG A 1 491 ? 22.151 40.577 -22.012 1.00 83.19 491 ARG A N 1
ATOM 3921 C CA . ARG A 1 491 ? 22.932 41.677 -22.601 1.00 83.19 491 ARG A CA 1
ATOM 3922 C C . ARG A 1 491 ? 23.867 41.181 -23.708 1.00 83.19 491 ARG A C 1
ATOM 3924 O O . ARG A 1 491 ? 23.960 41.826 -24.749 1.00 83.19 491 ARG A O 1
ATOM 3931 N N . SER A 1 492 ? 24.533 40.041 -23.503 1.00 78.62 492 SER A N 1
ATOM 3932 C CA . SER A 1 492 ? 25.395 39.417 -24.517 1.00 78.62 492 SER A CA 1
ATOM 3933 C C . SER A 1 492 ? 24.594 38.995 -25.753 1.00 78.62 492 SER A C 1
ATOM 3935 O O . SER A 1 492 ? 24.994 39.296 -26.873 1.00 78.62 492 SER A O 1
ATOM 3937 N N . GLN A 1 493 ? 23.418 38.391 -25.559 1.00 71.94 493 GLN A N 1
ATOM 3938 C CA . GLN A 1 493 ? 22.529 38.011 -26.663 1.00 71.94 493 GLN A CA 1
ATOM 3939 C C . GLN A 1 493 ? 21.983 39.220 -27.435 1.00 71.94 493 GLN A C 1
ATOM 3941 O O . GLN A 1 493 ? 21.867 39.167 -28.655 1.00 71.94 493 GLN A O 1
ATOM 3946 N N . MET A 1 494 ? 21.693 40.337 -26.760 1.00 76.69 494 MET A N 1
ATOM 3947 C CA . MET A 1 494 ? 21.310 41.580 -27.443 1.00 76.69 494 MET A CA 1
ATOM 3948 C C . MET A 1 494 ? 22.438 42.124 -28.327 1.00 76.69 494 MET A C 1
ATOM 3950 O O . MET A 1 494 ? 22.168 42.628 -29.413 1.00 76.69 494 MET A O 1
ATOM 3954 N N . HIS A 1 495 ? 23.699 42.012 -27.897 1.00 78.12 495 HIS A N 1
ATOM 3955 C CA . HIS A 1 495 ? 24.841 42.426 -28.717 1.00 78.12 495 HIS A CA 1
ATOM 3956 C C . HIS A 1 495 ? 24.984 41.592 -29.998 1.00 78.12 495 HIS A C 1
ATOM 3958 O O . HIS A 1 495 ? 25.307 42.158 -31.040 1.00 78.12 495 HIS A O 1
ATOM 3964 N N . GLU A 1 496 ? 24.707 40.287 -29.937 1.00 76.94 496 GLU A N 1
ATOM 3965 C CA . GLU A 1 496 ? 24.743 39.385 -31.099 1.00 76.94 496 GLU A CA 1
ATOM 3966 C C . GLU A 1 496 ? 23.556 39.588 -32.052 1.00 76.94 496 GLU A C 1
ATOM 3968 O O . GLU A 1 496 ? 23.688 39.419 -33.261 1.00 76.94 496 GLU A O 1
ATOM 3973 N N . LEU A 1 497 ? 22.397 39.993 -31.526 1.00 75.56 497 LEU A N 1
ATOM 3974 C CA . LEU A 1 497 ? 21.160 40.168 -32.295 1.00 75.56 497 LEU A CA 1
ATOM 3975 C C . LEU A 1 497 ? 20.946 41.601 -32.806 1.00 75.56 497 LEU A C 1
ATOM 3977 O O . LEU A 1 497 ? 19.870 41.907 -33.316 1.00 75.56 497 LEU A O 1
ATOM 3981 N N . ARG A 1 498 ? 21.951 42.481 -32.688 1.00 74.75 498 ARG A N 1
ATOM 3982 C CA . ARG A 1 498 ? 21.842 43.917 -33.014 1.00 74.75 498 ARG A CA 1
ATOM 3983 C C . ARG A 1 498 ? 21.359 44.191 -34.443 1.00 74.75 498 ARG A C 1
ATOM 3985 O O . ARG A 1 498 ? 20.676 45.186 -34.666 1.00 74.75 498 ARG A O 1
ATOM 3992 N N . ASP A 1 499 ? 21.671 43.297 -35.377 1.00 78.25 499 ASP A N 1
ATOM 3993 C CA . ASP A 1 499 ? 21.332 43.441 -36.796 1.00 78.25 499 ASP A CA 1
ATOM 3994 C C . ASP A 1 499 ? 20.006 42.742 -37.185 1.00 78.25 499 ASP A C 1
ATOM 3996 O O . ASP A 1 499 ? 19.608 42.779 -38.348 1.00 78.25 499 ASP A O 1
ATOM 4000 N N . ASN A 1 500 ? 19.284 42.134 -36.226 1.00 73.25 500 ASN A N 1
ATOM 4001 C CA . ASN A 1 500 ? 17.957 41.535 -36.430 1.00 73.25 500 ASN A CA 1
ATOM 4002 C C . ASN A 1 500 ? 16.887 42.234 -35.557 1.00 73.25 500 ASN A C 1
ATOM 4004 O O . ASN A 1 500 ? 16.659 41.829 -34.413 1.00 73.25 500 ASN A O 1
ATOM 4008 N N . PRO A 1 501 ? 16.178 43.250 -36.090 1.00 69.69 501 PRO A N 1
ATOM 4009 C CA . PRO A 1 501 ? 15.309 44.134 -35.304 1.00 69.69 501 PRO A CA 1
ATOM 4010 C C . PRO A 1 501 ? 14.138 43.425 -34.613 1.00 69.69 501 PRO A C 1
ATOM 4012 O O . PRO A 1 501 ? 13.689 43.852 -33.549 1.00 69.69 501 PRO A O 1
ATOM 4015 N N . PHE A 1 502 ? 13.628 42.346 -35.215 1.00 67.94 502 PHE A N 1
ATOM 4016 C CA . PHE A 1 502 ? 12.449 41.640 -34.715 1.00 67.94 502 PHE A CA 1
ATOM 4017 C C . PHE A 1 502 ? 12.773 40.785 -33.485 1.00 67.94 502 PHE A C 1
ATOM 4019 O O . PHE A 1 502 ? 12.046 40.820 -32.491 1.00 67.94 502 PHE A O 1
ATOM 4026 N N . GLU A 1 503 ? 13.890 40.056 -33.523 1.00 62.62 503 GLU A N 1
ATOM 4027 C CA . GLU A 1 503 ? 14.341 39.262 -32.378 1.00 62.62 503 GLU A CA 1
ATOM 4028 C C . GLU A 1 503 ? 15.021 40.141 -31.316 1.00 62.62 503 GLU A C 1
ATOM 4030 O O . GLU A 1 503 ? 14.816 39.913 -30.123 1.00 62.62 503 GLU A O 1
ATOM 4035 N N . TYR A 1 504 ? 15.713 41.217 -31.717 1.00 77.31 504 TYR A N 1
ATOM 4036 C CA . TYR A 1 504 ? 16.289 42.191 -30.785 1.00 77.31 504 TYR A CA 1
ATOM 4037 C C . TYR A 1 504 ? 15.225 42.799 -29.866 1.00 77.31 504 TYR A C 1
ATOM 4039 O O . TYR A 1 504 ? 15.373 42.748 -28.647 1.00 77.31 504 TYR A O 1
ATOM 4047 N N . GLY A 1 505 ? 14.109 43.289 -30.421 1.00 67.88 505 GLY A N 1
ATOM 4048 C CA . GLY A 1 505 ? 13.040 43.902 -29.624 1.00 67.88 505 GLY A CA 1
ATOM 4049 C C . GLY A 1 505 ? 12.375 42.934 -28.636 1.00 67.88 505 GLY A C 1
ATOM 4050 O O . GLY A 1 505 ? 11.933 43.337 -27.556 1.00 67.88 505 GLY A O 1
ATOM 4051 N N . ARG A 1 506 ? 12.334 41.632 -28.957 1.00 70.50 506 ARG A N 1
ATOM 4052 C CA . ARG A 1 506 ? 11.808 40.602 -28.049 1.00 70.50 506 ARG A CA 1
ATOM 4053 C C . ARG A 1 506 ? 12.759 40.356 -26.875 1.00 70.50 506 ARG A C 1
ATOM 4055 O O . ARG A 1 506 ? 12.293 40.226 -25.743 1.00 70.50 506 ARG A O 1
ATOM 4062 N N . VAL A 1 507 ? 14.066 40.328 -27.127 1.00 71.50 507 VAL A N 1
ATOM 4063 C CA . VAL A 1 507 ? 15.101 40.121 -26.100 1.00 71.50 507 VAL A CA 1
ATOM 4064 C C . VAL A 1 507 ? 15.307 41.381 -25.243 1.00 71.50 507 VAL A C 1
ATOM 4066 O O . VAL A 1 507 ? 15.419 41.280 -24.022 1.00 71.50 507 VAL A O 1
ATOM 4069 N N . GLU A 1 508 ? 15.252 42.571 -25.844 1.00 80.88 508 GLU A N 1
ATOM 4070 C CA . GLU A 1 508 ? 15.363 43.874 -25.171 1.00 80.88 508 GLU A CA 1
ATOM 4071 C C . GLU A 1 508 ? 14.265 44.093 -24.125 1.00 80.88 508 GLU A C 1
ATOM 4073 O O . GLU A 1 508 ? 14.525 44.558 -23.009 1.00 80.88 508 GLU A O 1
ATOM 4078 N N . LYS A 1 509 ? 13.031 43.702 -24.458 1.00 73.56 509 LYS A N 1
ATOM 4079 C CA . LYS A 1 509 ? 11.899 43.776 -23.534 1.00 73.56 509 LYS A CA 1
ATOM 4080 C C . LYS A 1 509 ? 12.131 42.909 -22.293 1.00 73.56 509 LYS A C 1
ATOM 4082 O O . LYS A 1 509 ? 11.952 43.378 -21.173 1.00 73.56 509 LYS A O 1
ATOM 4087 N N . VAL A 1 510 ? 12.618 41.681 -22.485 1.00 71.31 510 VAL A N 1
ATOM 4088 C CA . VAL A 1 510 ? 12.933 40.753 -21.385 1.00 71.31 510 VAL A CA 1
ATOM 4089 C C . VAL A 1 510 ? 14.101 41.269 -20.539 1.00 71.31 510 VAL A C 1
ATOM 4091 O O . VAL A 1 510 ? 14.042 41.205 -19.312 1.00 71.31 510 VAL A O 1
ATOM 4094 N N . HIS A 1 511 ? 15.140 41.831 -21.162 1.00 81.31 511 HIS A N 1
ATOM 4095 C CA . HIS A 1 511 ? 16.277 42.419 -20.448 1.00 81.31 511 HIS A CA 1
ATOM 4096 C C . HIS A 1 511 ? 15.851 43.604 -19.563 1.00 81.31 511 HIS A C 1
ATOM 4098 O O . HIS A 1 511 ? 16.259 43.701 -18.403 1.00 81.31 511 HIS A O 1
ATOM 4104 N N . THR A 1 512 ? 14.974 44.470 -20.078 1.00 80.12 512 THR A N 1
ATOM 4105 C CA . THR A 1 512 ? 14.474 45.655 -19.366 1.00 80.12 512 THR A CA 1
ATOM 4106 C C . THR A 1 512 ? 13.547 45.281 -18.206 1.00 80.12 512 THR A C 1
ATOM 4108 O O . THR A 1 512 ? 13.667 45.840 -17.112 1.00 80.12 512 THR A O 1
ATOM 4111 N N . ASP A 1 513 ? 12.674 44.288 -18.397 1.00 72.94 513 ASP A N 1
ATOM 4112 C CA . ASP A 1 513 ? 11.818 43.756 -17.333 1.00 72.94 513 ASP A CA 1
ATOM 4113 C C . ASP A 1 513 ? 12.656 43.115 -16.208 1.00 72.94 513 ASP A C 1
ATOM 4115 O O . ASP A 1 513 ? 12.372 43.319 -15.026 1.00 72.94 513 ASP A O 1
ATOM 4119 N N . MET A 1 514 ? 13.755 42.428 -16.543 1.00 69.62 514 MET A N 1
ATOM 4120 C CA . MET A 1 514 ? 14.667 41.838 -15.550 1.00 69.62 514 MET A CA 1
ATOM 4121 C C . MET A 1 514 ? 15.450 42.887 -14.747 1.00 69.62 514 MET A C 1
ATOM 4123 O O . MET A 1 514 ? 15.632 42.718 -13.540 1.00 69.62 514 MET A O 1
ATOM 4127 N N . LEU A 1 515 ? 15.855 44.001 -15.367 1.00 78.69 515 LEU A N 1
ATOM 4128 C CA . LEU A 1 515 ? 16.467 45.137 -14.659 1.00 78.69 515 LEU A CA 1
ATOM 4129 C C . LEU A 1 515 ? 15.489 45.790 -13.672 1.00 78.69 515 LEU A C 1
ATOM 4131 O O . LEU A 1 515 ? 15.880 46.203 -12.576 1.00 78.69 515 LEU A O 1
ATOM 4135 N N . LYS A 1 516 ? 14.201 45.854 -14.029 1.00 77.19 516 LYS A N 1
ATOM 4136 C CA . LYS A 1 516 ? 13.144 46.355 -13.144 1.00 77.19 516 LYS A CA 1
ATOM 4137 C C . LYS A 1 516 ? 12.934 45.425 -11.947 1.00 77.19 516 LYS A C 1
ATOM 4139 O O . LYS A 1 516 ? 12.945 45.889 -10.810 1.00 77.19 516 LYS A O 1
ATOM 4144 N N . VAL A 1 517 ? 12.880 44.115 -12.188 1.00 67.56 517 VAL A N 1
ATOM 4145 C CA . VAL A 1 517 ? 12.805 43.087 -11.137 1.00 67.56 517 VAL A CA 1
ATOM 4146 C C . VAL A 1 517 ? 14.022 43.140 -10.206 1.00 67.56 517 VAL A C 1
ATOM 4148 O O . VAL A 1 517 ? 13.861 43.059 -8.991 1.00 67.56 517 VAL A O 1
ATOM 4151 N N . GLN A 1 518 ? 15.235 43.350 -10.730 1.00 78.81 518 GLN A N 1
ATOM 4152 C CA . GLN A 1 518 ? 16.433 43.545 -9.904 1.00 78.81 518 GLN A CA 1
ATOM 4153 C C . GLN A 1 518 ? 16.303 44.778 -8.995 1.00 78.81 518 GLN A C 1
ATOM 4155 O O . GLN A 1 518 ? 16.644 44.719 -7.815 1.00 78.81 518 GLN A O 1
ATOM 4160 N N . LYS A 1 519 ? 15.785 45.894 -9.519 1.00 77.44 519 LYS A N 1
ATOM 4161 C CA . LYS A 1 519 ? 15.591 47.132 -8.751 1.00 77.44 519 LYS A CA 1
ATOM 4162 C C . LYS A 1 519 ? 14.524 46.988 -7.661 1.00 77.44 519 LYS A C 1
ATOM 4164 O O . LYS A 1 519 ? 14.683 47.573 -6.593 1.00 77.44 519 LYS A O 1
ATOM 4169 N N . ASP A 1 520 ? 13.478 46.209 -7.919 1.00 70.88 520 ASP A N 1
ATOM 4170 C CA . ASP A 1 520 ? 12.362 46.007 -6.991 1.00 70.88 520 ASP A CA 1
ATOM 4171 C C . ASP A 1 520 ? 12.658 44.932 -5.926 1.00 70.88 520 ASP A C 1
ATOM 4173 O O . ASP A 1 520 ? 12.189 45.045 -4.798 1.00 70.88 520 ASP A O 1
ATOM 4177 N N . LEU A 1 521 ? 13.495 43.930 -6.229 1.00 60.47 521 LEU A N 1
ATOM 4178 C CA . LEU A 1 521 ? 13.909 42.886 -5.275 1.00 60.47 521 LEU A CA 1
ATOM 4179 C C . LEU A 1 521 ? 14.942 43.352 -4.232 1.00 60.47 521 LEU A C 1
ATOM 4181 O O . LEU A 1 521 ? 15.112 42.682 -3.207 1.00 60.47 521 LEU A O 1
ATOM 4185 N N . PHE A 1 522 ? 15.670 44.444 -4.497 1.00 63.94 522 PHE A N 1
ATOM 4186 C CA . PHE A 1 522 ? 16.802 44.892 -3.669 1.00 63.94 522 PHE A CA 1
ATOM 4187 C C . PHE A 1 522 ? 16.693 46.328 -3.128 1.00 63.94 522 PHE A C 1
ATOM 4189 O O . PHE A 1 522 ? 17.678 46.834 -2.586 1.00 63.94 522 PHE A O 1
ATOM 4196 N N . LYS A 1 523 ? 15.515 46.953 -3.219 1.00 55.03 523 LYS A N 1
ATOM 4197 C CA . LYS A 1 523 ? 15.099 48.021 -2.292 1.00 55.03 523 LYS A CA 1
ATOM 4198 C C . LYS A 1 523 ? 14.627 47.409 -0.975 1.00 55.03 523 LYS A C 1
ATOM 4200 O O . LYS A 1 523 ? 14.810 48.079 0.062 1.00 55.03 523 LYS A O 1
#

Organism: Dendroctonus ponderosae (NCBI:txid77166)

pLDDT: mean 70.98, std 24.34, range [20.22, 98.0]

InterPro domains:
  IPR002117 p53 tumour suppressor family [PR00386] (262-288)
  IPR002117 p53 tumour suppressor family [PR00386] (304-325)
  IPR002117 p53 tumour suppressor family [PR00386] (385-407)
  IPR002117 p53 tumour suppressor family [PR00386] (413-435)
  IPR002117 p53 tumour suppressor family [PTHR11447] (210-451)
  IPR008967 p53-like transcription factor, DNA-binding domain superfamily [SSF49417] (260-437)
  IPR011615 p53, DNA-binding domain [PF00870] (246-436)
  IPR011615 p53, DNA-binding domain [cd08367] (256-436)
  IPR012346 p53/RUNT-type transcription factor, DNA-binding domain superfamily [G3DSA:2.60.40.720] (240-438)
  IPR019184 Uncharacterised protein family, transmembrane-17 [PF09799] (15-119)

Secondary structure (DSSP, 8-state):
----------HHHHHHHHHHHHHHHHHHHHHHHHHHHHHHH-S--TTHHHHHHHHHHHHHHHHHHHHHHHHHHHTT-HHHHHHHHHTHHHHHHHHHIIIIISSS--HHHHHHHHHHHHHHHHHHHHHHHHH-GGG---TTSTTHHHHHHHHHHHHHTTTHHHHTTTTTS--------HHHHHHHHHSSSS-TTSGGGS-S----------------PPPPP----GGGTTTSTT------TTPPPP-S-B-TTTT-EEEEPP--SS-SSEEEEGGGTEEEE-TT-EEEEEEE-SS--SS-EEEEEEEEESSHHHHTS-----HHHHHT-GGGTT--TTGGG-SEEES-TTPEEE--TTSPPPEEEEE-PPPPTT-SSEEEEEEE-S-TTPPTTS-TT--EEEEEEEEETT--EEEEEEEEEEE-S-HHHHHHHHHSPPHHHHHHHHHTS------------PPPPHHHHHHTTS-HHHHHHHHHHHHHHHHHHHHHTTT-HHHHHHHHHHHHHHHHHHHHH--

Radius of gyration: 34.46 Å; chains: 1; bounding box: 74×104×97 Å

Foldseek 3Di:
DDDPPQAAQDPLLVVLLVVLVVLLVVLLVVLVVVLVVCVVPPDDQPCSVVLVVLSVVLSVLSVQLSVLCNVCRVVVPLVSLVVSLVSLVSNLVSLVCQQPVHSDHDPVSVVSSVLSNVSSVVSNVVSVCSVDPVNCDDPPPSVVVVVVNVVVVVCVVVVVVVVVVVPPDDDDDDDDDPVVVVVVVVVPDDDPVPVVVPDDDDDDDDDDDDDDDDDDDDDDDDDDDPVVVVPLPDQPDQPPLQDQDDQDWFLFPFRKDKDFDQPPDDDPQWDADPPQLEIEHAAFDKTKMWIATHPPPPFWKKKKKFKAFPDPVGRRAAAWAAPCLLPPPPVCVVPDNQCSGDQKDWPDPQKDWDDDPVRHHTMIMHTADDDDVPDRTDMIIMGGNHACCDDPVHVNVGWMKIKMFMAGSNRDGRTIHIGTYGHDPRNVVVCVVVPPPDVVVVVVVVVVVDDDDDDDDDDDDDDDDPVVVVLVVDDPVVSLVVLVVVLVVLVVVLVVCVVPVVVNVVSVVVSVVSVVVSVVVPD